Protein AF-A0A8K0MG13-F1 (afdb_monomer_lite)

Structure (mmCIF, N/CA/C/O backbone):
data_AF-A0A8K0MG13-F1
#
_entry.id   AF-A0A8K0MG13-F1
#
loop_
_atom_site.group_PDB
_atom_site.id
_atom_site.type_symbol
_atom_site.label_atom_id
_atom_site.label_alt_id
_atom_site.label_comp_id
_atom_site.label_asym_id
_atom_site.label_entity_id
_atom_site.label_seq_id
_atom_site.pdbx_PDB_ins_code
_atom_site.Cartn_x
_atom_site.Cartn_y
_atom_site.Cartn_z
_atom_site.occupancy
_atom_site.B_iso_or_equiv
_atom_site.auth_seq_id
_atom_site.auth_comp_id
_atom_site.auth_asym_id
_atom_site.auth_atom_id
_atom_site.pdbx_PDB_model_num
ATOM 1 N N . MET A 1 1 ? -35.976 25.626 -34.695 1.00 39.72 1 MET A N 1
ATOM 2 C CA . MET A 1 1 ? -36.794 24.398 -34.677 1.00 39.72 1 MET A CA 1
ATOM 3 C C . MET A 1 1 ? -36.288 23.556 -33.524 1.00 39.72 1 MET A C 1
ATOM 5 O O . MET A 1 1 ? -35.083 23.339 -33.500 1.00 39.72 1 MET A O 1
ATOM 9 N N . PRO A 1 2 ? -37.119 23.203 -32.533 1.00 39.28 2 PRO A N 1
ATOM 10 C CA . PRO A 1 2 ? -36.681 22.364 -31.429 1.00 39.28 2 PRO A CA 1
ATOM 11 C C . PRO A 1 2 ? -36.805 20.897 -31.854 1.00 39.28 2 PRO A C 1
ATOM 13 O O . PRO A 1 2 ? -37.879 20.470 -32.266 1.00 39.28 2 PRO A O 1
ATOM 16 N N . SER A 1 3 ? -35.698 20.159 -31.822 1.00 33.75 3 SER A N 1
ATOM 17 C CA . SER A 1 3 ? -35.689 18.706 -31.988 1.00 33.75 3 SER A CA 1
ATOM 18 C C . SER A 1 3 ? -36.034 18.062 -30.650 1.00 33.75 3 SER A C 1
ATOM 20 O O . SER A 1 3 ? -35.357 18.304 -29.649 1.00 33.75 3 SER A O 1
ATOM 22 N N . GLU A 1 4 ? -37.126 17.307 -30.668 1.00 43.75 4 GLU A N 1
ATOM 23 C CA . GLU A 1 4 ? -37.662 16.503 -29.578 1.00 43.75 4 GLU A CA 1
ATOM 24 C C . GLU A 1 4 ? -36.626 15.499 -29.061 1.00 43.75 4 GLU A C 1
ATOM 26 O O . GLU A 1 4 ? -35.863 14.904 -29.822 1.00 43.75 4 GLU A O 1
ATOM 31 N N . ILE A 1 5 ? -36.603 1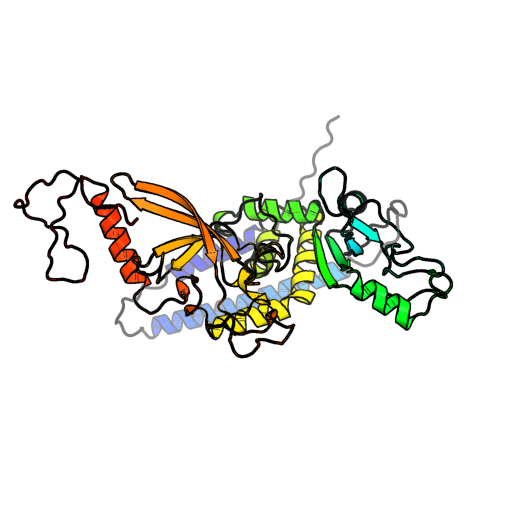5.368 -27.738 1.00 43.69 5 ILE A N 1
ATOM 32 C CA . ILE A 1 5 ? -35.844 14.378 -26.984 1.00 43.69 5 ILE A CA 1
ATOM 33 C C . ILE A 1 5 ? -36.667 13.090 -27.020 1.00 43.69 5 ILE A C 1
ATOM 35 O O . ILE A 1 5 ? -37.814 13.086 -26.578 1.00 43.69 5 ILE A O 1
ATOM 39 N N . ASP A 1 6 ? -36.080 12.026 -27.559 1.00 37.34 6 ASP A N 1
ATOM 40 C CA . ASP A 1 6 ? -36.658 10.685 -27.577 1.00 37.34 6 ASP A CA 1
ATOM 41 C C . ASP A 1 6 ? -36.260 9.966 -26.274 1.00 37.34 6 ASP A C 1
ATOM 43 O O . ASP A 1 6 ? -35.135 9.485 -26.117 1.00 37.34 6 ASP A O 1
ATOM 47 N N . GLU A 1 7 ? -37.155 9.985 -25.283 1.00 39.88 7 GLU A N 1
ATOM 48 C CA . GLU A 1 7 ? -37.028 9.209 -24.047 1.00 39.88 7 GLU A CA 1
ATOM 49 C C . GLU A 1 7 ? -37.471 7.762 -24.309 1.00 39.88 7 GLU A C 1
ATOM 51 O O . GLU A 1 7 ? -38.660 7.455 -24.393 1.00 39.88 7 GLU A O 1
ATOM 56 N N . SER A 1 8 ? -36.507 6.846 -24.402 1.00 35.72 8 SER A N 1
ATOM 57 C CA . SER A 1 8 ? -36.783 5.406 -24.365 1.00 35.72 8 SER A CA 1
ATOM 58 C C . SER A 1 8 ? -37.068 4.953 -22.920 1.00 35.72 8 SER A C 1
ATOM 60 O O . SER A 1 8 ? -36.308 5.308 -22.014 1.00 35.72 8 SER A O 1
ATOM 62 N N . PRO A 1 9 ? -38.123 4.157 -22.660 1.00 40.25 9 PRO A N 1
ATOM 63 C CA . PRO A 1 9 ? -38.500 3.769 -21.306 1.00 40.25 9 PRO A CA 1
ATOM 64 C C . PRO A 1 9 ? -37.581 2.664 -20.763 1.00 40.25 9 PRO A C 1
ATOM 66 O O . PRO A 1 9 ? -37.539 1.551 -21.282 1.00 40.25 9 PRO A O 1
ATOM 69 N N . SER A 1 10 ? -36.876 2.969 -19.671 1.00 42.94 10 SER A N 1
ATOM 70 C CA . SER A 1 10 ? -36.202 1.990 -18.807 1.00 42.94 10 SER A CA 1
ATOM 71 C C . SER A 1 10 ? -37.249 1.081 -18.154 1.00 42.94 10 SER A C 1
ATOM 73 O O . SER A 1 10 ? -38.063 1.557 -17.359 1.00 42.94 10 SER A O 1
ATOM 75 N N . MET A 1 11 ? -37.268 -0.208 -18.516 1.00 48.84 11 MET A N 1
ATOM 76 C CA . MET A 1 11 ? -38.360 -1.127 -18.167 1.00 48.84 11 MET A CA 1
ATOM 77 C C . MET A 1 11 ? -37.984 -2.324 -17.277 1.00 48.84 11 MET A C 1
ATOM 79 O O . MET A 1 11 ? -38.784 -3.245 -17.192 1.00 48.84 11 MET A O 1
ATOM 83 N N . ASP A 1 12 ? -36.857 -2.318 -16.554 1.00 52.16 12 ASP A N 1
ATOM 84 C CA . ASP A 1 12 ? -36.413 -3.535 -15.830 1.00 52.16 12 ASP A CA 1
ATOM 85 C C . ASP A 1 12 ? -36.238 -3.416 -14.304 1.00 52.16 12 ASP A C 1
ATOM 87 O O . ASP A 1 12 ? -35.920 -4.394 -13.632 1.00 52.16 12 ASP A O 1
ATOM 91 N N . VAL A 1 13 ? -36.514 -2.259 -13.701 1.00 52.06 13 VAL A N 1
ATOM 92 C CA . VAL A 1 13 ? -36.481 -2.091 -12.229 1.00 52.06 13 VAL A CA 1
ATOM 93 C C . VAL A 1 13 ? -37.799 -2.457 -11.496 1.00 52.06 13 VAL A C 1
ATOM 95 O O . VAL A 1 13 ? -37.718 -2.978 -10.382 1.00 52.06 13 VAL A O 1
ATOM 98 N N . PRO A 1 14 ? -39.020 -2.304 -12.064 1.00 63.25 14 PRO A N 1
ATOM 99 C CA . PRO A 1 14 ? -40.253 -2.418 -11.268 1.00 63.25 14 PRO A CA 1
ATOM 100 C C . PRO A 1 14 ? -40.595 -3.825 -10.758 1.00 63.25 14 PRO A C 1
ATOM 102 O O . PRO A 1 14 ? -41.354 -3.962 -9.799 1.00 63.25 14 PRO A O 1
ATOM 105 N N . LEU A 1 15 ? -40.107 -4.887 -11.407 1.00 59.25 15 LEU A N 1
ATOM 106 C CA . LEU A 1 15 ? -40.562 -6.248 -11.107 1.00 59.25 15 LEU A CA 1
ATOM 107 C C . LEU A 1 15 ? -39.884 -6.829 -9.858 1.00 59.25 15 LEU A C 1
ATOM 109 O O . LEU A 1 15 ? -40.546 -7.472 -9.044 1.00 59.25 15 LEU A O 1
ATOM 113 N N . ALA A 1 16 ? -38.587 -6.561 -9.680 1.00 55.12 16 ALA A N 1
ATOM 114 C CA . ALA A 1 16 ? -37.819 -7.052 -8.538 1.00 55.12 16 ALA A CA 1
ATOM 115 C C . ALA A 1 16 ? -38.258 -6.389 -7.220 1.00 55.12 16 ALA A C 1
ATOM 117 O O . ALA A 1 16 ? -38.417 -7.081 -6.214 1.00 55.12 16 ALA A O 1
ATOM 118 N N . GLU A 1 17 ? -38.530 -5.078 -7.233 1.00 66.69 17 GLU A N 1
ATOM 119 C CA . GLU A 1 17 ? -39.077 -4.364 -6.069 1.00 66.69 17 GLU A CA 1
ATOM 120 C C . GLU A 1 17 ? -40.472 -4.875 -5.700 1.00 66.69 17 GLU A C 1
ATOM 122 O O . GLU A 1 17 ? -40.740 -5.163 -4.534 1.00 66.69 17 GLU A O 1
ATOM 127 N N . LYS A 1 18 ? -41.337 -5.099 -6.695 1.00 71.06 18 LYS A N 1
ATOM 128 C CA . LYS A 1 18 ? -42.691 -5.617 -6.467 1.00 71.06 18 LYS A CA 1
ATOM 129 C C . LYS A 1 18 ? -42.684 -7.030 -5.871 1.00 71.06 18 LYS A C 1
ATOM 131 O O . LYS A 1 18 ? -43.497 -7.336 -5.000 1.00 71.06 18 LYS A O 1
ATOM 136 N N . LEU A 1 19 ? -41.739 -7.874 -6.294 1.00 67.38 19 LEU A N 1
ATOM 137 C CA . LEU A 1 19 ? -41.550 -9.216 -5.739 1.00 67.38 19 LEU A CA 1
ATOM 138 C C . LEU A 1 19 ? -41.014 -9.165 -4.296 1.00 67.38 19 LEU A C 1
ATOM 140 O O . LEU A 1 19 ? -41.465 -9.924 -3.436 1.00 67.38 19 LEU A O 1
ATOM 144 N N . ALA A 1 20 ? -40.078 -8.253 -4.015 1.00 69.62 20 ALA A N 1
ATOM 145 C CA . ALA A 1 20 ? -39.518 -8.061 -2.679 1.00 69.62 20 ALA A CA 1
ATOM 146 C C . ALA A 1 20 ? -40.578 -7.573 -1.678 1.00 69.62 20 ALA A C 1
ATOM 148 O O . ALA A 1 20 ? -40.639 -8.081 -0.556 1.00 69.62 20 ALA A O 1
ATOM 149 N N . GLU A 1 21 ? -41.453 -6.652 -2.086 1.00 76.00 21 GLU A N 1
ATOM 150 C CA . GLU A 1 21 ? -42.574 -6.185 -1.263 1.00 76.00 21 GLU A CA 1
ATOM 151 C C . GLU A 1 21 ? -43.591 -7.299 -0.977 1.00 76.00 21 GLU A C 1
ATOM 153 O O . GLU A 1 21 ? -44.037 -7.455 0.165 1.00 76.00 21 GLU A O 1
ATOM 158 N N . GLU A 1 22 ? -43.920 -8.127 -1.975 1.00 77.44 22 GLU A N 1
ATOM 159 C CA . GLU A 1 22 ? -44.837 -9.256 -1.789 1.00 77.44 22 GLU A CA 1
ATOM 160 C C . GLU A 1 22 ? -44.260 -10.304 -0.818 1.00 77.44 22 GLU A C 1
ATOM 162 O O . GLU A 1 22 ? -44.965 -10.812 0.063 1.00 77.44 22 GLU A O 1
ATOM 167 N N . LEU A 1 23 ? -42.957 -10.584 -0.922 1.00 70.62 23 LEU A N 1
ATOM 168 C CA . LEU A 1 23 ? -42.233 -11.477 -0.016 1.00 70.62 23 LEU A CA 1
ATOM 169 C C . LEU A 1 23 ? -42.195 -10.946 1.419 1.00 70.62 23 LEU A C 1
ATOM 171 O O . LEU A 1 23 ? -42.445 -11.703 2.364 1.00 70.62 23 LEU A O 1
ATOM 175 N N . LEU A 1 24 ? -41.935 -9.648 1.596 1.00 72.44 24 LEU A N 1
ATOM 176 C CA . LEU A 1 24 ? -41.942 -9.011 2.912 1.00 72.44 24 LEU A CA 1
ATOM 177 C C . LEU A 1 24 ? -43.337 -9.073 3.548 1.00 72.44 24 LEU A C 1
ATOM 179 O O . LEU A 1 24 ? -43.469 -9.345 4.743 1.00 72.44 24 LEU A O 1
ATOM 183 N N . GLY A 1 25 ? -44.387 -8.874 2.744 1.00 78.00 25 GLY A N 1
ATOM 184 C CA . GLY A 1 25 ? -45.776 -9.018 3.174 1.00 78.00 25 GLY A CA 1
ATOM 185 C C . GLY A 1 25 ? -46.094 -10.433 3.662 1.00 78.00 25 GLY A C 1
ATOM 186 O O . GLY A 1 25 ? -46.680 -10.604 4.733 1.00 78.00 25 GLY A O 1
ATOM 187 N N . LYS A 1 26 ? -45.657 -11.463 2.926 1.00 75.44 26 LYS A N 1
ATOM 188 C CA . LYS A 1 26 ? -45.858 -12.873 3.309 1.00 75.44 26 LYS A CA 1
ATOM 189 C C . LYS A 1 26 ? -45.076 -13.252 4.573 1.00 75.44 26 LYS A C 1
ATOM 191 O O . LYS A 1 26 ? -45.628 -13.936 5.433 1.00 75.44 26 LYS A O 1
ATOM 196 N N . LEU A 1 27 ? -43.843 -12.763 4.735 1.00 69.75 27 LEU A N 1
ATOM 197 C CA . LEU A 1 27 ? -43.023 -12.989 5.936 1.00 69.75 27 LEU A CA 1
ATOM 198 C C . LEU A 1 27 ? -43.608 -12.319 7.186 1.00 69.75 27 LEU A C 1
ATOM 200 O O . LEU A 1 27 ? -43.623 -12.923 8.257 1.00 69.75 27 LEU A O 1
ATOM 204 N N . ASN A 1 28 ? -44.141 -11.103 7.053 1.00 74.25 28 ASN A N 1
ATOM 205 C CA . ASN A 1 28 ? -44.749 -10.372 8.169 1.00 74.25 28 ASN A CA 1
ATOM 206 C C . ASN A 1 28 ? -46.057 -11.001 8.675 1.00 74.25 28 ASN A C 1
ATOM 208 O O . ASN A 1 28 ? -46.436 -10.772 9.824 1.00 74.25 28 ASN A O 1
ATOM 212 N N . ASN A 1 29 ? -46.720 -11.815 7.849 1.00 74.44 29 ASN A N 1
ATOM 213 C CA . ASN A 1 29 ? -47.926 -12.551 8.226 1.00 74.44 29 ASN A CA 1
ATOM 214 C C . ASN A 1 29 ? -47.637 -13.869 8.966 1.00 74.44 29 ASN A C 1
ATOM 216 O O . ASN A 1 29 ? -48.575 -14.529 9.419 1.00 74.44 29 ASN A O 1
ATOM 220 N N . LEU A 1 30 ? -46.366 -14.265 9.125 1.00 69.12 30 LEU A N 1
ATOM 221 C CA . LEU A 1 30 ? -46.023 -15.439 9.922 1.00 69.12 30 LEU A CA 1
ATOM 222 C C . LEU A 1 30 ? -46.250 -15.158 11.421 1.00 69.12 30 LEU A C 1
ATOM 224 O O . LEU A 1 30 ? -45.812 -14.126 11.939 1.00 69.12 30 LEU A O 1
ATOM 228 N N . PRO A 1 31 ? -46.916 -16.068 12.156 1.00 68.62 31 PRO A N 1
ATOM 229 C CA . PRO A 1 31 ? -47.155 -15.888 13.582 1.00 68.62 31 PRO A CA 1
ATOM 230 C C . PRO A 1 31 ? -45.828 -15.823 14.351 1.00 68.62 31 PRO A C 1
ATOM 232 O O . PRO A 1 31 ? -44.999 -16.729 14.275 1.00 68.62 31 PRO A O 1
ATOM 235 N N . ARG A 1 32 ? -45.630 -14.743 15.119 1.00 64.88 32 ARG A N 1
ATOM 236 C CA . ARG A 1 32 ? -44.440 -14.550 15.962 1.00 64.88 32 ARG A CA 1
ATOM 237 C C . ARG A 1 32 ? -44.445 -15.557 17.114 1.00 64.88 32 ARG A C 1
ATOM 239 O O . ARG A 1 32 ? -45.239 -15.425 18.044 1.00 64.88 32 ARG A O 1
ATOM 246 N N . LEU A 1 33 ? -43.554 -16.543 17.057 1.00 58.06 33 LEU A N 1
ATOM 247 C CA . LEU A 1 33 ? -43.350 -17.506 18.141 1.00 58.06 33 LEU A CA 1
ATOM 248 C C . LEU A 1 33 ? -42.577 -16.848 19.291 1.00 58.06 33 LEU A C 1
ATOM 250 O O . LEU A 1 33 ? -41.605 -16.124 19.065 1.00 58.06 33 LEU A O 1
ATOM 254 N N . LYS A 1 34 ? -43.013 -17.087 20.532 1.00 68.62 34 LYS A N 1
ATOM 255 C CA . LYS A 1 34 ? -42.282 -16.655 21.728 1.00 68.62 34 LYS A CA 1
ATOM 256 C C . LYS A 1 34 ? -41.191 -17.679 22.072 1.00 68.62 34 LYS A C 1
ATOM 258 O O . LYS A 1 34 ? -41.365 -18.866 21.790 1.00 68.62 34 LYS A O 1
ATOM 263 N N . PRO A 1 35 ? -40.077 -17.258 22.697 1.00 46.75 35 PRO A N 1
ATOM 264 C CA . PRO A 1 35 ? -39.033 -18.186 23.124 1.00 46.75 35 PRO A CA 1
ATOM 265 C C . PRO A 1 35 ? -39.595 -19.180 24.152 1.00 46.75 35 PRO A C 1
ATOM 267 O O . PRO A 1 35 ? -40.011 -18.767 25.232 1.00 46.75 35 PRO A O 1
ATOM 270 N N . GLY A 1 36 ? -39.614 -20.473 23.811 1.00 60.00 36 GLY A N 1
ATOM 271 C CA . GLY A 1 36 ? -40.043 -21.564 24.700 1.00 60.00 36 GLY A CA 1
ATOM 272 C C . GLY A 1 36 ? -41.261 -22.369 24.233 1.00 60.00 36 GLY A C 1
ATOM 273 O O . GLY A 1 36 ? -41.508 -23.438 24.787 1.00 60.00 36 GLY A O 1
ATOM 274 N N . ASP A 1 37 ? -41.985 -21.918 23.205 1.00 56.41 37 ASP A N 1
ATOM 275 C CA . ASP A 1 37 ? -43.123 -22.666 22.661 1.00 56.41 37 ASP A CA 1
ATOM 276 C C . ASP A 1 37 ? -42.650 -23.756 21.682 1.00 56.41 37 ASP A C 1
ATOM 278 O O . ASP A 1 37 ? -41.864 -23.497 20.768 1.00 56.41 37 ASP A O 1
ATOM 282 N N . SER A 1 38 ? -43.143 -24.990 21.842 1.00 57.91 38 SER A N 1
ATOM 283 C CA . SER A 1 38 ? -42.928 -26.053 20.853 1.00 57.91 38 SER A CA 1
ATOM 284 C C . SER A 1 38 ? -43.577 -25.646 19.530 1.00 57.91 38 SER A C 1
ATOM 286 O O . SER A 1 38 ? -44.784 -25.390 19.501 1.00 57.91 38 SER A O 1
ATOM 288 N N . VAL A 1 39 ? -42.794 -25.589 18.449 1.00 61.38 39 VAL A N 1
ATOM 289 C CA . VAL A 1 39 ? -43.266 -25.153 17.127 1.00 61.38 39 VAL A CA 1
ATOM 290 C C . VAL A 1 39 ? -44.469 -26.008 16.703 1.00 61.38 39 VAL A C 1
ATOM 292 O O . VAL A 1 39 ? -44.325 -27.223 16.553 1.00 61.38 39 VAL A O 1
ATOM 295 N N . PRO A 1 40 ? -45.667 -25.424 16.515 1.00 65.56 40 PRO A N 1
ATOM 296 C CA . PRO A 1 40 ? -46.821 -26.188 16.061 1.00 65.56 40 PRO A CA 1
ATOM 297 C C . PRO A 1 40 ? -46.558 -26.713 14.645 1.00 65.56 40 PRO A C 1
ATOM 299 O O . PRO A 1 40 ? -46.175 -25.925 13.783 1.00 65.56 40 PRO A O 1
ATOM 302 N N . SER A 1 41 ? -46.839 -27.997 14.379 1.00 70.12 41 SER A N 1
ATOM 303 C CA . SER A 1 41 ? -46.696 -28.646 13.052 1.00 70.12 41 SER A CA 1
ATOM 304 C C . SER A 1 41 ? -47.228 -27.790 11.895 1.00 70.12 41 SER A C 1
ATOM 306 O O . SER A 1 41 ? -46.654 -27.743 10.817 1.00 70.12 41 SER A O 1
ATOM 308 N N . ARG A 1 42 ? -48.292 -27.017 12.135 1.00 69.75 42 ARG A N 1
ATOM 309 C CA . ARG A 1 42 ? -48.886 -26.123 11.134 1.00 69.75 42 ARG A CA 1
ATOM 310 C C . ARG A 1 42 ? -47.966 -24.989 10.665 1.00 69.75 42 ARG A C 1
ATOM 312 O O . ARG A 1 42 ? -48.083 -24.568 9.521 1.00 69.75 42 ARG A O 1
ATOM 319 N N . VAL A 1 43 ? -47.075 -24.481 11.521 1.00 75.19 43 VAL A N 1
ATOM 320 C CA . VAL A 1 43 ? -46.120 -23.420 11.151 1.00 75.19 43 VAL A CA 1
ATOM 321 C C . VAL A 1 43 ? -44.997 -23.998 10.292 1.00 75.19 43 VAL A C 1
ATOM 323 O O . VAL A 1 43 ? -44.622 -23.388 9.294 1.00 75.19 43 VAL A O 1
ATOM 326 N N . THR A 1 44 ? -44.510 -25.198 10.623 1.00 77.88 44 THR A N 1
ATOM 327 C CA . THR A 1 44 ? -43.526 -25.906 9.792 1.00 77.88 44 THR A CA 1
ATOM 328 C C . THR A 1 44 ? -44.109 -26.287 8.437 1.00 77.88 44 THR A C 1
ATOM 330 O O . THR A 1 44 ? -43.465 -26.041 7.423 1.00 77.88 44 THR A O 1
ATOM 333 N N . ASP A 1 45 ? -45.350 -26.777 8.393 1.00 75.88 45 ASP A N 1
ATOM 334 C CA . ASP A 1 45 ? -46.019 -27.140 7.138 1.00 75.88 45 ASP A CA 1
ATOM 335 C C . ASP A 1 45 ? -46.234 -25.909 6.241 1.00 75.88 45 ASP A C 1
ATOM 337 O O . ASP A 1 45 ? -45.996 -25.961 5.033 1.00 75.88 45 ASP A O 1
ATOM 341 N N . SER A 1 46 ? -46.603 -24.766 6.835 1.00 79.19 46 SER A N 1
ATOM 342 C CA . SER A 1 46 ? -46.745 -23.500 6.108 1.00 79.19 46 SER A CA 1
ATOM 343 C C . SER A 1 46 ? -45.413 -22.990 5.553 1.00 79.19 46 SER A C 1
ATOM 345 O O . SER A 1 46 ? -45.387 -22.473 4.441 1.00 79.19 46 SER A O 1
ATOM 347 N N . LEU A 1 47 ? -44.312 -23.122 6.298 1.00 78.69 47 LEU A N 1
ATOM 348 C CA . LEU A 1 47 ? -42.983 -22.720 5.827 1.00 78.69 47 LEU A CA 1
ATOM 349 C C . LEU A 1 47 ? -42.481 -23.630 4.703 1.00 78.69 47 LEU A C 1
ATOM 351 O O . LEU A 1 47 ? -41.969 -23.131 3.705 1.00 78.69 47 LEU A O 1
ATOM 355 N N . ILE A 1 48 ? -42.669 -24.945 4.835 1.00 78.06 48 ILE A N 1
ATOM 356 C CA . ILE A 1 48 ? -42.295 -25.924 3.804 1.00 78.06 48 ILE A CA 1
ATOM 357 C C . ILE A 1 48 ? -43.051 -25.644 2.501 1.00 78.06 48 ILE A C 1
ATOM 359 O O . ILE A 1 48 ? -42.452 -25.662 1.423 1.00 78.06 48 ILE A O 1
ATOM 363 N N . TRP A 1 49 ? -44.346 -25.331 2.592 1.00 87.25 49 TRP A N 1
ATOM 364 C CA . TRP A 1 49 ? -45.150 -24.966 1.428 1.00 87.25 49 TRP A CA 1
ATOM 365 C C . TRP A 1 49 ? -44.645 -23.681 0.757 1.00 87.25 49 TRP A C 1
ATOM 367 O O . TRP A 1 49 ? -44.412 -23.683 -0.451 1.00 87.25 49 TRP A O 1
ATOM 377 N N . THR A 1 50 ? -44.378 -22.619 1.527 1.00 80.69 50 THR A N 1
ATOM 378 C CA . THR A 1 50 ? -43.851 -21.353 0.986 1.00 80.69 50 THR A CA 1
ATOM 379 C C . THR A 1 50 ? -42.482 -21.537 0.329 1.00 80.69 50 THR A C 1
ATOM 381 O O . THR A 1 50 ? -42.251 -21.015 -0.758 1.00 80.69 50 THR A O 1
ATOM 384 N N . ILE A 1 51 ? -41.581 -22.314 0.939 1.00 80.50 51 ILE A N 1
ATOM 385 C CA . ILE A 1 51 ? -40.266 -22.619 0.352 1.00 80.50 51 ILE A CA 1
ATOM 386 C C . ILE A 1 51 ? -40.433 -23.363 -0.978 1.00 80.50 51 ILE A C 1
ATOM 388 O O . ILE A 1 51 ? -39.772 -23.020 -1.956 1.00 80.50 51 ILE A O 1
ATOM 392 N N . SER A 1 52 ? -41.345 -24.335 -1.034 1.00 83.50 52 SER A N 1
ATOM 393 C CA . SER A 1 52 ? -41.614 -25.104 -2.255 1.00 83.50 52 SER A CA 1
ATOM 394 C C . SER A 1 52 ? -42.175 -24.219 -3.373 1.00 83.50 52 SER A C 1
ATOM 396 O O . SER A 1 52 ? -41.769 -24.352 -4.527 1.00 83.50 52 SER A O 1
ATOM 398 N N . GLN A 1 53 ? -43.068 -23.279 -3.040 1.00 87.38 53 GLN A N 1
ATOM 399 C CA . GLN A 1 53 ? -43.595 -22.315 -4.007 1.00 87.38 53 GLN A CA 1
ATOM 400 C C . GLN A 1 53 ? -42.485 -21.410 -4.563 1.00 87.38 53 GLN A C 1
ATOM 402 O O . GLN A 1 53 ? -42.382 -21.245 -5.777 1.00 87.38 53 GLN A O 1
ATOM 407 N N . LEU A 1 54 ? -41.614 -20.883 -3.698 1.00 83.94 54 LEU A N 1
ATOM 408 C CA . LEU A 1 54 ? -40.511 -20.014 -4.122 1.00 83.94 54 LEU A CA 1
ATOM 409 C C . LEU A 1 54 ? -39.487 -20.740 -4.995 1.00 83.94 54 LEU A C 1
ATOM 411 O O . LEU A 1 54 ? -38.936 -20.151 -5.920 1.00 83.94 54 LEU A O 1
ATOM 415 N N . GLN A 1 55 ? -39.244 -22.024 -4.736 1.00 83.31 55 GLN A N 1
ATOM 416 C CA . GLN A 1 55 ? -38.387 -22.838 -5.596 1.00 83.31 55 GLN A CA 1
ATOM 417 C C . GLN A 1 55 ? -38.989 -23.006 -6.997 1.00 83.31 55 GLN A C 1
ATOM 419 O O . GLN A 1 55 ? -38.263 -22.877 -7.981 1.00 83.31 55 GLN A O 1
ATOM 424 N N . ALA A 1 56 ? -40.302 -23.230 -7.102 1.00 86.88 56 ALA A N 1
ATOM 425 C CA . ALA A 1 56 ? -40.980 -23.350 -8.392 1.00 86.88 56 ALA A CA 1
ATOM 426 C C . ALA A 1 56 ? -40.957 -22.035 -9.194 1.00 86.88 56 ALA A C 1
ATOM 428 O O . ALA A 1 56 ? -40.687 -22.054 -10.395 1.00 86.88 56 ALA A O 1
ATOM 429 N N . GLU A 1 57 ? -41.187 -20.895 -8.537 1.00 86.31 57 GLU A N 1
ATOM 430 C CA . GLU A 1 57 ? -41.116 -19.571 -9.173 1.00 86.31 57 GLU A CA 1
ATOM 431 C C . GLU A 1 57 ? -39.689 -19.238 -9.645 1.00 86.31 57 GLU A C 1
ATOM 433 O O . GLU A 1 57 ? -39.501 -18.737 -10.753 1.00 86.31 57 GLU A O 1
ATOM 438 N N . ASN A 1 58 ? -38.664 -19.589 -8.863 1.00 82.88 58 ASN A N 1
ATOM 439 C CA . ASN A 1 58 ? -37.265 -19.363 -9.238 1.00 82.88 58 ASN A CA 1
ATOM 440 C C . ASN A 1 58 ? -36.858 -20.182 -10.480 1.00 82.88 58 ASN A C 1
ATOM 442 O O . ASN A 1 58 ? -36.197 -19.668 -11.381 1.00 82.88 58 ASN A O 1
ATOM 446 N N . GLU A 1 59 ? -37.304 -21.438 -10.583 1.00 89.25 59 GLU A N 1
ATOM 447 C CA . GLU A 1 59 ? -37.063 -22.255 -11.781 1.00 89.25 59 GLU A CA 1
ATOM 448 C C . GLU A 1 59 ? -37.807 -21.727 -13.021 1.00 89.25 59 GLU A C 1
ATOM 450 O O . GLU A 1 59 ? -37.260 -21.768 -14.124 1.00 89.25 59 GLU A O 1
ATOM 455 N N . MET A 1 60 ? -39.011 -21.162 -12.857 1.00 91.00 60 MET A N 1
ATOM 456 C CA . MET A 1 60 ? -39.726 -20.495 -13.954 1.00 91.00 60 MET A CA 1
ATOM 457 C C . MET A 1 60 ? -38.948 -19.275 -14.470 1.00 91.00 60 MET A C 1
ATOM 459 O O . MET A 1 60 ? -38.712 -19.170 -15.673 1.00 91.00 60 MET A O 1
ATOM 463 N N . LEU A 1 61 ? -38.479 -18.402 -13.574 1.00 86.94 61 LEU A N 1
ATOM 464 C CA . LEU A 1 61 ? -37.717 -17.204 -13.947 1.00 86.94 61 LEU A CA 1
ATOM 465 C C . LEU A 1 61 ? -36.385 -17.543 -14.625 1.00 86.94 61 LEU A C 1
ATOM 467 O O . LEU A 1 61 ? -35.995 -16.894 -15.596 1.00 86.94 61 LEU A O 1
ATOM 471 N N . LYS A 1 62 ? -35.688 -18.593 -14.170 1.00 87.56 62 LYS A N 1
ATOM 472 C CA . LYS A 1 62 ? -34.477 -19.081 -14.853 1.00 87.56 62 LYS A CA 1
ATOM 473 C C . LYS A 1 62 ? -34.763 -19.504 -16.290 1.00 87.56 62 LYS A C 1
ATOM 475 O O . LYS A 1 62 ? -33.927 -19.272 -17.164 1.00 87.56 62 LYS A O 1
ATOM 480 N N . LYS A 1 63 ? -35.924 -20.118 -16.533 1.00 90.94 63 LYS A N 1
ATOM 481 C CA . LYS A 1 63 ? -36.344 -20.522 -17.873 1.00 90.94 63 LYS A CA 1
ATOM 482 C C . LYS A 1 63 ? -36.637 -19.308 -18.757 1.00 90.94 63 LYS A C 1
ATOM 484 O O . LYS A 1 63 ? -36.104 -19.247 -19.860 1.00 90.94 63 LYS A O 1
ATOM 489 N N . GLU A 1 64 ? -37.391 -18.326 -18.265 1.00 89.88 64 GLU A N 1
ATOM 490 C CA . GLU A 1 64 ? -37.662 -17.083 -19.008 1.00 89.88 64 GLU A CA 1
ATOM 491 C C . GLU A 1 64 ? -36.371 -16.325 -19.346 1.00 89.88 64 GLU A C 1
ATOM 493 O O . GLU A 1 64 ? -36.181 -15.876 -20.474 1.00 89.88 64 GLU A O 1
ATOM 498 N N . LEU A 1 65 ? -35.424 -16.260 -18.406 1.00 85.44 65 LEU A N 1
ATOM 499 C CA . LEU A 1 65 ? -34.128 -15.621 -18.631 1.00 85.44 65 LEU A CA 1
ATOM 500 C C . LEU A 1 65 ? -33.284 -16.364 -19.680 1.00 85.44 65 LEU A C 1
ATOM 502 O O . LEU A 1 65 ? -32.555 -15.734 -20.450 1.00 85.44 65 LEU A O 1
ATOM 506 N N . ALA A 1 66 ? -33.374 -17.695 -19.736 1.00 88.00 66 ALA A N 1
ATOM 507 C CA . ALA A 1 66 ? -32.726 -18.486 -20.778 1.00 88.00 66 ALA A CA 1
ATOM 508 C C . ALA A 1 66 ? -33.361 -18.246 -22.161 1.00 88.00 66 ALA A C 1
ATOM 510 O O . ALA A 1 66 ? -32.635 -18.127 -23.148 1.00 88.00 66 ALA A O 1
ATOM 511 N N . GLU A 1 67 ? -34.689 -18.122 -22.230 1.00 89.56 67 GLU A N 1
ATOM 512 C CA . GLU A 1 67 ? -35.419 -17.808 -23.464 1.00 89.56 67 GLU A CA 1
ATOM 513 C C . GLU A 1 67 ? -35.095 -16.387 -23.965 1.00 89.56 67 GLU A C 1
ATOM 515 O O . GLU A 1 67 ? -34.753 -16.218 -25.136 1.00 89.56 67 GLU A O 1
ATOM 520 N N . ALA A 1 68 ? -35.067 -15.381 -23.083 1.00 81.50 68 ALA A N 1
ATOM 521 C CA . ALA A 1 68 ? -34.686 -14.009 -23.435 1.00 81.50 68 ALA A CA 1
ATOM 522 C C . ALA A 1 68 ? -33.245 -13.918 -23.975 1.00 81.50 68 ALA A C 1
ATOM 524 O O . ALA A 1 68 ? -32.983 -13.251 -24.977 1.00 81.50 68 ALA A O 1
ATOM 525 N N . LYS A 1 69 ? -32.303 -14.653 -23.366 1.00 84.62 69 LYS A N 1
ATOM 526 C CA . LYS A 1 69 ? -30.916 -14.736 -23.859 1.00 84.62 69 LYS A CA 1
ATOM 527 C C . LYS A 1 69 ? -30.820 -15.356 -25.253 1.00 84.62 69 LYS A C 1
ATOM 529 O O . LYS A 1 69 ? -29.969 -14.937 -26.039 1.00 84.62 69 LYS A O 1
ATOM 534 N N . ALA A 1 70 ? -31.677 -16.328 -25.564 1.00 82.75 70 ALA A N 1
ATOM 535 C CA . ALA A 1 70 ? -31.711 -16.963 -26.876 1.00 82.75 70 ALA A CA 1
ATOM 536 C C . ALA A 1 70 ? -32.227 -16.012 -27.972 1.00 82.75 70 ALA A C 1
ATOM 538 O O . ALA A 1 70 ? -31.691 -16.030 -29.079 1.00 82.75 70 ALA A O 1
ATOM 539 N N . VAL A 1 71 ? -33.197 -15.144 -27.659 1.00 82.25 71 VAL A N 1
ATOM 540 C CA . VAL A 1 71 ? -33.710 -14.122 -28.594 1.00 82.25 71 VAL A CA 1
ATOM 541 C C . VAL A 1 71 ? -32.626 -13.095 -28.936 1.00 82.25 71 VAL A C 1
ATOM 543 O O . VAL A 1 71 ? -32.382 -12.828 -30.111 1.00 82.25 71 VAL A O 1
ATOM 546 N N . ILE A 1 72 ? -31.881 -12.615 -27.935 1.00 75.00 72 ILE A N 1
ATOM 547 C CA . ILE A 1 72 ? -30.774 -11.660 -28.135 1.00 75.00 72 ILE A CA 1
ATOM 548 C C . ILE A 1 72 ? -29.673 -12.253 -29.036 1.00 75.00 72 ILE A C 1
ATOM 550 O O . ILE A 1 72 ? -29.095 -11.561 -29.876 1.00 75.00 72 ILE A O 1
ATOM 554 N N . HIS A 1 73 ? -29.398 -13.557 -28.915 1.00 68.31 73 HIS A N 1
ATOM 555 C CA . HIS A 1 73 ? -28.428 -14.236 -29.781 1.00 68.31 73 HIS A CA 1
ATOM 556 C C . HIS A 1 73 ? -28.925 -14.436 -31.223 1.00 68.31 73 HIS A C 1
ATOM 558 O O . HIS A 1 73 ? -28.098 -14.564 -32.124 1.00 68.31 73 HIS A O 1
ATOM 564 N N . GLN A 1 74 ? -30.239 -14.439 -31.475 1.00 61.78 74 GLN A N 1
ATOM 565 C CA . GLN A 1 74 ? -30.789 -14.530 -32.834 1.00 61.78 74 GLN A CA 1
ATOM 566 C C . GLN A 1 74 ? -30.813 -13.181 -33.569 1.00 61.78 74 GLN A C 1
ATOM 568 O O . GLN A 1 74 ? -30.648 -13.166 -34.787 1.00 61.78 74 GLN A O 1
ATOM 573 N N . GLU A 1 75 ? -30.926 -12.056 -32.858 1.00 57.12 75 GLU A N 1
ATOM 574 C CA . GLU A 1 75 ? -30.856 -10.708 -33.456 1.00 57.12 75 GLU A CA 1
ATOM 575 C C . GLU A 1 75 ? -29.419 -10.242 -33.761 1.00 57.12 75 GLU A C 1
ATOM 577 O O . GLU A 1 75 ? -29.218 -9.265 -34.475 1.00 57.12 75 GLU A O 1
ATOM 582 N N . SER A 1 76 ? -28.404 -10.980 -33.300 1.00 51.06 76 SER A N 1
ATOM 583 C CA . SER A 1 76 ? -26.981 -10.646 -33.474 1.00 51.06 76 SER A CA 1
ATOM 584 C C . SER A 1 76 ? -26.340 -11.220 -34.755 1.00 51.06 76 SER A C 1
ATOM 586 O O . SER A 1 76 ? -25.120 -11.379 -34.819 1.00 51.06 76 SER A O 1
ATOM 588 N N . SER A 1 77 ? -27.124 -11.552 -35.790 1.00 41.16 77 SER A N 1
ATOM 589 C CA . SER A 1 77 ? -26.560 -11.865 -37.118 1.00 41.16 77 SER A CA 1
ATOM 590 C C . SER A 1 77 ? -26.228 -10.569 -37.874 1.00 41.16 77 SER A C 1
ATOM 592 O O . SER A 1 77 ? -27.099 -9.709 -38.000 1.00 41.16 77 SER A O 1
ATOM 594 N N . PRO A 1 78 ? -25.000 -10.399 -38.397 1.00 48.75 78 PRO A N 1
ATOM 595 C CA . PRO A 1 78 ? -24.536 -9.107 -38.884 1.00 48.75 78 PRO A CA 1
ATOM 596 C C . PRO A 1 78 ? -25.129 -8.792 -40.262 1.00 48.75 78 PRO A C 1
ATOM 598 O O . PRO A 1 78 ? -24.769 -9.414 -41.262 1.00 48.75 78 PRO A O 1
ATOM 601 N N . SER A 1 79 ? -26.005 -7.788 -40.331 1.00 40.28 79 SER A N 1
ATOM 602 C CA . SER A 1 79 ? -26.251 -7.080 -41.584 1.00 40.28 79 SER A CA 1
ATOM 603 C C . SER A 1 79 ? -25.085 -6.129 -41.841 1.00 40.28 79 SER A C 1
ATOM 605 O O . SER A 1 79 ? -24.859 -5.182 -41.087 1.00 40.28 79 SER A O 1
ATOM 607 N N . GLU A 1 80 ? -24.345 -6.390 -42.912 1.00 49.94 80 GLU A N 1
ATOM 608 C CA . GLU A 1 80 ? -23.376 -5.473 -43.504 1.00 49.94 80 GLU A CA 1
ATOM 609 C C . GLU A 1 80 ? -24.014 -4.095 -43.734 1.00 49.94 80 GLU A C 1
ATOM 611 O O . GLU A 1 80 ? -24.946 -3.992 -44.527 1.00 49.94 80 GLU A O 1
ATOM 616 N N . THR A 1 81 ? -23.533 -3.046 -43.056 1.00 45.44 81 THR A N 1
ATOM 617 C CA . THR A 1 81 ? -23.271 -1.693 -43.604 1.00 45.44 81 THR A CA 1
ATOM 618 C C . THR A 1 81 ? -22.964 -0.689 -42.488 1.00 45.44 81 THR A C 1
ATOM 620 O O . THR A 1 81 ? -23.849 -0.260 -41.759 1.00 45.44 81 THR A O 1
ATOM 623 N N . ASN A 1 82 ? -21.698 -0.278 -42.383 1.00 40.50 82 ASN A N 1
ATOM 624 C CA . ASN A 1 82 ? -21.245 1.113 -42.556 1.00 40.50 82 ASN A CA 1
ATOM 625 C C . ASN A 1 82 ? -19.855 1.288 -41.940 1.00 40.50 82 ASN A C 1
ATOM 627 O O . ASN A 1 82 ? -19.678 1.483 -40.742 1.00 40.50 82 ASN A O 1
ATOM 631 N N . ALA A 1 83 ? -18.860 1.227 -42.822 1.00 47.78 83 ALA A N 1
ATOM 632 C CA . ALA A 1 83 ? -17.517 1.706 -42.570 1.00 47.78 83 ALA A CA 1
ATOM 633 C C . ALA A 1 83 ? -17.553 3.238 -42.514 1.00 47.78 83 ALA A C 1
ATOM 635 O O . ALA A 1 83 ? -17.819 3.861 -43.539 1.00 47.78 83 ALA A O 1
ATOM 636 N N . ASN A 1 84 ? -17.355 3.814 -41.326 1.00 44.34 84 ASN A N 1
ATOM 637 C CA . ASN A 1 84 ? -16.691 5.104 -41.090 1.00 44.34 84 ASN A CA 1
ATOM 638 C C . ASN A 1 84 ? -16.756 5.475 -39.599 1.00 44.34 84 ASN A C 1
ATOM 640 O O . ASN A 1 84 ? -17.383 6.458 -39.230 1.00 44.34 84 ASN A O 1
ATOM 644 N N . ASP A 1 85 ? -16.095 4.686 -38.752 1.00 41.59 85 ASP A N 1
ATOM 645 C CA . ASP A 1 85 ? -15.517 5.196 -37.504 1.00 41.59 85 ASP A CA 1
ATOM 646 C C . ASP A 1 85 ? -14.439 4.212 -37.043 1.00 41.59 85 ASP A C 1
ATOM 648 O O . ASP A 1 85 ? -14.676 3.263 -36.303 1.00 41.59 85 ASP A O 1
ATOM 652 N N . THR A 1 86 ? -13.236 4.380 -37.596 1.00 43.69 86 THR A N 1
ATOM 653 C CA . THR A 1 86 ? -12.072 3.547 -37.257 1.00 43.69 86 THR A CA 1
ATOM 654 C C . THR A 1 86 ? -11.122 4.360 -36.387 1.00 43.69 86 THR A C 1
ATOM 656 O O . THR A 1 86 ? -9.952 4.529 -36.713 1.00 43.69 86 THR A O 1
ATOM 659 N N . HIS A 1 87 ? -11.625 4.892 -35.273 1.00 44.06 87 HIS A N 1
ATOM 660 C CA . HIS A 1 87 ? -10.776 4.980 -34.094 1.00 44.06 87 HIS A CA 1
ATOM 661 C C . HIS A 1 87 ? -10.843 3.586 -33.480 1.00 44.06 87 HIS A C 1
ATOM 663 O O . HIS A 1 87 ? -11.840 3.227 -32.859 1.00 44.06 87 HIS A O 1
ATOM 669 N N . LEU A 1 88 ? -9.837 2.755 -33.764 1.00 46.03 88 LEU A N 1
ATOM 670 C CA . LEU A 1 88 ? -9.643 1.497 -33.051 1.00 46.03 88 LEU A CA 1
ATOM 671 C C . LEU A 1 88 ? -9.634 1.859 -31.565 1.00 46.03 88 LEU A C 1
ATOM 673 O O . LEU A 1 88 ? -8.686 2.483 -31.096 1.00 46.03 88 LEU A O 1
ATOM 677 N N . SER A 1 89 ? -10.732 1.568 -30.868 1.00 63.50 89 SER A N 1
ATOM 678 C CA . SER A 1 89 ? -10.798 1.654 -29.416 1.00 63.50 89 SER A CA 1
ATOM 679 C C . SER A 1 89 ? -9.761 0.665 -28.915 1.00 63.50 89 SER A C 1
ATOM 681 O O . SER A 1 89 ? -10.020 -0.537 -28.908 1.00 63.50 89 SER A O 1
ATOM 683 N N . GLU A 1 90 ? -8.558 1.153 -28.623 1.00 81.25 90 GLU A N 1
ATOM 684 C CA . GLU A 1 90 ? -7.491 0.321 -28.093 1.00 81.25 90 GLU A CA 1
ATOM 685 C C . GLU A 1 90 ? -8.021 -0.405 -26.855 1.00 81.25 90 GLU A C 1
ATOM 687 O O . GLU A 1 90 ? -8.681 0.191 -26.000 1.00 81.25 90 GLU A O 1
ATOM 692 N N . GLU A 1 91 ? -7.793 -1.715 -26.800 1.00 93.44 91 GLU A N 1
ATOM 693 C CA . GLU A 1 91 ? -8.270 -2.546 -25.703 1.00 93.44 91 GLU A CA 1
ATOM 694 C C . GLU A 1 91 ? -7.643 -2.077 -24.384 1.00 93.44 91 GLU A C 1
ATOM 696 O O . GLU A 1 91 ? -6.466 -1.700 -24.334 1.00 93.44 91 GLU A O 1
ATOM 701 N N . LEU A 1 92 ? -8.441 -2.080 -23.314 1.00 95.12 92 LEU A N 1
ATOM 702 C CA . LEU A 1 92 ? -7.974 -1.716 -21.983 1.00 95.12 92 LEU A CA 1
ATOM 703 C C . LEU A 1 92 ? -6.901 -2.713 -21.526 1.00 95.12 92 LEU A C 1
ATOM 705 O O . LEU A 1 92 ? -7.143 -3.919 -21.496 1.00 95.12 92 LEU A O 1
ATOM 709 N N . HIS A 1 93 ? -5.732 -2.217 -21.137 1.00 96.31 93 HIS A N 1
ATOM 710 C CA . HIS A 1 93 ? -4.622 -3.043 -20.661 1.00 96.31 93 HIS A CA 1
ATOM 711 C C . HIS A 1 93 ? -3.768 -2.253 -19.671 1.00 96.31 93 HIS A C 1
ATOM 713 O O . HIS A 1 93 ? -3.805 -1.029 -19.656 1.00 96.31 93 HIS A O 1
ATOM 719 N N . TYR A 1 94 ? -3.024 -2.935 -18.800 1.00 97.12 94 TYR A N 1
ATOM 720 C CA . TYR A 1 94 ? -2.016 -2.269 -17.974 1.00 97.12 94 TYR A CA 1
ATOM 721 C C . TYR A 1 94 ? -0.668 -2.351 -18.680 1.00 97.12 94 TYR A C 1
ATOM 723 O O . TYR A 1 94 ? -0.425 -3.272 -19.459 1.00 97.12 94 TYR A O 1
ATOM 731 N N . GLU A 1 95 ? 0.210 -1.404 -18.377 1.00 97.31 95 GLU A N 1
ATOM 732 C CA . GLU A 1 95 ? 1.555 -1.352 -18.945 1.00 97.31 95 GLU A CA 1
ATOM 733 C C . GLU A 1 95 ? 2.607 -1.592 -17.865 1.00 97.31 95 GLU A C 1
ATOM 735 O O . GLU A 1 95 ? 2.433 -1.202 -16.707 1.00 97.31 95 GLU A O 1
ATOM 740 N N . SER A 1 96 ? 3.704 -2.238 -18.248 1.00 97.62 96 SER A N 1
ATOM 741 C CA . SER A 1 96 ? 4.855 -2.464 -17.375 1.00 97.62 96 SER A CA 1
ATOM 742 C C . SER A 1 96 ? 5.963 -1.471 -17.702 1.00 97.62 96 SER A C 1
ATOM 744 O O . SER A 1 96 ? 6.283 -1.243 -18.868 1.00 97.62 96 SER A O 1
ATOM 746 N N . PHE A 1 97 ? 6.559 -0.891 -16.666 1.00 98.12 97 PHE A N 1
ATOM 747 C CA . PHE A 1 97 ? 7.684 0.028 -16.783 1.00 98.12 97 PHE A CA 1
ATOM 748 C C . PHE A 1 97 ? 8.785 -0.354 -15.809 1.00 98.12 97 PHE A C 1
ATOM 750 O O . PHE A 1 97 ? 8.542 -0.961 -14.769 1.00 98.12 97 PHE A O 1
ATOM 757 N N . HIS A 1 98 ? 9.993 0.078 -16.136 1.00 97.94 98 HIS A N 1
ATOM 758 C CA . HIS A 1 98 ? 11.185 -0.115 -15.336 1.00 97.94 98 HIS A CA 1
ATOM 759 C C . HIS A 1 98 ? 11.653 1.231 -14.788 1.00 97.94 98 HIS A C 1
ATOM 761 O O . HIS A 1 98 ? 11.823 2.185 -15.553 1.00 97.94 98 HIS A O 1
ATOM 767 N N . VAL A 1 99 ? 11.848 1.309 -13.473 1.00 96.44 99 VAL A N 1
ATOM 768 C CA . VAL A 1 99 ? 12.220 2.533 -12.755 1.00 96.44 99 VAL A CA 1
ATOM 769 C C . VAL A 1 99 ? 13.615 2.375 -12.178 1.00 96.44 99 VAL A C 1
ATOM 771 O O . VAL A 1 99 ? 13.842 1.520 -11.328 1.00 96.44 99 VAL A O 1
ATOM 774 N N . ILE A 1 100 ? 14.549 3.211 -12.620 1.00 95.12 100 ILE A N 1
ATOM 775 C CA . ILE A 1 100 ? 15.884 3.293 -12.022 1.00 95.12 100 ILE A CA 1
ATOM 776 C C . ILE A 1 100 ? 15.872 4.399 -10.976 1.00 95.12 100 ILE A C 1
ATOM 778 O O . ILE A 1 100 ? 15.640 5.557 -11.326 1.00 95.12 100 ILE A O 1
ATOM 782 N N . GLU A 1 101 ? 16.134 4.053 -9.716 1.00 91.75 101 GLU A N 1
ATOM 783 C CA . GLU A 1 101 ? 16.304 5.030 -8.640 1.00 91.75 101 GLU A CA 1
ATOM 784 C C . GLU A 1 101 ? 17.789 5.332 -8.443 1.00 91.75 101 GLU A C 1
ATOM 786 O O . GLU A 1 101 ? 18.571 4.462 -8.060 1.00 91.75 101 GLU A O 1
ATOM 791 N N . SER A 1 102 ? 18.187 6.575 -8.712 1.00 84.88 102 SER A N 1
ATOM 792 C CA . SER A 1 102 ? 19.543 7.035 -8.429 1.00 84.88 102 SER A CA 1
ATOM 793 C C . SER A 1 102 ? 19.692 7.427 -6.960 1.00 84.88 102 SER A C 1
ATOM 795 O O . SER A 1 102 ? 18.779 7.985 -6.349 1.00 84.88 102 SER A O 1
ATOM 797 N N . THR A 1 103 ? 20.883 7.200 -6.406 1.00 79.75 103 THR A N 1
ATOM 798 C CA . THR A 1 103 ? 21.291 7.762 -5.110 1.00 79.75 103 THR A CA 1
ATOM 799 C C . THR A 1 103 ? 21.555 9.266 -5.188 1.00 79.75 103 THR A C 1
ATOM 801 O O . THR A 1 103 ? 21.537 9.947 -4.159 1.00 79.75 103 THR A O 1
ATOM 804 N N . ASP A 1 104 ? 21.763 9.799 -6.396 1.00 80.94 104 ASP A N 1
ATOM 805 C CA . ASP A 1 104 ? 21.880 11.232 -6.623 1.00 80.94 104 ASP A CA 1
ATOM 806 C C . ASP A 1 104 ? 20.539 11.929 -6.375 1.00 80.94 104 ASP A C 1
ATOM 808 O O . ASP A 1 104 ? 19.476 11.488 -6.828 1.00 80.94 104 ASP A O 1
ATOM 812 N N . LEU A 1 105 ? 20.610 13.060 -5.675 1.00 83.56 105 LEU A N 1
ATOM 813 C CA . LEU A 1 105 ? 19.458 13.904 -5.402 1.00 83.56 105 LEU A CA 1
ATOM 814 C C . LEU A 1 105 ? 19.364 15.040 -6.424 1.00 83.56 105 LEU A C 1
ATOM 816 O O . LEU A 1 105 ? 20.371 15.641 -6.808 1.00 83.56 105 LEU A O 1
ATOM 820 N N . ASP A 1 106 ? 18.142 15.365 -6.831 1.00 81.88 106 ASP A N 1
ATOM 821 C CA . ASP A 1 106 ? 17.840 16.544 -7.630 1.00 81.88 106 ASP A CA 1
ATOM 822 C C . ASP A 1 106 ? 18.046 17.846 -6.823 1.00 81.88 106 ASP A C 1
ATOM 824 O O . ASP A 1 106 ? 18.387 17.854 -5.635 1.00 81.88 106 ASP A O 1
ATOM 828 N N . SER A 1 107 ? 17.799 18.996 -7.458 1.00 82.75 107 SER A N 1
ATOM 829 C CA . SER A 1 107 ? 17.889 20.310 -6.803 1.00 82.75 107 SER A CA 1
ATOM 830 C C . SER A 1 107 ? 16.927 20.501 -5.623 1.00 82.75 107 SER A C 1
ATOM 832 O O . SER A 1 107 ? 17.056 21.475 -4.881 1.00 82.75 107 SER A O 1
ATOM 834 N N . HIS A 1 108 ? 15.953 19.609 -5.463 1.00 78.31 108 HIS A N 1
ATOM 835 C CA . HIS A 1 108 ? 14.946 19.618 -4.410 1.00 78.31 108 HIS A CA 1
ATOM 836 C C . HIS A 1 108 ? 15.205 18.560 -3.331 1.00 78.31 108 HIS A C 1
ATOM 838 O O . HIS A 1 108 ? 14.452 18.500 -2.361 1.00 78.31 108 HIS A O 1
ATOM 844 N N . GLY A 1 109 ? 16.286 17.782 -3.447 1.00 78.44 109 GLY A N 1
ATOM 845 C CA . GLY A 1 109 ? 16.616 16.727 -2.498 1.00 78.44 109 GLY A CA 1
ATOM 846 C C . GLY A 1 109 ? 15.841 15.425 -2.720 1.00 78.44 109 GLY A C 1
ATOM 847 O O . GLY A 1 109 ? 15.820 14.596 -1.813 1.00 78.44 109 GLY A O 1
ATOM 848 N N . ASN A 1 110 ? 15.201 15.238 -3.878 1.00 77.88 110 ASN A N 1
ATOM 849 C CA . ASN A 1 110 ? 14.515 13.995 -4.235 1.00 77.88 110 ASN A CA 1
ATOM 850 C C . ASN A 1 110 ? 15.444 13.084 -5.035 1.00 77.88 110 ASN A C 1
ATOM 852 O O . ASN A 1 110 ? 16.247 13.572 -5.826 1.00 77.88 110 ASN A O 1
ATOM 856 N N . ALA A 1 111 ? 15.307 11.768 -4.874 1.00 81.69 111 ALA A N 1
ATOM 857 C CA . ALA A 1 111 ? 16.027 10.806 -5.703 1.00 81.69 111 ALA A CA 1
ATOM 858 C C . ALA A 1 111 ? 15.684 11.014 -7.185 1.00 81.69 111 ALA A C 1
ATOM 860 O O . ALA A 1 111 ? 14.511 11.127 -7.552 1.00 81.69 111 ALA A O 1
ATOM 861 N N . ILE A 1 112 ? 16.707 11.071 -8.038 1.00 85.81 112 ILE A N 1
ATOM 862 C CA . ILE A 1 112 ? 16.503 11.159 -9.484 1.00 85.81 112 ILE A CA 1
ATOM 863 C C . ILE A 1 112 ? 15.994 9.803 -9.975 1.00 85.81 112 ILE A C 1
ATOM 865 O O . ILE A 1 112 ? 16.643 8.778 -9.770 1.00 85.81 112 ILE A O 1
ATOM 869 N N . GLN A 1 113 ? 14.840 9.809 -10.642 1.00 92.94 113 GLN A N 1
ATOM 870 C CA . GLN A 1 113 ? 14.232 8.617 -11.226 1.00 92.94 113 GLN A CA 1
ATOM 871 C C . GLN A 1 113 ? 14.238 8.696 -12.753 1.00 92.94 113 GLN A C 1
ATOM 873 O O . GLN A 1 113 ? 14.016 9.759 -13.336 1.00 92.94 113 GLN A O 1
ATOM 878 N N . SER A 1 114 ? 14.465 7.557 -13.404 1.00 95.19 114 SER A N 1
ATOM 879 C CA . SER A 1 114 ? 14.344 7.408 -14.858 1.00 95.19 114 SER A CA 1
ATOM 880 C C . SER A 1 114 ? 13.441 6.228 -15.194 1.00 95.19 114 SER A C 1
ATOM 882 O O . SER A 1 114 ? 13.505 5.194 -14.529 1.00 95.19 114 SER A O 1
ATOM 884 N N . TYR A 1 115 ? 12.611 6.386 -16.225 1.00 97.12 115 TYR A N 1
ATOM 885 C CA . TYR A 1 115 ? 11.543 5.449 -16.566 1.00 97.12 115 TYR A CA 1
ATOM 886 C C . TYR A 1 115 ? 11.751 4.873 -17.962 1.00 97.12 115 TYR A C 1
ATOM 888 O O . TYR A 1 115 ? 11.990 5.616 -18.914 1.00 97.12 115 TYR A O 1
ATOM 896 N N . TYR A 1 116 ? 11.604 3.558 -18.097 1.00 98.12 116 TYR A N 1
ATOM 897 C CA . TYR A 1 116 ? 11.798 2.852 -19.362 1.00 98.12 116 TYR A CA 1
ATOM 898 C C . TYR A 1 116 ? 10.681 1.838 -19.612 1.00 98.12 116 TYR A C 1
ATOM 900 O O . TYR A 1 116 ? 10.106 1.301 -18.667 1.00 98.12 116 TYR A O 1
ATOM 908 N N . ARG A 1 117 ? 10.372 1.558 -20.884 1.00 97.38 117 ARG A N 1
ATOM 909 C CA . ARG A 1 117 ? 9.434 0.480 -21.272 1.00 97.38 117 ARG A CA 1
ATOM 910 C C . ARG A 1 117 ? 10.108 -0.882 -21.426 1.00 97.38 117 ARG A C 1
ATOM 912 O O . ARG A 1 117 ? 9.423 -1.889 -21.551 1.00 97.38 117 ARG A O 1
ATOM 919 N N . ASP A 1 118 ? 11.434 -0.912 -21.459 1.00 97.31 118 ASP A N 1
ATOM 920 C CA . ASP A 1 118 ? 12.235 -2.123 -21.578 1.00 97.31 118 ASP A CA 1
ATOM 921 C C . ASP A 1 118 ? 13.183 -2.292 -20.388 1.00 97.31 118 ASP A C 1
ATOM 923 O O . ASP A 1 118 ? 13.607 -1.317 -19.761 1.00 97.31 118 ASP A O 1
ATOM 927 N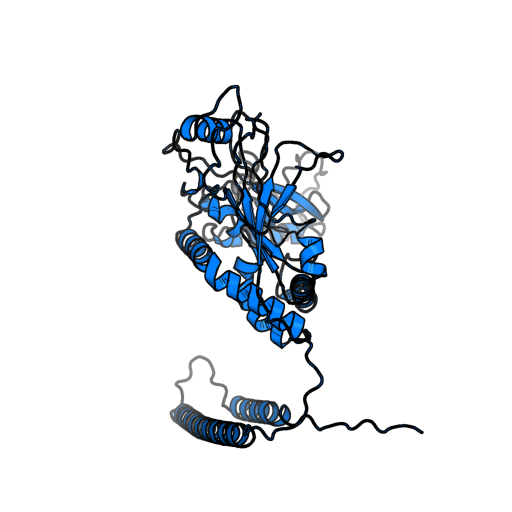 N . ALA A 1 119 ? 13.493 -3.553 -20.078 1.00 96.88 119 ALA A N 1
ATOM 928 C CA . ALA A 1 119 ? 14.292 -3.905 -18.916 1.00 96.88 119 ALA A CA 1
ATOM 929 C C . ALA A 1 119 ? 15.684 -3.252 -18.984 1.00 96.88 119 ALA A C 1
ATOM 931 O O . ALA A 1 119 ? 16.353 -3.311 -20.025 1.00 96.88 119 ALA A O 1
ATOM 932 N N . PRO A 1 120 ? 16.150 -2.646 -17.884 1.00 97.00 120 PRO A N 1
ATOM 933 C CA . PRO A 1 120 ? 17.388 -1.905 -17.880 1.00 97.00 120 PRO A CA 1
ATOM 934 C C . PRO A 1 120 ? 18.589 -2.844 -17.835 1.00 97.00 120 PRO A C 1
ATOM 936 O O . PRO A 1 120 ? 18.555 -3.943 -17.270 1.00 97.00 120 PRO A O 1
ATOM 939 N N . ARG A 1 121 ? 19.689 -2.375 -18.417 1.00 96.19 121 ARG A N 1
ATOM 940 C CA . ARG A 1 121 ? 21.004 -3.011 -18.323 1.00 96.19 121 ARG A CA 1
ATOM 941 C C . ARG A 1 121 ? 22.111 -1.974 -18.429 1.00 96.19 121 ARG A C 1
ATOM 943 O O . ARG A 1 121 ? 21.872 -0.829 -18.818 1.00 96.19 121 ARG A O 1
ATOM 950 N N . MET A 1 122 ? 23.333 -2.392 -18.126 1.00 96.06 122 MET A N 1
ATOM 951 C CA . MET A 1 122 ? 24.523 -1.624 -18.488 1.00 96.06 122 MET A CA 1
ATOM 952 C C . MET A 1 122 ? 25.006 -2.026 -19.884 1.00 96.06 122 MET A C 1
ATOM 954 O O . MET A 1 122 ? 24.954 -3.198 -20.267 1.00 96.06 122 MET A O 1
ATOM 958 N N . PHE A 1 123 ? 25.480 -1.052 -20.652 1.00 97.25 123 PHE A N 1
ATOM 959 C CA . PHE A 1 123 ? 25.901 -1.236 -22.037 1.00 97.25 123 PHE A CA 1
ATOM 960 C C . PHE A 1 123 ? 27.420 -1.248 -22.165 1.00 97.25 123 PHE A C 1
ATOM 962 O O . PHE A 1 123 ? 28.159 -0.696 -21.347 1.00 97.25 123 PHE A O 1
ATOM 969 N N . LYS A 1 124 ? 27.908 -1.845 -23.251 1.00 97.50 124 LYS A N 1
ATOM 970 C CA . LYS A 1 124 ? 29.320 -1.790 -23.615 1.00 97.50 124 LYS A CA 1
ATOM 971 C C . LYS A 1 124 ? 29.824 -0.342 -23.644 1.00 97.50 124 LYS A C 1
ATOM 973 O O . LYS A 1 124 ? 29.260 0.511 -24.326 1.00 97.50 124 LYS A O 1
ATOM 978 N N . GLY A 1 125 ? 30.953 -0.099 -22.982 1.00 97.31 125 GLY A N 1
ATOM 979 C CA . GLY A 1 125 ? 31.571 1.224 -22.878 1.00 97.31 125 GLY A CA 1
ATOM 980 C C . GLY A 1 125 ? 31.132 2.038 -21.658 1.00 97.31 125 GLY A C 1
ATOM 981 O O . GLY A 1 125 ? 31.786 3.037 -21.350 1.00 97.31 125 GLY A O 1
ATOM 982 N N . ASP A 1 126 ? 30.092 1.608 -20.939 1.00 96.88 126 ASP A N 1
ATOM 983 C CA . ASP A 1 126 ? 29.672 2.246 -19.693 1.00 96.88 126 ASP A CA 1
ATOM 984 C C . ASP A 1 126 ? 30.764 2.120 -18.613 1.00 96.88 126 ASP A C 1
ATOM 986 O O . ASP A 1 126 ? 31.573 1.186 -18.609 1.00 96.88 126 ASP A O 1
ATOM 990 N N . ARG A 1 127 ? 30.808 3.095 -17.700 1.00 95.62 127 ARG A N 1
ATOM 991 C CA . ARG A 1 127 ? 31.753 3.157 -16.570 1.00 95.62 127 ARG A CA 1
ATOM 992 C C . ARG A 1 127 ? 31.038 2.783 -15.273 1.00 95.62 127 ARG A C 1
ATOM 994 O O . ARG A 1 127 ? 29.818 2.810 -15.232 1.00 95.62 127 ARG A O 1
ATOM 1001 N N . LYS A 1 128 ? 31.780 2.539 -14.186 1.00 91.50 128 LYS A N 1
ATOM 1002 C CA . LYS A 1 128 ? 31.191 2.236 -12.861 1.00 91.50 128 LYS A CA 1
ATOM 1003 C C . LYS A 1 128 ? 30.204 3.301 -12.346 1.00 91.50 128 LYS A C 1
ATOM 1005 O O . LYS A 1 128 ? 29.376 3.015 -11.506 1.00 91.50 128 LYS A O 1
ATOM 1010 N N . ARG A 1 129 ? 30.292 4.542 -12.840 1.00 89.81 129 ARG A N 1
ATOM 1011 C CA . ARG A 1 129 ? 29.356 5.634 -12.499 1.00 89.81 129 ARG A CA 1
ATOM 1012 C C . ARG A 1 129 ? 28.185 5.779 -13.473 1.00 89.81 129 ARG A C 1
ATOM 1014 O O . ARG A 1 129 ? 27.379 6.688 -13.323 1.00 89.81 129 ARG A O 1
ATOM 1021 N N . SER A 1 130 ? 28.150 4.978 -14.532 1.00 92.19 130 SER A N 1
ATOM 1022 C CA . SER A 1 130 ? 27.028 4.972 -15.460 1.00 92.19 130 SER A CA 1
ATOM 1023 C C . SER A 1 130 ? 25.856 4.267 -14.794 1.00 92.19 130 SER A C 1
ATOM 1025 O O . SER A 1 130 ? 26.021 3.168 -14.274 1.00 92.19 130 SER A O 1
ATOM 1027 N N . LEU A 1 131 ? 24.676 4.874 -14.855 1.00 91.69 131 LEU A N 1
ATOM 1028 C CA . LEU A 1 131 ? 23.450 4.202 -14.451 1.00 91.69 131 LEU A CA 1
ATOM 1029 C C . LEU A 1 131 ? 23.013 3.231 -15.560 1.00 91.69 131 LEU A C 1
ATOM 1031 O O . LEU A 1 131 ? 23.157 3.550 -16.753 1.00 91.69 131 LEU A O 1
ATOM 1035 N N . PRO A 1 132 ? 22.480 2.052 -15.204 1.00 94.12 132 PRO A N 1
ATOM 1036 C CA . PRO A 1 132 ? 21.804 1.215 -16.174 1.00 94.12 132 PRO A CA 1
ATOM 1037 C C . PRO A 1 132 ? 20.567 1.936 -16.695 1.00 94.12 132 PRO A C 1
ATOM 1039 O O . PRO A 1 132 ? 19.993 2.807 -16.042 1.00 94.12 132 PRO A O 1
ATOM 1042 N N . ARG A 1 133 ? 20.180 1.582 -17.914 1.00 96.38 133 ARG A N 1
ATOM 1043 C CA . ARG A 1 133 ? 19.076 2.229 -18.621 1.00 96.38 133 ARG A CA 1
ATOM 1044 C C . ARG A 1 133 ? 18.408 1.249 -19.569 1.00 96.38 133 ARG A C 1
ATOM 1046 O O . ARG A 1 133 ? 19.034 0.275 -19.993 1.00 96.38 133 ARG A O 1
ATOM 1053 N N . GLY A 1 134 ? 17.147 1.506 -19.883 1.00 96.69 134 GLY A N 1
ATOM 1054 C CA . GLY A 1 134 ? 16.491 0.911 -21.041 1.00 96.69 134 GLY A CA 1
ATOM 1055 C C . GLY A 1 134 ? 16.868 1.651 -22.326 1.00 96.69 134 GLY A C 1
ATOM 1056 O O . GLY A 1 134 ? 17.617 2.632 -22.322 1.00 96.69 134 GLY A O 1
ATOM 1057 N N . THR A 1 135 ? 16.345 1.171 -23.445 1.00 97.19 135 THR A N 1
ATOM 1058 C CA . THR A 1 135 ? 16.471 1.794 -24.768 1.00 97.19 135 THR A CA 1
ATOM 1059 C C . THR A 1 135 ? 15.260 2.652 -25.133 1.00 97.19 135 THR A C 1
ATOM 1061 O O . THR A 1 135 ? 15.372 3.514 -26.006 1.00 97.19 135 THR A O 1
ATOM 1064 N N . ILE A 1 136 ? 14.124 2.450 -24.460 1.00 97.56 136 ILE A N 1
ATOM 1065 C CA . ILE A 1 136 ? 12.861 3.153 -24.697 1.00 97.56 136 ILE A CA 1
ATOM 1066 C C . ILE A 1 136 ? 12.510 3.961 -23.446 1.00 97.56 136 ILE A C 1
ATOM 1068 O O . ILE A 1 136 ? 11.789 3.494 -22.565 1.00 97.56 136 ILE A O 1
ATOM 1072 N N . GLU A 1 137 ? 13.051 5.174 -23.366 1.00 97.25 137 GLU A N 1
ATOM 1073 C CA . GLU A 1 137 ? 12.816 6.101 -22.256 1.00 97.25 137 GLU A CA 1
ATOM 1074 C C . GLU A 1 137 ? 11.412 6.723 -22.309 1.00 97.25 137 GLU A C 1
ATOM 1076 O O . GLU A 1 137 ? 10.848 6.966 -23.380 1.00 97.25 137 GLU A O 1
ATOM 1081 N N . VAL A 1 138 ? 10.855 6.996 -21.130 1.00 97.06 138 VAL A N 1
ATOM 1082 C CA . VAL A 1 138 ? 9.560 7.649 -20.933 1.00 97.06 138 VAL A CA 1
ATOM 1083 C C . VAL A 1 138 ? 9.762 8.863 -20.034 1.00 97.06 138 VAL A C 1
ATOM 1085 O O . VAL A 1 138 ? 10.353 8.755 -18.966 1.00 97.06 138 VAL A O 1
ATOM 1088 N N . GLU A 1 139 ? 9.227 10.017 -20.440 1.00 94.38 139 GLU A N 1
ATOM 1089 C CA . GLU A 1 139 ? 9.363 11.283 -19.696 1.00 94.38 139 GLU A CA 1
ATOM 1090 C C . GLU A 1 139 ? 8.854 11.173 -18.247 1.00 94.38 139 GLU A C 1
ATOM 1092 O O . GLU A 1 139 ? 9.400 11.778 -17.328 1.00 94.38 139 GLU A O 1
ATOM 1097 N N . GLY A 1 140 ? 7.808 10.374 -18.036 1.00 95.06 140 GLY A N 1
ATOM 1098 C CA . GLY A 1 140 ? 7.315 10.018 -16.714 1.00 95.06 140 GLY A CA 1
ATOM 1099 C C . GLY A 1 140 ? 5.994 9.262 -16.778 1.00 95.06 140 GLY A C 1
ATOM 1100 O O . GLY A 1 140 ? 5.166 9.498 -17.662 1.00 95.06 140 GLY A O 1
ATOM 1101 N N . ILE A 1 141 ? 5.767 8.378 -15.805 1.00 95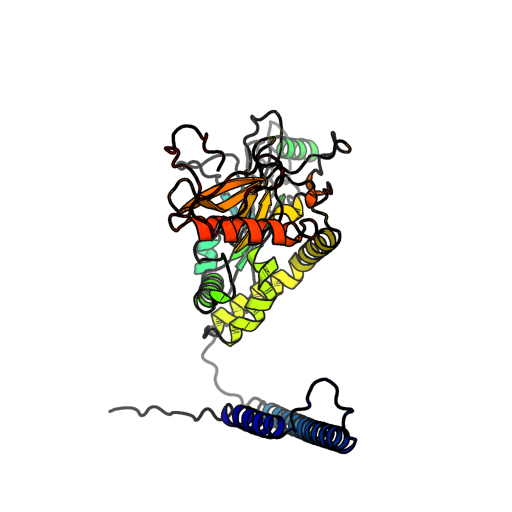.81 141 ILE A N 1
ATOM 1102 C CA . ILE A 1 141 ? 4.579 7.507 -15.760 1.00 95.81 141 ILE A CA 1
ATOM 1103 C C . ILE A 1 141 ? 3.287 8.322 -15.678 1.00 95.81 141 ILE A C 1
ATOM 1105 O O . ILE A 1 141 ? 2.329 8.059 -16.400 1.00 95.81 141 ILE A O 1
ATOM 1109 N N . ALA A 1 142 ? 3.277 9.374 -14.855 1.00 94.75 142 ALA A N 1
ATOM 1110 C CA . ALA A 1 142 ? 2.127 10.264 -14.719 1.00 94.75 142 ALA A CA 1
ATOM 1111 C C . ALA A 1 142 ? 1.749 10.939 -16.048 1.00 94.75 142 ALA A C 1
ATOM 1113 O O . ALA A 1 142 ? 0.569 11.075 -16.363 1.00 94.75 142 ALA A O 1
ATOM 1114 N N . THR A 1 143 ? 2.750 11.377 -16.817 1.00 96.00 143 THR A N 1
ATOM 1115 C CA . THR A 1 143 ? 2.551 12.003 -18.130 1.00 96.00 143 THR A CA 1
ATOM 1116 C C . THR A 1 143 ? 2.059 10.973 -19.140 1.00 96.00 143 THR A C 1
ATOM 1118 O O . THR A 1 143 ? 1.094 11.246 -19.849 1.00 96.00 143 THR A O 1
ATOM 1121 N N . TYR A 1 144 ? 2.644 9.771 -19.141 1.00 96.75 144 TYR A N 1
ATOM 1122 C CA . TYR A 1 144 ? 2.239 8.672 -20.016 1.00 96.75 144 TYR A CA 1
ATOM 1123 C C . TYR A 1 144 ? 0.779 8.257 -19.794 1.00 96.75 144 TYR A C 1
ATOM 1125 O O . TYR A 1 144 ? -0.002 8.222 -20.738 1.00 96.75 144 TYR A O 1
ATOM 1133 N N . LEU A 1 145 ? 0.364 8.008 -18.550 1.00 95.81 145 LEU A N 1
ATOM 1134 C CA . LEU A 1 145 ? -1.007 7.568 -18.255 1.00 95.81 145 LEU A CA 1
ATOM 1135 C C . LEU A 1 145 ? -2.062 8.655 -18.511 1.00 95.81 145 LEU A C 1
ATOM 1137 O O . LEU A 1 145 ? -3.242 8.349 -18.645 1.00 95.81 145 LEU A O 1
ATOM 1141 N N . ARG A 1 146 ? -1.670 9.934 -18.580 1.00 95.12 146 ARG A N 1
ATOM 1142 C CA . ARG A 1 146 ? -2.579 11.014 -19.002 1.00 95.12 146 ARG A CA 1
ATOM 1143 C C . ARG A 1 146 ? -2.801 11.038 -20.511 1.00 95.12 146 ARG A C 1
ATOM 1145 O O . ARG A 1 146 ? -3.848 11.511 -20.937 1.00 95.12 146 ARG A O 1
ATOM 1152 N N . SER A 1 147 ? -1.826 10.590 -21.302 1.00 95.62 147 SER A N 1
ATOM 1153 C CA . SER A 1 147 ? -1.943 10.524 -22.762 1.00 95.62 147 SER A CA 1
ATOM 1154 C C . SER A 1 147 ? -2.479 9.186 -23.276 1.00 95.62 147 SER A C 1
ATOM 1156 O O . SER A 1 147 ? -2.866 9.122 -24.439 1.00 95.62 147 SER A O 1
ATOM 1158 N N . HIS A 1 148 ? -2.553 8.157 -22.426 1.00 95.81 148 HIS A N 1
ATOM 1159 C CA . HIS A 1 148 ? -3.047 6.819 -22.766 1.00 95.81 148 HIS A CA 1
ATOM 1160 C C . HIS A 1 148 ? -4.242 6.457 -21.879 1.00 95.81 148 HIS A C 1
ATOM 1162 O O . HIS A 1 148 ? -4.104 5.790 -20.855 1.00 95.81 148 HIS A O 1
ATOM 1168 N N . GLU A 1 149 ? -5.431 6.935 -22.256 1.00 95.12 149 GLU A N 1
ATOM 1169 C CA . GLU A 1 149 ? -6.659 6.738 -21.474 1.00 95.12 149 GLU A CA 1
ATOM 1170 C C . GLU A 1 149 ? -7.055 5.259 -21.352 1.00 95.12 149 GLU A C 1
ATOM 1172 O O . GLU A 1 149 ? -7.682 4.881 -20.376 1.00 95.12 149 GLU A O 1
ATOM 1177 N N . ASN A 1 150 ? -6.632 4.396 -22.271 1.00 95.94 150 ASN A N 1
ATOM 1178 C CA . ASN A 1 150 ? -6.824 2.945 -22.214 1.00 95.94 150 ASN A CA 1
ATOM 1179 C C . ASN A 1 150 ? -5.897 2.214 -21.221 1.00 95.94 150 ASN A C 1
ATOM 1181 O O . ASN A 1 150 ? -6.026 0.999 -21.056 1.00 95.94 150 ASN A O 1
ATOM 1185 N N . VAL A 1 151 ? -4.980 2.926 -20.556 1.00 96.94 151 VAL A N 1
ATOM 1186 C CA . VAL A 1 151 ? -4.061 2.360 -19.561 1.00 96.94 151 VAL A CA 1
ATOM 1187 C C . VAL A 1 151 ? -4.462 2.848 -18.161 1.00 96.94 151 VAL A C 1
ATOM 1189 O O . VAL A 1 151 ? -4.100 3.948 -17.740 1.00 96.94 151 VAL A O 1
ATOM 1192 N N . PRO A 1 152 ? -5.231 2.061 -17.387 1.00 95.88 152 PRO A N 1
ATOM 1193 C CA . PRO A 1 152 ? -5.775 2.495 -16.105 1.00 95.88 152 PRO A CA 1
ATOM 1194 C C . PRO A 1 152 ? -4.739 2.551 -14.984 1.00 95.88 152 PRO A C 1
ATOM 1196 O O . PRO A 1 152 ? -4.950 3.273 -14.010 1.00 95.88 152 PRO A O 1
ATOM 1199 N N . PHE A 1 153 ? -3.660 1.777 -15.083 1.00 96.94 153 PHE A N 1
ATOM 1200 C CA . PHE A 1 153 ? -2.542 1.766 -14.145 1.00 96.94 153 PHE A CA 1
ATOM 1201 C C . PHE A 1 153 ? -1.297 1.170 -14.812 1.00 96.94 153 PHE A C 1
ATOM 1203 O O . PHE A 1 153 ? -1.385 0.506 -15.846 1.00 96.94 153 PHE A O 1
ATOM 1210 N N . ALA A 1 154 ? -0.148 1.407 -14.192 1.00 97.06 154 ALA A N 1
ATOM 1211 C CA . ALA A 1 154 ? 1.144 0.872 -14.582 1.00 97.06 154 ALA A CA 1
ATOM 1212 C C . ALA A 1 154 ? 1.718 -0.019 -13.476 1.00 97.06 154 ALA A C 1
ATOM 1214 O O . ALA A 1 154 ? 1.555 0.283 -12.293 1.00 97.06 154 ALA A O 1
ATOM 1215 N N . VAL A 1 155 ? 2.409 -1.087 -13.864 1.00 96.62 155 VAL A N 1
ATOM 1216 C CA . VAL A 1 155 ? 3.233 -1.915 -12.973 1.00 96.62 155 VAL A CA 1
ATOM 1217 C C . VAL A 1 155 ? 4.677 -1.456 -13.116 1.00 96.62 155 VAL A C 1
ATOM 1219 O O . VAL A 1 155 ? 5.180 -1.352 -14.231 1.00 96.62 155 VAL A O 1
ATOM 1222 N N . LEU A 1 156 ? 5.331 -1.159 -12.001 1.00 96.06 156 LEU A N 1
ATOM 1223 C CA . LEU A 1 156 ? 6.668 -0.584 -11.957 1.00 96.06 156 LEU A CA 1
ATOM 1224 C C . LEU A 1 156 ? 7.642 -1.602 -11.370 1.00 96.06 156 LEU A C 1
ATOM 1226 O O . LEU A 1 156 ? 7.582 -1.897 -10.183 1.00 96.06 156 LEU A O 1
ATOM 1230 N N . ASP A 1 157 ? 8.550 -2.121 -12.183 1.00 96.56 157 ASP A N 1
ATOM 1231 C CA . ASP A 1 157 ? 9.706 -2.872 -11.703 1.00 96.56 157 ASP A CA 1
ATOM 1232 C C . ASP A 1 157 ? 10.790 -1.860 -11.294 1.00 96.56 157 ASP A C 1
ATOM 1234 O O . ASP A 1 157 ? 11.304 -1.115 -12.131 1.00 96.56 157 ASP A O 1
ATOM 1238 N N . VAL A 1 158 ? 11.098 -1.781 -10.000 1.00 94.12 158 VAL A N 1
ATOM 1239 C CA . VAL A 1 158 ? 11.990 -0.771 -9.415 1.00 94.12 158 VAL A CA 1
ATOM 1240 C C . VAL A 1 158 ? 13.371 -1.366 -9.179 1.00 94.12 158 VAL A C 1
ATOM 1242 O O . VAL A 1 158 ? 13.506 -2.453 -8.619 1.00 94.12 158 VAL A O 1
ATOM 1245 N N . TYR A 1 159 ? 14.402 -0.631 -9.580 1.00 94.12 159 TYR A N 1
ATOM 1246 C CA . TYR A 1 159 ? 15.801 -1.025 -9.491 1.00 94.12 159 TYR A CA 1
ATOM 1247 C C . TYR A 1 159 ? 16.542 -0.037 -8.596 1.00 94.12 159 TYR A C 1
ATOM 1249 O O . TYR A 1 159 ? 16.693 1.138 -8.944 1.00 94.12 159 TYR A O 1
ATOM 1257 N N . GLN A 1 160 ? 17.019 -0.531 -7.458 1.00 88.88 160 GLN A N 1
ATOM 1258 C CA . GLN A 1 160 ? 17.931 0.181 -6.571 1.00 88.88 160 GLN A CA 1
ATOM 1259 C C . GLN A 1 160 ? 19.308 -0.455 -6.702 1.00 88.88 160 GLN A C 1
ATOM 1261 O O . GLN A 1 160 ? 19.454 -1.664 -6.536 1.00 88.88 160 GLN A O 1
ATOM 1266 N N . LEU A 1 161 ? 20.306 0.359 -7.033 1.00 84.62 161 LEU A N 1
ATOM 1267 C CA . LEU A 1 161 ? 21.678 -0.100 -7.222 1.00 84.62 161 LEU A CA 1
ATOM 1268 C C . LEU A 1 161 ? 22.567 0.556 -6.185 1.00 84.62 161 LEU A C 1
ATOM 1270 O O . LEU A 1 161 ? 22.646 1.784 -6.109 1.00 84.62 161 LEU A O 1
ATOM 1274 N N . ASP A 1 162 ? 23.240 -0.278 -5.408 1.00 85.12 162 ASP A N 1
ATOM 1275 C CA . ASP A 1 162 ? 24.369 0.139 -4.594 1.00 85.12 162 ASP A CA 1
ATOM 1276 C C . ASP A 1 162 ? 25.688 -0.030 -5.365 1.00 85.12 162 ASP A C 1
ATOM 1278 O O . ASP A 1 162 ? 25.745 -0.599 -6.460 1.00 85.12 162 ASP A O 1
ATOM 1282 N N . GLU A 1 163 ? 26.755 0.553 -4.814 1.00 85.75 163 GLU A N 1
ATOM 1283 C CA . GLU A 1 163 ? 28.086 0.496 -5.424 1.00 85.75 163 GLU A CA 1
ATOM 1284 C C . GLU A 1 163 ? 28.592 -0.949 -5.550 1.00 85.75 163 GLU A C 1
ATOM 1286 O O . GLU A 1 163 ? 29.241 -1.267 -6.547 1.00 85.75 163 GLU A O 1
ATOM 1291 N N . ASP A 1 164 ? 28.234 -1.813 -4.596 1.00 86.88 164 ASP A N 1
ATOM 1292 C CA . ASP A 1 164 ? 28.638 -3.220 -4.547 1.00 86.88 164 ASP A CA 1
ATOM 1293 C C . ASP A 1 164 ? 28.018 -4.009 -5.714 1.00 86.88 164 ASP A C 1
ATOM 1295 O O . ASP A 1 164 ? 28.730 -4.668 -6.468 1.00 86.88 164 ASP A O 1
ATOM 1299 N N . THR A 1 165 ? 26.716 -3.840 -5.963 1.00 86.69 165 THR A N 1
ATOM 1300 C CA . THR A 1 165 ? 26.012 -4.470 -7.092 1.00 86.69 165 THR A CA 1
ATOM 1301 C C . THR A 1 165 ? 26.630 -4.060 -8.430 1.00 86.69 165 THR A C 1
ATOM 1303 O O . THR A 1 165 ? 26.774 -4.872 -9.346 1.00 86.69 165 THR A O 1
ATOM 1306 N N . VAL A 1 166 ? 27.012 -2.786 -8.571 1.00 88.75 166 VAL A N 1
ATOM 1307 C CA . VAL A 1 166 ? 27.681 -2.307 -9.788 1.00 88.75 166 VAL A CA 1
ATOM 1308 C C . VAL A 1 166 ? 29.090 -2.890 -9.907 1.00 88.75 166 VAL A C 1
ATOM 1310 O O . VAL A 1 166 ? 29.523 -3.196 -11.020 1.00 88.75 166 VAL A O 1
ATOM 1313 N N . GLU A 1 167 ? 29.816 -3.060 -8.803 1.00 90.12 167 GLU A N 1
ATOM 1314 C CA . GLU A 1 167 ? 31.123 -3.719 -8.817 1.00 90.12 167 GLU A CA 1
ATOM 1315 C C . GLU A 1 167 ? 31.040 -5.179 -9.248 1.00 90.12 167 GLU A C 1
ATOM 1317 O O . GLU A 1 167 ? 31.764 -5.556 -10.175 1.00 90.12 167 GLU A O 1
ATOM 1322 N N . ASP A 1 168 ? 30.103 -5.940 -8.690 1.00 90.31 168 ASP A N 1
ATOM 1323 C CA . ASP A 1 168 ? 29.874 -7.338 -9.053 1.00 90.31 168 ASP A CA 1
ATOM 1324 C C . ASP A 1 168 ? 29.579 -7.485 -10.554 1.00 90.31 168 ASP A C 1
ATOM 1326 O O . ASP A 1 168 ? 30.181 -8.311 -11.244 1.00 90.31 168 ASP A O 1
ATOM 1330 N N . ILE A 1 169 ? 28.739 -6.603 -11.113 1.00 90.31 169 ILE A N 1
ATOM 1331 C CA . ILE A 1 169 ? 28.452 -6.578 -12.556 1.00 90.31 169 ILE A CA 1
ATOM 1332 C C . ILE A 1 169 ? 29.733 -6.355 -13.375 1.00 90.31 169 ILE A C 1
ATOM 1334 O O . ILE A 1 169 ? 29.944 -7.007 -14.404 1.00 90.31 169 ILE A O 1
ATOM 1338 N N . PHE A 1 170 ? 30.587 -5.413 -12.963 1.00 93.06 170 PHE A N 1
ATOM 1339 C CA . PHE A 1 170 ? 31.828 -5.111 -13.681 1.00 93.06 170 PHE A CA 1
ATOM 1340 C C . PHE A 1 170 ? 32.817 -6.272 -13.635 1.00 93.06 170 PHE A C 1
ATOM 1342 O O . PHE A 1 170 ? 33.482 -6.533 -14.646 1.00 93.06 170 PHE A O 1
ATOM 1349 N N . ASP A 1 171 ? 32.905 -6.955 -12.502 1.00 92.75 171 ASP A N 1
ATOM 1350 C CA . ASP A 1 171 ? 33.804 -8.086 -12.307 1.00 92.75 171 ASP A CA 1
ATOM 1351 C C . ASP A 1 171 ? 33.336 -9.315 -13.104 1.00 92.75 171 ASP A C 1
ATOM 1353 O O . ASP A 1 171 ? 34.144 -9.933 -13.807 1.00 92.75 171 ASP A O 1
ATOM 1357 N N . ASP A 1 172 ? 32.030 -9.592 -13.124 1.00 92.19 172 ASP A N 1
ATOM 1358 C CA . ASP A 1 172 ? 31.433 -10.706 -13.872 1.00 92.19 172 ASP A CA 1
ATOM 1359 C C . ASP A 1 172 ? 31.516 -10.527 -15.394 1.00 92.19 172 ASP A C 1
ATOM 1361 O O . ASP A 1 172 ? 31.791 -11.458 -16.166 1.00 92.19 172 ASP A O 1
ATOM 1365 N N . VAL A 1 173 ? 31.243 -9.313 -15.869 1.00 93.69 173 VAL A N 1
ATOM 1366 C CA . VAL A 1 173 ? 31.170 -9.011 -17.305 1.00 93.69 173 VAL A CA 1
ATOM 1367 C C . VAL A 1 173 ? 32.555 -8.705 -17.878 1.00 93.69 173 VAL A C 1
ATOM 1369 O O . VAL A 1 173 ? 32.821 -8.993 -19.055 1.00 93.69 173 VAL A O 1
ATOM 1372 N N . GLY A 1 174 ? 33.445 -8.176 -17.039 1.00 93.75 174 GLY A N 1
ATOM 1373 C CA . GLY A 1 174 ? 34.794 -7.750 -17.367 1.00 93.75 174 GLY A CA 1
ATOM 1374 C C . GLY A 1 174 ? 34.847 -6.351 -17.986 1.00 93.75 174 GLY A C 1
ATOM 1375 O O . GLY A 1 174 ? 34.030 -5.966 -18.832 1.00 93.75 174 GLY A O 1
ATOM 1376 N N . TYR A 1 175 ? 35.894 -5.606 -17.635 1.00 95.38 175 TYR A N 1
ATOM 1377 C CA . TYR A 1 175 ? 36.110 -4.236 -18.096 1.00 95.38 175 TYR A CA 1
ATOM 1378 C C . TYR A 1 175 ? 37.549 -3.996 -18.575 1.00 95.38 175 TYR A C 1
ATOM 1380 O O . TYR A 1 175 ? 38.493 -4.654 -18.143 1.00 95.38 175 TYR A O 1
ATOM 1388 N N . THR A 1 176 ? 37.731 -3.029 -19.476 1.00 95.44 176 THR A N 1
ATOM 1389 C CA . THR A 1 176 ? 39.046 -2.568 -19.952 1.00 95.44 176 THR A CA 1
ATOM 1390 C C . THR A 1 176 ? 39.139 -1.064 -19.763 1.00 95.44 176 THR A C 1
ATOM 1392 O O . THR A 1 176 ? 38.249 -0.324 -20.175 1.00 95.44 176 THR A O 1
ATOM 1395 N N . SER A 1 177 ? 40.213 -0.594 -19.121 1.00 94.69 177 SER A N 1
ATOM 1396 C CA . SER A 1 177 ? 40.414 0.840 -18.845 1.00 94.69 177 SER A CA 1
ATOM 1397 C C . SER A 1 177 ? 39.218 1.497 -18.130 1.00 94.69 177 SER A C 1
ATOM 1399 O O . SER A 1 177 ? 38.893 2.655 -18.383 1.00 94.69 177 SER A O 1
ATOM 1401 N N . GLY A 1 178 ? 38.552 0.744 -17.247 1.00 92.69 178 GLY A N 1
ATOM 1402 C CA . GLY A 1 178 ? 37.386 1.200 -16.482 1.00 92.69 178 GLY A CA 1
ATOM 1403 C C . GLY A 1 178 ? 36.068 1.263 -17.264 1.00 92.69 178 GLY A C 1
ATOM 1404 O O . GLY A 1 178 ? 35.130 1.895 -16.783 1.00 92.69 178 GLY A O 1
ATOM 1405 N N . MET A 1 179 ? 35.993 0.654 -18.452 1.00 96.38 179 MET A N 1
ATOM 1406 C CA . MET A 1 179 ? 34.787 0.595 -19.286 1.00 96.38 179 MET A CA 1
ATOM 1407 C C . MET A 1 179 ? 34.366 -0.854 -19.544 1.00 96.38 179 MET A C 1
ATOM 1409 O O . MET A 1 179 ? 35.224 -1.696 -19.814 1.00 96.38 179 MET A O 1
ATOM 1413 N N . LEU A 1 180 ? 33.063 -1.137 -19.508 1.00 95.88 180 LEU A N 1
ATOM 1414 C CA . LEU A 1 180 ? 32.519 -2.473 -19.774 1.00 95.88 180 LEU A CA 1
ATOM 1415 C C . LEU A 1 180 ? 32.876 -2.969 -21.178 1.00 95.88 180 LEU A C 1
ATOM 1417 O O . LEU A 1 180 ? 32.727 -2.253 -22.173 1.00 95.88 180 LEU A O 1
ATOM 1421 N N . ASN A 1 181 ? 33.311 -4.227 -21.269 1.00 95.62 181 ASN A N 1
ATOM 1422 C CA . ASN A 1 181 ? 33.748 -4.823 -22.534 1.00 95.62 181 ASN A CA 1
ATOM 1423 C C . ASN A 1 181 ? 32.583 -5.255 -23.442 1.00 95.62 181 ASN A C 1
ATOM 1425 O O . ASN A 1 181 ? 32.741 -5.324 -24.668 1.00 95.62 181 ASN A O 1
ATOM 1429 N N . LYS A 1 182 ? 31.421 -5.544 -22.852 1.00 96.38 182 LYS A N 1
ATOM 1430 C CA . LYS A 1 182 ? 30.198 -6.021 -23.511 1.00 96.38 182 LYS A CA 1
ATOM 1431 C C . LYS A 1 182 ? 28.963 -5.523 -22.750 1.00 96.38 182 LYS A C 1
ATOM 1433 O O . LYS A 1 182 ? 29.093 -5.055 -21.623 1.00 96.38 182 LYS A O 1
ATOM 1438 N N . ASP A 1 183 ? 27.796 -5.631 -23.376 1.00 96.12 183 ASP A N 1
ATOM 1439 C CA . ASP A 1 183 ? 26.517 -5.390 -22.704 1.00 96.12 183 ASP A CA 1
ATOM 1440 C C . ASP A 1 183 ? 26.318 -6.418 -21.581 1.00 96.12 183 ASP A C 1
ATOM 1442 O O . ASP A 1 183 ? 26.659 -7.597 -21.734 1.00 96.12 183 ASP A O 1
ATOM 1446 N N . CYS A 1 184 ? 25.759 -5.962 -20.465 1.00 93.94 184 CYS A N 1
ATOM 1447 C CA . CYS A 1 184 ? 25.393 -6.821 -19.347 1.00 93.94 184 CYS A CA 1
ATOM 1448 C C . CYS A 1 184 ? 24.057 -7.530 -19.626 1.00 93.94 184 CYS A C 1
ATOM 1450 O O . CYS A 1 184 ? 23.274 -7.065 -20.460 1.00 93.94 184 CYS A O 1
ATOM 1452 N N . PRO A 1 185 ? 23.759 -8.643 -18.936 1.00 92.69 185 PRO A N 1
ATOM 1453 C CA . PRO A 1 185 ? 22.397 -9.158 -18.852 1.00 92.69 185 PRO A CA 1
ATOM 1454 C C . PRO A 1 185 ? 21.419 -8.099 -18.319 1.00 92.69 185 PRO A C 1
ATOM 1456 O O . PRO A 1 185 ? 21.826 -7.088 -17.743 1.00 92.69 185 PRO A O 1
ATOM 1459 N N . PHE A 1 186 ? 20.124 -8.337 -18.522 1.00 93.75 186 PHE A N 1
ATOM 1460 C CA . PHE A 1 186 ? 19.092 -7.524 -17.883 1.00 93.75 186 PHE A CA 1
ATOM 1461 C C . PHE A 1 186 ? 19.179 -7.660 -16.368 1.00 93.75 186 PHE A C 1
ATOM 1463 O O . PHE A 1 186 ? 19.454 -8.747 -15.858 1.00 93.75 186 PHE A O 1
ATOM 1470 N N . LEU A 1 187 ? 18.951 -6.550 -15.676 1.00 92.75 187 LEU A N 1
ATOM 1471 C CA . LEU A 1 187 ? 18.950 -6.527 -14.221 1.00 92.75 187 LEU A CA 1
ATOM 1472 C C . LEU A 1 187 ? 17.668 -7.150 -13.668 1.00 92.75 187 LEU A C 1
ATOM 1474 O O . LEU A 1 187 ? 16.611 -7.109 -14.308 1.00 92.75 187 LEU A O 1
ATOM 1478 N N . GLU A 1 188 ? 17.758 -7.673 -12.450 1.00 92.88 188 GLU A N 1
ATOM 1479 C CA . GLU A 1 188 ? 16.597 -8.080 -11.662 1.00 92.88 188 GLU A CA 1
ATOM 1480 C C . GLU A 1 188 ? 16.075 -6.888 -10.856 1.00 92.88 188 GLU A C 1
ATOM 1482 O O . GLU A 1 188 ? 16.848 -6.073 -10.351 1.00 92.88 188 GLU A O 1
ATOM 1487 N N . ALA A 1 189 ? 14.752 -6.751 -10.788 1.00 94.06 189 ALA A N 1
ATOM 1488 C CA . ALA A 1 189 ? 14.116 -5.670 -10.048 1.00 94.06 189 ALA A CA 1
ATOM 1489 C C . ALA A 1 189 ? 14.217 -5.923 -8.539 1.00 94.06 189 ALA A C 1
ATOM 1491 O O . ALA A 1 189 ? 13.971 -7.034 -8.071 1.00 94.06 189 ALA A O 1
ATOM 1492 N N . THR A 1 190 ? 14.531 -4.877 -7.778 1.00 90.38 190 THR A N 1
ATOM 1493 C CA . THR A 1 190 ? 14.596 -4.903 -6.311 1.00 90.38 190 THR A CA 1
ATOM 1494 C C . THR A 1 190 ? 13.199 -4.964 -5.695 1.00 90.38 190 THR A C 1
ATOM 1496 O O . THR A 1 190 ? 12.986 -5.627 -4.681 1.00 90.38 190 THR A O 1
ATOM 1499 N N . SER A 1 191 ? 12.233 -4.272 -6.299 1.00 89.25 191 SER A N 1
ATOM 1500 C CA . SER A 1 191 ? 10.836 -4.292 -5.868 1.00 89.25 191 SER A CA 1
ATOM 1501 C C . SER A 1 191 ? 9.884 -4.097 -7.042 1.00 89.25 191 SER A C 1
ATOM 1503 O O . SER A 1 191 ? 10.293 -3.761 -8.154 1.00 89.25 191 SER A O 1
ATOM 1505 N N . ARG A 1 192 ? 8.595 -4.338 -6.790 1.00 90.88 192 ARG A N 1
ATOM 1506 C CA . ARG A 1 192 ? 7.525 -4.132 -7.763 1.00 90.88 192 ARG A CA 1
ATOM 1507 C C . ARG A 1 192 ? 6.408 -3.293 -7.162 1.00 90.88 192 ARG A C 1
ATOM 1509 O O . ARG A 1 192 ? 5.711 -3.738 -6.248 1.00 90.88 192 ARG A O 1
ATOM 1516 N N . ASP A 1 193 ? 6.201 -2.133 -7.764 1.00 91.50 193 ASP A N 1
ATOM 1517 C CA . ASP A 1 193 ? 5.220 -1.142 -7.350 1.00 91.50 193 ASP A CA 1
ATOM 1518 C C . ASP A 1 193 ? 4.109 -0.995 -8.400 1.00 91.50 193 ASP A C 1
ATOM 1520 O O . ASP A 1 193 ? 4.177 -1.560 -9.496 1.00 91.50 193 ASP A O 1
ATOM 1524 N N . ILE A 1 194 ? 3.066 -0.228 -8.084 1.00 93.69 194 ILE A N 1
ATOM 1525 C CA . ILE A 1 194 ? 2.061 0.180 -9.064 1.00 93.69 194 ILE A CA 1
ATOM 1526 C C . ILE A 1 194 ? 1.855 1.688 -9.054 1.00 93.69 194 ILE A C 1
ATOM 1528 O O . ILE A 1 194 ? 1.881 2.344 -8.015 1.00 93.69 194 ILE A O 1
ATOM 1532 N N . TYR A 1 195 ? 1.565 2.232 -10.229 1.00 93.44 195 TYR A N 1
ATOM 1533 C CA . TYR A 1 195 ? 1.126 3.608 -10.388 1.00 93.44 195 TYR A CA 1
ATOM 1534 C C . TYR A 1 195 ? -0.298 3.626 -10.929 1.00 93.44 195 TYR A C 1
ATOM 1536 O O . TYR A 1 195 ? -0.560 3.189 -12.047 1.00 93.44 195 TYR A O 1
ATOM 1544 N N . ILE A 1 196 ? -1.232 4.161 -10.147 1.00 93.81 196 ILE A N 1
ATOM 1545 C CA . ILE A 1 196 ? -2.649 4.205 -10.515 1.00 93.81 196 ILE A CA 1
ATOM 1546 C C . ILE A 1 196 ? -2.909 5.425 -11.402 1.00 93.81 196 ILE A C 1
ATOM 1548 O O . ILE A 1 196 ? -2.629 6.563 -11.019 1.00 93.81 196 ILE A O 1
ATOM 1552 N N . GLY A 1 197 ? -3.475 5.192 -12.585 1.00 94.56 197 GLY A N 1
ATOM 1553 C CA . GLY A 1 197 ? -3.866 6.245 -13.513 1.00 94.56 197 GLY A CA 1
ATOM 1554 C C . GLY A 1 197 ? -5.004 7.117 -12.966 1.00 94.56 197 GLY A C 1
ATOM 1555 O O . GLY A 1 197 ? -5.765 6.697 -12.087 1.00 94.56 197 GLY A O 1
ATOM 1556 N N . PRO A 1 198 ? -5.165 8.344 -13.490 1.00 94.19 198 PRO A N 1
ATOM 1557 C CA . PRO A 1 198 ? -6.081 9.340 -12.931 1.00 94.19 198 PRO A CA 1
ATOM 1558 C C . PRO A 1 198 ? -7.538 8.862 -12.893 1.00 94.19 198 PRO A C 1
ATOM 1560 O O . PRO A 1 198 ? -8.229 9.081 -11.904 1.00 94.19 198 PRO A O 1
ATOM 1563 N N . THR A 1 199 ? -8.000 8.162 -13.928 1.00 95.25 199 THR A N 1
ATOM 1564 C CA . THR A 1 199 ? -9.381 7.666 -14.016 1.00 95.25 199 THR A CA 1
ATOM 1565 C C . THR A 1 199 ? -9.686 6.597 -12.961 1.00 95.25 199 THR A C 1
ATOM 1567 O O . THR A 1 199 ? -10.700 6.693 -12.270 1.00 95.25 199 THR A O 1
ATOM 1570 N N . ALA A 1 200 ? -8.791 5.618 -12.774 1.00 94.44 200 ALA A N 1
ATOM 1571 C CA . ALA A 1 200 ? -8.926 4.609 -11.718 1.00 94.44 200 ALA A CA 1
ATOM 1572 C C . ALA A 1 200 ? -8.830 5.247 -10.324 1.00 94.44 200 ALA A C 1
ATOM 1574 O O . ALA A 1 200 ? -9.598 4.902 -9.425 1.00 94.44 200 ALA A O 1
ATOM 1575 N N . LYS A 1 201 ? -7.931 6.227 -10.161 1.00 93.50 201 LYS A N 1
ATOM 1576 C CA . LYS A 1 201 ? -7.772 6.971 -8.912 1.00 93.50 201 LYS A CA 1
ATOM 1577 C C . LYS A 1 201 ? -9.051 7.713 -8.522 1.00 93.50 201 LYS A C 1
ATOM 1579 O O . LYS A 1 201 ? -9.573 7.510 -7.431 1.00 93.50 201 LYS A O 1
ATOM 1584 N N . ASN A 1 202 ? -9.601 8.490 -9.452 1.00 93.12 202 ASN A N 1
ATOM 1585 C CA . ASN A 1 202 ? -10.843 9.232 -9.251 1.00 93.12 202 ASN A CA 1
ATOM 1586 C C . ASN A 1 202 ? -12.026 8.301 -8.946 1.00 93.12 202 ASN A C 1
ATOM 1588 O O . ASN A 1 202 ? -12.903 8.667 -8.165 1.00 93.12 202 ASN A O 1
ATOM 1592 N N . ALA A 1 203 ? -12.063 7.102 -9.541 1.00 94.44 203 ALA A N 1
ATOM 1593 C CA . ALA A 1 203 ? -13.091 6.105 -9.250 1.00 94.44 203 ALA A CA 1
ATOM 1594 C C . ALA A 1 203 ? -13.042 5.650 -7.784 1.00 94.44 203 ALA A C 1
ATOM 1596 O O . ALA A 1 203 ? -14.074 5.601 -7.115 1.00 94.44 203 ALA A O 1
ATOM 1597 N N . ILE A 1 204 ? -11.843 5.371 -7.270 1.00 93.69 204 ILE A N 1
ATOM 1598 C CA . ILE A 1 204 ? -11.631 4.969 -5.875 1.00 93.69 204 ILE A CA 1
ATOM 1599 C C . ILE A 1 204 ? -11.984 6.112 -4.925 1.00 93.69 204 ILE A C 1
ATOM 1601 O O . ILE A 1 204 ? -12.761 5.898 -3.995 1.00 93.69 204 ILE A O 1
ATOM 1605 N N . ASP A 1 205 ? -11.510 7.328 -5.206 1.00 91.94 205 ASP A N 1
ATOM 1606 C CA . ASP A 1 205 ? -11.831 8.517 -4.409 1.00 91.94 205 ASP A CA 1
ATOM 1607 C C . ASP A 1 205 ? -13.347 8.780 -4.374 1.00 91.94 205 ASP A C 1
ATOM 1609 O O . ASP A 1 205 ? -13.902 9.117 -3.325 1.00 91.94 205 ASP A O 1
ATOM 1613 N N . SER A 1 206 ? -14.043 8.562 -5.495 1.00 93.56 206 SER A N 1
ATOM 1614 C CA . SER A 1 206 ? -15.501 8.708 -5.586 1.00 93.56 206 SER A CA 1
ATOM 1615 C C . SER A 1 206 ? -16.232 7.666 -4.737 1.00 93.56 206 SER A C 1
ATOM 1617 O O . SER A 1 206 ? -17.162 8.020 -4.015 1.00 93.56 206 SER A O 1
ATOM 1619 N N . ILE A 1 207 ? -15.798 6.400 -4.773 1.00 94.56 207 ILE A N 1
ATOM 1620 C CA . ILE A 1 207 ? -16.380 5.328 -3.949 1.00 94.56 207 ILE A CA 1
ATOM 1621 C C . ILE A 1 207 ? -16.157 5.605 -2.458 1.00 94.56 207 ILE A C 1
ATOM 1623 O O . ILE A 1 207 ? -17.111 5.538 -1.682 1.00 94.56 207 ILE A O 1
ATOM 1627 N N . ILE A 1 208 ? -14.923 5.931 -2.057 1.00 92.00 208 ILE A N 1
ATOM 1628 C CA . ILE A 1 208 ? -14.584 6.226 -0.656 1.00 92.00 208 ILE A CA 1
ATOM 1629 C C . ILE A 1 208 ? -15.419 7.407 -0.158 1.00 92.00 208 ILE A C 1
ATOM 1631 O O . ILE A 1 208 ? -15.992 7.344 0.925 1.00 92.00 208 ILE A O 1
ATOM 1635 N N . THR A 1 209 ? -15.546 8.461 -0.967 1.00 91.38 209 THR A N 1
ATOM 1636 C CA . THR A 1 209 ? -16.328 9.654 -0.614 1.00 91.38 209 THR A CA 1
ATOM 1637 C C . THR A 1 209 ? -17.822 9.351 -0.487 1.00 91.38 209 THR A C 1
ATOM 1639 O O . THR A 1 209 ? -18.458 9.780 0.475 1.00 91.38 209 THR A O 1
ATOM 1642 N N . ALA A 1 210 ? -18.394 8.604 -1.436 1.00 92.94 210 ALA A N 1
ATOM 1643 C CA . ALA A 1 210 ? -19.819 8.270 -1.455 1.00 92.94 210 ALA A CA 1
ATOM 1644 C C . ALA A 1 210 ? -20.229 7.300 -0.332 1.00 92.94 210 ALA A C 1
ATOM 1646 O O . ALA A 1 210 ? -21.387 7.299 0.086 1.00 92.94 210 ALA A O 1
ATOM 1647 N N . HIS A 1 211 ? -19.288 6.491 0.160 1.00 92.75 211 HIS A N 1
ATOM 1648 C CA . HIS A 1 211 ? -19.524 5.438 1.150 1.00 92.75 211 HIS A CA 1
ATOM 1649 C C . HIS A 1 211 ? -18.554 5.533 2.337 1.00 92.75 211 HIS A C 1
ATOM 1651 O O . HIS A 1 211 ? -18.051 4.517 2.817 1.00 92.75 211 HIS A O 1
ATOM 1657 N N . ALA A 1 212 ? -18.264 6.750 2.808 1.00 90.50 212 ALA A N 1
ATOM 1658 C CA . ALA A 1 212 ? -17.240 7.009 3.827 1.00 90.50 212 ALA A CA 1
ATOM 1659 C C . ALA A 1 212 ? -17.442 6.219 5.136 1.00 90.50 212 ALA A C 1
ATOM 1661 O O . ALA A 1 212 ? -16.478 5.878 5.821 1.00 90.50 212 ALA A O 1
ATOM 1662 N N . ASP A 1 213 ? -18.685 5.874 5.476 1.00 90.56 213 ASP A N 1
ATOM 1663 C CA . ASP A 1 213 ? -19.031 5.028 6.621 1.00 90.56 213 ASP A CA 1
ATOM 1664 C C . ASP A 1 213 ? -18.474 3.597 6.510 1.00 90.56 213 ASP A C 1
ATOM 1666 O O . ASP A 1 213 ? -18.198 2.961 7.529 1.00 90.56 213 ASP A O 1
ATOM 1670 N N . ARG A 1 214 ? -18.252 3.106 5.284 1.00 91.31 214 ARG A N 1
ATOM 1671 C CA . ARG A 1 214 ? -17.696 1.775 4.998 1.00 91.31 214 ARG A CA 1
ATOM 1672 C C . ARG A 1 214 ? -16.171 1.745 4.897 1.00 91.31 214 ARG A C 1
ATOM 1674 O O . ARG A 1 214 ? -15.600 0.655 4.862 1.00 91.31 214 ARG A O 1
ATOM 1681 N N . PHE A 1 215 ? -15.519 2.907 4.901 1.00 88.69 215 PHE A N 1
ATOM 1682 C CA . PHE A 1 215 ? -14.061 3.049 4.861 1.00 88.69 215 PHE A CA 1
ATOM 1683 C C . PHE A 1 215 ? -13.550 3.822 6.090 1.00 88.69 215 PHE A C 1
ATOM 1685 O O . PHE A 1 215 ? -12.960 4.897 5.962 1.00 88.69 215 PHE A O 1
ATOM 1692 N N . PRO A 1 216 ? -13.780 3.316 7.317 1.00 82.25 216 PRO A N 1
ATOM 1693 C CA . PRO A 1 216 ? -13.388 4.029 8.525 1.00 82.25 216 PRO A CA 1
ATOM 1694 C C . PRO A 1 216 ? -11.875 4.275 8.556 1.00 82.25 216 PRO A C 1
ATOM 1696 O O . PRO A 1 216 ? -11.080 3.349 8.451 1.00 82.25 216 PRO A O 1
ATOM 1699 N N . GLY A 1 217 ? -11.487 5.536 8.749 1.00 76.56 217 GLY A N 1
ATOM 1700 C CA . GLY A 1 217 ? -10.079 5.939 8.812 1.00 76.56 217 GLY A CA 1
ATOM 1701 C C . GLY A 1 217 ? -9.390 6.077 7.452 1.00 76.56 217 GLY A C 1
ATOM 1702 O O . GLY A 1 217 ? -8.186 6.300 7.418 1.00 76.56 217 GLY A O 1
ATOM 1703 N N . PHE A 1 218 ? -10.140 5.999 6.353 1.00 77.00 218 PHE A N 1
ATOM 1704 C CA . PHE A 1 218 ? -9.669 6.423 5.043 1.00 77.00 218 PHE A CA 1
ATOM 1705 C C . PHE A 1 218 ? -10.299 7.766 4.693 1.00 77.00 218 PHE A C 1
ATOM 1707 O O . PHE A 1 218 ? -11.521 7.913 4.684 1.00 77.00 218 PHE A O 1
ATOM 1714 N N . ASP A 1 219 ? -9.453 8.743 4.398 1.00 69.25 219 ASP A N 1
ATOM 1715 C CA . ASP A 1 219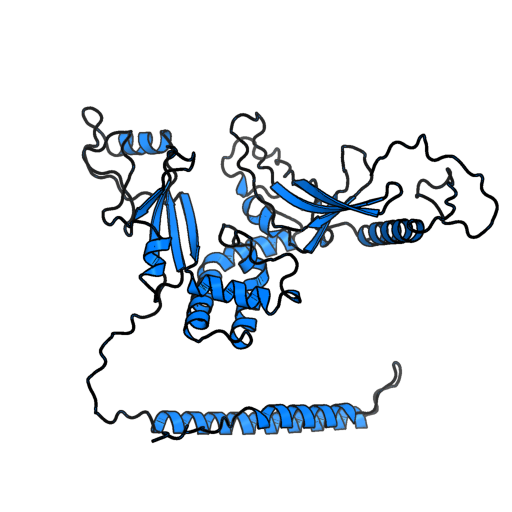 ? -9.837 9.940 3.664 1.00 69.25 219 ASP A CA 1
ATOM 1716 C C . ASP A 1 219 ? -9.105 9.968 2.310 1.00 69.25 219 ASP A C 1
ATOM 1718 O O . ASP A 1 219 ? -8.194 9.176 2.053 1.00 69.25 219 ASP A O 1
ATOM 1722 N N . THR A 1 220 ? -9.523 10.861 1.414 1.00 60.38 220 THR A N 1
ATOM 1723 C CA . THR A 1 220 ? -9.000 10.966 0.040 1.00 60.38 220 THR A CA 1
ATOM 1724 C C . THR A 1 220 ? -7.552 11.478 -0.036 1.00 60.38 220 THR A C 1
ATOM 1726 O O . THR A 1 220 ? -7.056 11.748 -1.127 1.00 60.38 220 THR A O 1
ATOM 1729 N N . ILE A 1 221 ? -6.868 11.684 1.098 1.00 60.50 221 ILE A N 1
ATOM 1730 C CA . ILE A 1 221 ? -5.561 12.357 1.162 1.00 60.50 221 ILE A CA 1
ATOM 1731 C C . ILE A 1 221 ? -4.402 11.346 1.312 1.00 60.50 221 ILE A C 1
ATOM 1733 O O . ILE A 1 221 ? -3.242 11.713 1.126 1.00 60.50 221 ILE A O 1
ATOM 1737 N N . TYR A 1 222 ? -4.672 10.063 1.585 1.00 60.31 222 TYR A N 1
ATOM 1738 C CA . TYR A 1 222 ? -3.607 9.086 1.862 1.00 60.31 222 TYR A CA 1
ATOM 1739 C C . TYR A 1 222 ? -2.819 8.617 0.622 1.00 60.31 222 TYR A C 1
ATOM 1741 O O . TYR A 1 222 ? -3.371 8.507 -0.471 1.00 60.31 222 TYR A O 1
ATOM 1749 N N . PRO A 1 223 ? -1.533 8.251 0.768 1.00 61.84 223 PRO A N 1
ATOM 1750 C CA . PRO A 1 223 ? -0.782 7.518 -0.249 1.00 61.84 223 PRO A CA 1
ATOM 1751 C C . PRO A 1 223 ? -1.156 6.025 -0.208 1.00 61.84 223 PRO A C 1
ATOM 1753 O O . PRO A 1 223 ? -0.389 5.169 0.212 1.00 61.84 223 PRO A O 1
ATOM 1756 N N . TRP A 1 224 ? -2.374 5.688 -0.634 1.00 64.94 224 TRP A N 1
ATOM 1757 C CA . TRP A 1 224 ? -2.894 4.309 -0.638 1.00 64.94 224 TRP A CA 1
ATOM 1758 C C . TRP A 1 224 ? -2.340 3.419 -1.769 1.00 64.94 224 TRP A C 1
ATOM 1760 O O . TRP A 1 224 ? -2.773 2.276 -1.922 1.00 64.94 224 TRP A O 1
ATOM 1770 N N . HIS A 1 225 ? -1.395 3.932 -2.559 1.00 60.97 225 HIS A N 1
ATOM 1771 C CA . HIS A 1 225 ? -0.792 3.247 -3.706 1.00 60.97 225 HIS A CA 1
ATOM 1772 C C . HIS A 1 225 ? 0.575 2.624 -3.400 1.00 60.97 225 HIS A C 1
ATOM 1774 O O . HIS A 1 225 ? 1.141 1.993 -4.282 1.00 60.97 225 HIS A O 1
ATOM 1780 N N . GLU A 1 226 ? 1.103 2.770 -2.184 1.00 68.38 226 GLU A N 1
ATOM 1781 C CA . GLU A 1 226 ? 2.388 2.170 -1.818 1.00 68.38 226 GLU A CA 1
ATOM 1782 C C . GLU A 1 226 ? 2.203 0.744 -1.269 1.00 68.38 226 GLU A C 1
ATOM 1784 O O . GLU A 1 226 ? 1.213 0.460 -0.570 1.00 68.38 226 GLU A O 1
ATOM 1789 N N . PRO A 1 227 ? 3.144 -0.178 -1.548 1.00 65.94 227 PRO A N 1
ATOM 1790 C CA . PRO A 1 227 ? 3.209 -1.449 -0.851 1.00 65.94 227 PRO A CA 1
ATOM 1791 C C . PRO A 1 227 ? 3.192 -1.235 0.672 1.00 65.94 227 PRO A C 1
ATOM 1793 O O . PRO A 1 227 ? 3.861 -0.339 1.188 1.00 65.94 227 PRO A O 1
ATOM 1796 N N . PRO A 1 228 ? 2.435 -2.050 1.422 1.00 72.88 228 PRO A N 1
ATOM 1797 C CA . PRO A 1 228 ? 1.866 -3.330 1.003 1.00 72.88 228 PRO A CA 1
ATOM 1798 C C . PRO A 1 228 ? 0.391 -3.260 0.555 1.00 72.88 228 PRO A C 1
ATOM 1800 O O . PRO A 1 228 ? -0.384 -4.173 0.853 1.00 72.88 228 PRO A O 1
ATOM 1803 N N . TYR A 1 229 ? -0.020 -2.183 -0.127 1.00 86.81 229 TYR A N 1
ATOM 1804 C CA . TYR A 1 229 ? -1.357 -2.028 -0.724 1.00 86.81 229 TYR A CA 1
ATOM 1805 C C . TYR A 1 229 ? -2.493 -2.256 0.279 1.00 86.81 229 TYR A C 1
ATOM 1807 O O . TYR A 1 229 ? -3.493 -2.920 -0.002 1.00 86.81 229 TYR A O 1
ATOM 1815 N N . THR A 1 230 ? -2.330 -1.713 1.487 1.00 86.69 230 THR A N 1
ATOM 1816 C CA . THR A 1 230 ? -3.194 -2.006 2.638 1.00 86.69 230 THR A CA 1
ATOM 1817 C C . THR A 1 230 ? -4.660 -1.630 2.418 1.00 86.69 230 THR A C 1
ATOM 1819 O O . THR A 1 230 ? -5.546 -2.310 2.937 1.00 86.69 230 THR A O 1
ATOM 1822 N N . LEU A 1 231 ? -4.936 -0.592 1.617 1.00 88.75 231 LEU A N 1
ATOM 1823 C CA . LEU A 1 231 ? -6.297 -0.247 1.200 1.00 88.75 231 LEU A CA 1
ATOM 1824 C C . LEU A 1 231 ? -6.961 -1.429 0.482 1.00 88.75 231 LEU A C 1
ATOM 1826 O O . LEU A 1 231 ? -8.067 -1.827 0.843 1.00 88.75 231 LEU A O 1
ATOM 1830 N N . PHE A 1 232 ? -6.282 -2.001 -0.512 1.00 91.88 232 PHE A N 1
ATOM 1831 C CA . PHE A 1 232 ? -6.805 -3.122 -1.284 1.00 91.88 232 PHE A CA 1
ATOM 1832 C C . PHE A 1 232 ? -6.872 -4.385 -0.427 1.00 91.88 232 PHE A C 1
ATOM 1834 O O . PHE A 1 232 ? -7.909 -5.036 -0.406 1.00 91.88 232 PHE A O 1
ATOM 1841 N N . TYR A 1 233 ? -5.858 -4.662 0.394 1.00 92.12 233 TYR A N 1
ATOM 1842 C CA . TYR A 1 233 ? -5.907 -5.774 1.347 1.00 92.12 233 TYR A CA 1
ATOM 1843 C C . TYR A 1 233 ? -7.191 -5.777 2.200 1.00 92.12 233 TYR A C 1
ATOM 1845 O O . TYR A 1 233 ? -7.849 -6.808 2.337 1.00 92.12 233 TYR A O 1
ATOM 1853 N N . LEU A 1 234 ? -7.591 -4.617 2.737 1.00 90.38 234 LEU A N 1
ATOM 1854 C CA . LEU A 1 234 ? -8.798 -4.512 3.564 1.00 90.38 234 LEU A CA 1
ATOM 1855 C C . LEU A 1 234 ? -10.099 -4.413 2.755 1.00 90.38 234 LEU A C 1
ATOM 1857 O O . LEU A 1 234 ? -11.141 -4.876 3.222 1.00 90.38 234 LEU A O 1
ATOM 1861 N N . HIS A 1 235 ? -10.065 -3.789 1.574 1.00 92.06 235 HIS A N 1
ATOM 1862 C CA . HIS A 1 235 ? -11.274 -3.319 0.894 1.00 92.06 235 HIS A CA 1
ATOM 1863 C C . HIS A 1 235 ? -11.413 -3.749 -0.575 1.00 92.06 235 HIS A C 1
ATOM 1865 O O . HIS A 1 235 ? -12.351 -3.305 -1.232 1.00 92.06 235 HIS A O 1
ATOM 1871 N N . ASN A 1 236 ? -10.579 -4.646 -1.117 1.00 92.94 236 ASN A N 1
ATOM 1872 C CA . ASN A 1 236 ? -10.666 -5.049 -2.532 1.00 92.94 236 ASN A CA 1
ATOM 1873 C C . ASN A 1 236 ? -12.063 -5.580 -2.907 1.00 92.94 236 ASN A C 1
ATOM 1875 O O . ASN A 1 236 ? -12.697 -5.112 -3.854 1.00 92.94 236 ASN A O 1
ATOM 1879 N N . LYS A 1 237 ? -12.603 -6.493 -2.087 1.00 92.56 237 LYS A N 1
ATOM 1880 C CA . LYS A 1 237 ? -13.964 -7.037 -2.254 1.00 92.56 237 LYS A CA 1
ATOM 1881 C C . LYS A 1 237 ? -15.044 -5.963 -2.115 1.00 92.56 237 LYS A C 1
ATOM 1883 O O . LYS A 1 237 ? -16.047 -6.006 -2.820 1.00 92.56 237 LYS A O 1
ATOM 1888 N N . LEU A 1 238 ? -14.819 -4.995 -1.229 1.00 94.31 238 LEU A N 1
ATOM 1889 C CA . LEU A 1 238 ? -15.728 -3.876 -1.017 1.00 94.31 238 LEU A CA 1
ATOM 1890 C C . LEU A 1 238 ? -15.794 -2.967 -2.252 1.00 94.31 238 LEU A C 1
ATOM 1892 O O . LEU A 1 238 ? -16.881 -2.591 -2.677 1.00 94.31 238 LEU A O 1
ATOM 1896 N N . PHE A 1 239 ? -14.657 -2.660 -2.878 1.00 95.25 239 PHE A N 1
ATOM 1897 C CA . PHE A 1 239 ? -14.647 -1.910 -4.134 1.00 95.25 239 PHE A CA 1
ATOM 1898 C C . PHE A 1 239 ? -15.365 -2.660 -5.261 1.00 95.25 239 PHE A C 1
ATOM 1900 O O . PHE A 1 239 ? -16.116 -2.045 -6.020 1.00 95.25 239 PHE A O 1
ATOM 1907 N N . MET A 1 240 ? -15.197 -3.986 -5.340 1.00 92.62 240 MET A N 1
ATOM 1908 C CA . MET A 1 240 ? -15.898 -4.813 -6.329 1.00 92.62 240 MET A CA 1
ATOM 1909 C C . MET A 1 240 ? -17.424 -4.760 -6.174 1.00 92.62 240 MET A C 1
ATOM 1911 O O . MET A 1 240 ? -18.126 -4.760 -7.185 1.00 92.62 240 MET A O 1
ATOM 1915 N N . GLU A 1 241 ? -17.922 -4.693 -4.936 1.00 94.25 241 GLU A N 1
ATOM 1916 C CA . GLU A 1 241 ? -19.341 -4.514 -4.606 1.00 94.25 241 GLU A CA 1
ATOM 1917 C C . GLU A 1 241 ? -19.824 -3.103 -4.994 1.00 94.25 241 GLU A C 1
ATOM 1919 O O . GLU A 1 241 ? -20.790 -2.943 -5.748 1.00 94.25 241 GLU A O 1
ATOM 1924 N N . LEU A 1 242 ? -19.115 -2.072 -4.524 1.00 94.25 242 LEU A N 1
ATOM 1925 C CA . LEU A 1 242 ? -19.568 -0.682 -4.591 1.00 94.25 242 LEU A CA 1
ATOM 1926 C C . LEU A 1 242 ? -19.483 -0.055 -5.989 1.00 94.25 242 LEU A C 1
ATOM 1928 O O . LEU A 1 242 ? -20.317 0.784 -6.322 1.00 94.25 242 LEU A O 1
ATOM 1932 N N . GLN A 1 243 ? -18.560 -0.490 -6.854 1.00 91.06 243 GLN A N 1
ATOM 1933 C CA . GLN A 1 243 ? -18.391 0.084 -8.204 1.00 91.06 243 GLN A CA 1
ATOM 1934 C C . GLN A 1 243 ? -19.671 0.072 -9.070 1.00 91.06 243 GLN A C 1
ATOM 1936 O O . GLN A 1 243 ? -19.776 0.820 -10.046 1.00 91.06 243 GLN A O 1
ATOM 1941 N N . SER A 1 244 ? -20.629 -0.804 -8.743 1.00 88.06 244 SER A N 1
ATOM 1942 C CA . SER A 1 244 ? -21.919 -0.919 -9.432 1.00 88.06 244 SER A CA 1
ATOM 1943 C C . SER A 1 244 ? -22.940 0.133 -8.982 1.00 88.06 244 SER A C 1
ATOM 1945 O O . SER A 1 244 ? -23.784 0.532 -9.780 1.00 88.06 244 SER A O 1
ATOM 1947 N N . ILE A 1 245 ? -22.833 0.623 -7.743 1.00 86.88 245 ILE A N 1
ATOM 1948 C CA . ILE A 1 245 ? -23.810 1.527 -7.118 1.00 86.88 245 ILE A CA 1
ATOM 1949 C C . ILE A 1 245 ? -23.290 2.954 -6.915 1.00 86.88 245 ILE A C 1
ATOM 1951 O O . ILE A 1 245 ? -24.078 3.857 -6.658 1.00 86.88 245 ILE A O 1
ATOM 1955 N N . SER A 1 246 ? -21.987 3.198 -7.074 1.00 86.69 246 SER A N 1
ATOM 1956 C CA . SER A 1 246 ? -21.381 4.520 -6.838 1.00 86.69 246 SER A CA 1
ATOM 1957 C C . SER A 1 246 ? -21.511 5.507 -8.010 1.00 86.69 246 SER A C 1
ATOM 1959 O O . SER A 1 246 ? -20.776 6.488 -8.066 1.00 86.69 246 SER A O 1
ATOM 1961 N N . GLY A 1 247 ? -22.406 5.256 -8.974 1.00 90.88 247 GLY A N 1
ATOM 1962 C CA . GLY A 1 247 ? -22.665 6.178 -10.092 1.00 90.88 247 GLY A CA 1
ATOM 1963 C C . GLY A 1 247 ? -21.474 6.416 -11.032 1.00 90.88 247 GLY A C 1
ATOM 1964 O O . GLY A 1 247 ? -21.469 7.390 -11.780 1.00 90.88 247 GLY A O 1
ATOM 1965 N N . LEU A 1 248 ? -20.458 5.547 -10.997 1.00 94.31 248 LEU A N 1
ATOM 1966 C CA . LEU A 1 248 ? -19.286 5.645 -11.866 1.00 94.31 248 LEU A CA 1
ATOM 1967 C C . LEU A 1 248 ? -19.687 5.494 -13.338 1.00 94.31 248 LEU A C 1
ATOM 1969 O O . LEU A 1 248 ? -20.519 4.645 -13.673 1.00 94.31 248 LEU A O 1
ATOM 1973 N N . ASN A 1 249 ? -19.052 6.274 -14.218 1.00 95.06 249 ASN A N 1
ATOM 1974 C CA . ASN A 1 249 ? -19.160 6.044 -15.657 1.00 95.06 249 ASN A CA 1
ATOM 1975 C C . ASN A 1 249 ? -18.514 4.697 -16.041 1.00 95.06 249 ASN A C 1
ATOM 1977 O O . ASN A 1 249 ? -17.754 4.108 -15.266 1.00 95.06 249 ASN A O 1
ATOM 1981 N N . GLU A 1 250 ? -18.841 4.191 -17.230 1.00 94.38 250 GLU A N 1
ATOM 1982 C CA . GLU A 1 250 ? -18.417 2.847 -17.632 1.00 94.38 250 GLU A CA 1
ATOM 1983 C C . GLU A 1 250 ? -16.892 2.716 -17.731 1.00 94.38 250 GLU A C 1
ATOM 1985 O O . GLU A 1 250 ? -16.339 1.737 -17.238 1.00 94.38 250 GLU A O 1
ATOM 1990 N N . LEU A 1 251 ? -16.198 3.725 -18.261 1.00 94.31 251 LEU A N 1
ATOM 1991 C CA . LEU A 1 251 ? -14.738 3.710 -18.369 1.00 94.31 251 LEU A CA 1
ATOM 1992 C C . LEU A 1 251 ? -14.064 3.622 -16.989 1.00 94.31 251 LEU A C 1
ATOM 1994 O O . LEU A 1 251 ? -13.229 2.753 -16.753 1.00 94.31 251 LEU A O 1
ATOM 1998 N N . ALA A 1 252 ? -14.477 4.461 -16.037 1.00 95.81 252 ALA A N 1
ATOM 1999 C CA . ALA A 1 252 ? -13.976 4.449 -14.664 1.00 95.81 252 ALA A CA 1
ATOM 2000 C C . ALA A 1 252 ? -14.226 3.104 -13.969 1.00 95.81 252 ALA A C 1
ATOM 2002 O O . ALA A 1 252 ? -13.363 2.603 -13.244 1.00 95.81 252 ALA A O 1
ATOM 2003 N N . ARG A 1 253 ? -15.384 2.488 -14.229 1.00 96.00 253 ARG A N 1
ATOM 2004 C CA . ARG A 1 253 ? -15.718 1.153 -13.730 1.00 96.00 253 ARG A CA 1
ATOM 2005 C C . ARG A 1 253 ? -14.811 0.081 -14.334 1.00 96.00 253 ARG A C 1
ATOM 2007 O O . ARG A 1 253 ? -14.339 -0.783 -13.603 1.00 96.00 253 ARG A O 1
ATOM 2014 N N . GLN A 1 254 ? -14.541 0.134 -15.636 1.00 95.88 254 GLN A N 1
ATOM 2015 C CA . GLN A 1 254 ? -13.635 -0.805 -16.304 1.00 95.88 254 GLN A CA 1
ATOM 2016 C C . GLN A 1 254 ? -12.196 -0.667 -15.794 1.00 95.88 254 GLN A C 1
ATOM 2018 O O . GLN A 1 254 ? -11.578 -1.670 -15.439 1.00 95.88 254 GLN A O 1
ATOM 2023 N N . HIS A 1 255 ? -11.709 0.569 -15.662 1.00 96.19 255 HIS A N 1
ATOM 2024 C CA . HIS A 1 255 ? -10.399 0.888 -15.097 1.00 96.19 255 HIS A CA 1
ATOM 2025 C C . HIS A 1 255 ? -10.224 0.304 -13.696 1.00 96.19 255 HIS A C 1
ATOM 2027 O O . HIS A 1 255 ? -9.256 -0.409 -13.422 1.00 96.19 255 HIS A O 1
ATOM 2033 N N . LEU A 1 256 ? -11.188 0.584 -12.813 1.00 96.19 256 LEU A N 1
ATOM 2034 C CA . LEU A 1 256 ? -11.176 0.082 -11.449 1.00 96.19 256 LEU A CA 1
ATOM 2035 C C . LEU A 1 256 ? -11.248 -1.448 -11.423 1.00 96.19 256 LEU A C 1
ATOM 2037 O O . LEU A 1 256 ? -10.444 -2.086 -10.752 1.00 96.19 256 LEU A O 1
ATOM 2041 N N . ARG A 1 257 ? -12.161 -2.054 -12.187 1.00 96.19 257 ARG A N 1
ATOM 2042 C CA . ARG A 1 257 ? -12.309 -3.512 -12.254 1.00 96.19 257 ARG A CA 1
ATOM 2043 C C . ARG A 1 257 ? -11.014 -4.201 -12.676 1.00 96.19 257 ARG A C 1
ATOM 2045 O O . ARG A 1 257 ? -10.671 -5.228 -12.095 1.00 96.19 257 ARG A O 1
ATOM 2052 N N . MET A 1 258 ? -10.302 -3.653 -13.659 1.00 96.25 258 MET A N 1
ATOM 2053 C CA . MET A 1 258 ? -9.040 -4.227 -14.118 1.00 96.25 258 MET A CA 1
ATOM 2054 C C . MET A 1 258 ? -7.955 -4.154 -13.038 1.00 96.25 258 MET A C 1
ATOM 2056 O O . MET A 1 258 ? -7.267 -5.146 -12.811 1.00 96.25 258 MET A O 1
ATOM 2060 N N . LEU A 1 259 ? -7.856 -3.029 -12.321 1.00 96.25 259 LEU A N 1
ATOM 2061 C CA . LEU A 1 259 ? -6.943 -2.878 -11.183 1.00 96.25 259 LEU A CA 1
ATOM 2062 C C . LEU A 1 259 ? -7.262 -3.866 -10.050 1.00 96.25 259 LEU A C 1
ATOM 2064 O O . LEU A 1 259 ? -6.372 -4.573 -9.582 1.00 96.25 259 LEU A O 1
ATOM 2068 N N . LEU A 1 260 ? -8.528 -3.955 -9.628 1.00 95.56 260 LEU A N 1
ATOM 2069 C CA . LEU A 1 260 ? -8.954 -4.860 -8.550 1.00 95.56 260 LEU A CA 1
ATOM 2070 C C . LEU A 1 260 ? -8.719 -6.329 -8.920 1.00 95.56 260 LEU A C 1
ATOM 2072 O O . LEU A 1 260 ? -8.330 -7.125 -8.067 1.00 95.56 260 LEU A O 1
ATOM 2076 N N . LYS A 1 261 ? -8.934 -6.687 -10.193 1.00 95.69 261 LYS A N 1
ATOM 2077 C CA . LYS A 1 261 ? -8.635 -8.023 -10.712 1.00 95.69 261 LYS A CA 1
ATOM 2078 C C . LYS A 1 261 ? -7.135 -8.306 -10.700 1.00 95.69 261 LYS A C 1
ATOM 2080 O O . LYS A 1 261 ? -6.736 -9.366 -10.236 1.00 95.69 261 LYS A O 1
ATOM 2085 N N . TRP A 1 262 ? -6.314 -7.364 -11.161 1.00 95.81 262 TRP A N 1
ATOM 2086 C CA . TRP A 1 262 ? -4.861 -7.514 -11.125 1.00 95.81 262 TRP A CA 1
ATOM 2087 C C . TRP A 1 262 ? -4.349 -7.719 -9.694 1.00 95.81 262 TRP A C 1
ATOM 2089 O O . TRP A 1 262 ? -3.507 -8.587 -9.476 1.00 95.81 262 TRP A O 1
ATOM 2099 N N . MET A 1 263 ? -4.901 -6.992 -8.718 1.00 95.06 263 MET A N 1
ATOM 2100 C CA . MET A 1 263 ? -4.571 -7.168 -7.300 1.00 95.06 263 MET A CA 1
ATOM 2101 C C . MET A 1 263 ? -4.903 -8.576 -6.787 1.00 95.06 263 MET A C 1
ATOM 2103 O O . MET A 1 263 ? -4.066 -9.194 -6.131 1.00 95.06 263 MET A O 1
ATOM 2107 N N . GLU A 1 264 ? -6.086 -9.114 -7.107 1.00 94.19 264 GLU A N 1
ATOM 2108 C CA . GLU A 1 264 ? -6.437 -10.500 -6.751 1.00 94.19 264 GLU A CA 1
ATOM 2109 C C . GLU A 1 264 ? -5.516 -11.513 -7.441 1.00 94.19 264 GLU A C 1
ATOM 2111 O O . GLU A 1 264 ? -5.071 -12.470 -6.818 1.00 94.19 264 GLU A O 1
ATOM 2116 N N . ASP A 1 265 ? -5.192 -11.303 -8.716 1.00 95.44 265 ASP A N 1
ATOM 2117 C CA . ASP A 1 265 ? -4.401 -12.268 -9.481 1.00 95.44 265 ASP A CA 1
ATOM 2118 C C . ASP A 1 265 ? -2.913 -12.269 -9.057 1.00 95.44 265 ASP A C 1
ATOM 2120 O O . ASP A 1 265 ? -2.259 -13.308 -9.139 1.00 95.44 265 ASP A O 1
ATOM 2124 N N . ASN A 1 266 ? -2.370 -11.134 -8.586 1.00 94.31 266 ASN A N 1
ATOM 2125 C CA . ASN A 1 266 ? -0.927 -10.969 -8.337 1.00 94.31 266 ASN A CA 1
ATOM 2126 C C . ASN A 1 266 ? -0.537 -10.816 -6.860 1.00 94.31 266 ASN A C 1
ATOM 2128 O O . ASN A 1 266 ? 0.585 -11.163 -6.498 1.00 94.31 266 ASN A O 1
ATOM 2132 N N . VAL A 1 267 ? -1.421 -10.296 -6.003 1.00 92.56 267 VAL A N 1
ATOM 2133 C CA . VAL A 1 267 ? -1.087 -9.940 -4.607 1.00 92.56 267 VAL A CA 1
ATOM 2134 C C . VAL A 1 267 ? -1.837 -10.814 -3.596 1.00 92.56 267 VAL A C 1
ATOM 2136 O O . VAL A 1 267 ? -1.440 -10.909 -2.435 1.00 92.56 267 VAL A O 1
ATOM 2139 N N . ARG A 1 268 ? -2.887 -11.533 -4.019 1.00 93.81 268 ARG A N 1
ATOM 2140 C CA . ARG A 1 268 ? -3.737 -12.325 -3.114 1.00 93.81 268 ARG A CA 1
ATOM 2141 C C . ARG A 1 268 ? -2.973 -13.338 -2.268 1.00 93.81 268 ARG A C 1
ATOM 2143 O O . ARG A 1 268 ? -3.265 -13.454 -1.084 1.00 93.81 268 ARG A O 1
ATOM 2150 N N . ALA A 1 269 ? -1.996 -14.033 -2.847 1.00 95.25 269 ALA A N 1
ATOM 2151 C CA . ALA A 1 269 ? -1.207 -15.022 -2.113 1.00 95.25 269 ALA A CA 1
ATOM 2152 C C . ALA A 1 269 ? -0.467 -14.395 -0.916 1.00 95.25 269 ALA A C 1
ATOM 2154 O O . ALA A 1 269 ? -0.408 -14.987 0.157 1.00 95.25 269 ALA A O 1
ATOM 2155 N N . GLU A 1 270 ? 0.039 -13.170 -1.075 1.00 93.19 270 GLU A N 1
ATOM 2156 C CA . GLU A 1 270 ? 0.674 -12.421 0.011 1.00 93.19 270 GLU A CA 1
ATOM 2157 C C . GLU A 1 270 ? -0.341 -12.010 1.090 1.00 93.19 270 GLU A C 1
ATOM 2159 O O . GLU A 1 270 ? -0.028 -11.992 2.280 1.00 93.19 270 GLU A O 1
ATOM 2164 N N . TRP A 1 271 ? -1.565 -11.668 0.691 1.00 94.81 271 TRP A N 1
ATOM 2165 C CA . TRP A 1 271 ? -2.644 -11.348 1.625 1.00 94.81 271 TRP A CA 1
ATOM 2166 C C . TRP A 1 271 ? -3.097 -12.570 2.423 1.00 94.81 271 TRP A C 1
ATOM 2168 O O . TRP A 1 271 ? -3.300 -12.456 3.628 1.00 94.81 271 TRP A O 1
ATOM 2178 N N . ASP A 1 272 ? -3.200 -13.729 1.772 1.00 96.25 272 ASP A N 1
ATOM 2179 C CA . ASP A 1 272 ? -3.534 -14.995 2.426 1.00 96.25 272 ASP A CA 1
ATOM 2180 C C . ASP A 1 272 ? -2.454 -15.401 3.438 1.00 96.25 272 ASP A C 1
ATOM 2182 O O . ASP A 1 272 ? -2.779 -15.817 4.548 1.00 96.25 272 ASP A O 1
ATOM 2186 N N . GLU A 1 273 ? -1.176 -15.200 3.099 1.00 96.19 273 GLU A N 1
ATOM 2187 C CA . GLU A 1 273 ? -0.049 -15.400 4.018 1.00 96.19 273 GLU A CA 1
ATOM 2188 C C . GLU A 1 273 ? -0.184 -14.515 5.274 1.00 96.19 273 GLU A C 1
ATOM 2190 O O . GLU A 1 273 ? -0.017 -14.988 6.400 1.00 96.19 273 GLU A O 1
ATOM 2195 N N . ALA A 1 274 ? -0.538 -13.235 5.100 1.00 95.56 274 ALA A N 1
ATOM 2196 C CA . ALA A 1 274 ? -0.770 -12.316 6.215 1.00 95.56 274 ALA A CA 1
ATOM 2197 C C . ALA A 1 274 ? -1.943 -12.768 7.100 1.00 95.56 274 ALA A C 1
ATOM 2199 O O . ALA A 1 274 ? -1.807 -12.825 8.324 1.00 95.56 274 ALA A O 1
ATOM 2200 N N . ASP A 1 275 ? -3.082 -13.103 6.485 1.00 96.69 275 ASP A N 1
ATOM 2201 C CA . ASP A 1 275 ? -4.280 -13.579 7.180 1.00 96.69 275 ASP A CA 1
ATOM 2202 C C . ASP A 1 275 ? -3.994 -14.861 7.978 1.00 96.69 275 ASP A C 1
ATOM 2204 O O . ASP A 1 275 ? -4.420 -14.982 9.131 1.00 96.69 275 ASP A O 1
ATOM 2208 N N . GLU A 1 276 ? -3.233 -15.799 7.406 1.00 97.88 276 GLU A N 1
ATOM 2209 C CA . GLU A 1 276 ? -2.843 -17.041 8.072 1.00 97.88 276 GLU A CA 1
ATOM 2210 C C . GLU A 1 276 ? -1.969 -16.769 9.304 1.00 97.88 276 GLU A C 1
ATOM 2212 O O . GLU A 1 276 ? -2.247 -17.287 10.391 1.00 97.88 276 GLU A O 1
ATOM 2217 N N . LEU A 1 277 ? -0.953 -15.911 9.177 1.00 96.94 277 LEU A N 1
ATOM 2218 C CA . LEU A 1 277 ? -0.103 -15.522 10.305 1.00 96.94 277 LEU A CA 1
ATOM 2219 C C . LEU A 1 277 ? -0.912 -14.842 11.411 1.00 96.94 277 LEU A C 1
ATOM 2221 O O . LEU A 1 277 ? -0.789 -15.193 12.589 1.00 96.94 277 LEU A O 1
ATOM 2225 N N . PHE A 1 278 ? -1.797 -13.919 11.039 1.00 97.19 278 PHE A N 1
ATOM 2226 C CA . PHE A 1 278 ? -2.654 -13.213 11.983 1.00 97.19 278 PHE A CA 1
ATOM 2227 C C . PHE A 1 278 ? -3.625 -14.146 12.703 1.00 97.19 278 PHE A C 1
ATOM 2229 O O . PHE A 1 278 ? -3.861 -13.963 13.899 1.00 97.19 278 PHE A O 1
ATOM 2236 N N . ALA A 1 279 ? -4.160 -15.158 12.017 1.00 97.31 279 ALA A N 1
ATOM 2237 C CA . ALA A 1 279 ? -5.001 -16.184 12.630 1.00 97.31 279 ALA A CA 1
ATOM 2238 C C . ALA A 1 279 ? -4.232 -17.027 13.662 1.00 97.31 279 ALA A C 1
ATOM 2240 O O . ALA A 1 279 ? -4.810 -17.467 14.654 1.00 97.31 279 ALA A O 1
ATOM 2241 N N . GLN A 1 280 ? -2.923 -17.200 13.469 1.00 97.50 280 GLN A N 1
ATOM 2242 C CA . GLN A 1 280 ? -2.028 -17.862 14.422 1.00 97.50 280 GLN A CA 1
ATOM 2243 C C . GLN A 1 280 ? -1.574 -16.948 15.574 1.00 97.50 280 GLN A C 1
ATOM 2245 O O . GLN A 1 280 ? -0.806 -17.391 16.428 1.00 97.50 280 GLN A O 1
ATOM 2250 N N . GLY A 1 281 ? -2.010 -15.684 15.611 1.00 96.62 281 GLY A N 1
ATOM 2251 C CA . GLY A 1 281 ? -1.554 -14.711 16.605 1.00 96.62 281 GLY A CA 1
ATOM 2252 C C . GLY A 1 281 ? -0.119 -14.228 16.372 1.00 96.62 281 GLY A C 1
ATOM 2253 O O . GLY A 1 281 ? 0.511 -13.731 17.304 1.00 96.62 281 GLY A O 1
ATOM 2254 N N . LYS A 1 282 ? 0.399 -14.370 15.147 1.00 95.88 282 LYS A N 1
ATOM 2255 C CA . LYS A 1 282 ? 1.779 -14.050 14.768 1.00 95.88 282 LYS A CA 1
ATOM 2256 C C . LYS A 1 282 ? 1.840 -12.983 13.689 1.00 95.88 282 LYS A C 1
ATOM 2258 O O . LYS A 1 282 ? 0.879 -12.738 12.968 1.00 95.88 282 LYS A O 1
ATOM 2263 N N . VAL A 1 283 ? 2.995 -12.350 13.566 1.00 93.75 283 VAL A N 1
ATOM 2264 C CA . VAL A 1 283 ? 3.294 -11.373 12.522 1.00 93.75 283 VAL A CA 1
ATOM 2265 C C . VAL A 1 283 ? 4.783 -11.407 12.197 1.00 93.75 283 VAL A C 1
ATOM 2267 O O . VAL A 1 283 ? 5.603 -11.743 13.049 1.00 93.75 283 VAL A O 1
ATOM 2270 N N . ASN A 1 284 ? 5.132 -11.051 10.969 1.00 89.88 284 ASN A N 1
ATOM 2271 C CA . ASN A 1 284 ? 6.503 -10.778 10.556 1.00 89.88 284 ASN A CA 1
ATOM 2272 C C . ASN A 1 284 ? 6.614 -9.339 10.038 1.00 89.88 284 ASN A C 1
ATOM 2274 O O . ASN A 1 284 ? 5.631 -8.595 9.956 1.00 89.88 284 ASN A O 1
ATOM 2278 N N . LEU A 1 285 ? 7.827 -8.928 9.692 1.00 84.31 285 LEU A N 1
ATOM 2279 C CA . LEU A 1 285 ? 8.086 -7.559 9.265 1.00 84.31 285 LEU A CA 1
ATOM 2280 C C . LEU A 1 285 ? 7.446 -7.240 7.901 1.00 84.31 285 LEU A C 1
ATOM 2282 O O . LEU A 1 285 ? 6.963 -6.121 7.719 1.00 84.31 285 LEU A O 1
ATOM 2286 N N . LYS A 1 286 ? 7.344 -8.232 7.005 1.00 86.56 286 LYS A N 1
ATOM 2287 C CA . LYS A 1 286 ? 6.656 -8.133 5.705 1.00 86.56 286 LYS A CA 1
ATOM 2288 C C . LYS A 1 286 ? 5.174 -7.757 5.841 1.00 86.56 286 LYS A C 1
ATOM 2290 O O . LYS A 1 286 ? 4.678 -6.875 5.140 1.00 86.56 286 LYS A O 1
ATOM 2295 N N . HIS A 1 287 ? 4.453 -8.387 6.769 1.00 90.44 287 HIS A N 1
ATOM 2296 C CA . HIS A 1 287 ? 3.005 -8.184 6.939 1.00 90.44 287 HIS A CA 1
ATOM 2297 C C . HIS A 1 287 ? 2.641 -7.195 8.037 1.00 90.44 287 HIS A C 1
ATOM 2299 O O . HIS A 1 287 ? 1.465 -6.905 8.246 1.00 90.44 287 HIS A O 1
ATOM 2305 N N . TYR A 1 288 ? 3.636 -6.625 8.711 1.00 87.75 288 TYR A N 1
ATOM 2306 C CA . TYR A 1 288 ? 3.438 -5.765 9.869 1.00 87.75 288 TYR A CA 1
ATOM 2307 C C . TYR A 1 288 ? 2.440 -4.626 9.636 1.00 87.75 288 TYR A C 1
ATOM 2309 O O . TYR A 1 288 ? 1.546 -4.402 10.450 1.00 87.75 288 TYR A O 1
ATOM 2317 N N . ALA A 1 289 ? 2.546 -3.919 8.508 1.00 86.88 289 ALA A N 1
ATOM 2318 C CA . ALA A 1 289 ? 1.651 -2.800 8.217 1.00 86.88 289 ALA A CA 1
ATOM 2319 C C . ALA A 1 289 ? 0.185 -3.240 8.028 1.00 86.88 289 ALA A C 1
ATOM 2321 O O . ALA A 1 289 ? -0.723 -2.488 8.373 1.00 86.88 289 ALA A O 1
ATOM 2322 N N . LYS A 1 290 ? -0.052 -4.476 7.558 1.00 90.94 290 LYS A N 1
ATOM 2323 C CA . LYS A 1 290 ? -1.392 -5.054 7.349 1.00 90.94 290 LYS A CA 1
ATOM 2324 C C . LYS A 1 290 ? -2.095 -5.429 8.662 1.00 90.94 290 LYS A C 1
ATOM 2326 O O . LYS A 1 290 ? -3.317 -5.584 8.686 1.00 90.94 290 LYS A O 1
ATOM 2331 N N . LEU A 1 291 ? -1.339 -5.571 9.756 1.00 93.06 291 LEU A N 1
ATOM 2332 C CA . LEU A 1 291 ? -1.871 -5.921 11.076 1.00 93.06 291 LEU A CA 1
ATOM 2333 C C . LEU A 1 291 ? -2.781 -4.814 11.633 1.00 93.06 291 LEU A C 1
ATOM 2335 O O . LEU A 1 291 ? -3.784 -5.095 12.296 1.00 93.06 291 LEU A O 1
ATOM 2339 N N . PHE A 1 292 ? -2.434 -3.560 11.356 1.00 90.25 292 PHE A N 1
ATOM 2340 C CA . PHE A 1 292 ? -3.080 -2.371 11.898 1.00 90.25 292 PHE A CA 1
ATOM 2341 C C . PHE A 1 292 ? -4.094 -1.809 10.906 1.00 90.25 292 PHE A C 1
ATOM 2343 O O . PHE A 1 292 ? -3.805 -1.700 9.718 1.00 90.25 292 PHE A O 1
ATOM 2350 N N . ARG A 1 293 ? -5.280 -1.433 11.393 1.00 90.19 293 ARG A N 1
ATOM 2351 C CA . ARG A 1 293 ? -6.363 -0.911 10.554 1.00 90.19 293 ARG A CA 1
ATOM 2352 C C . ARG A 1 293 ? -6.761 0.492 11.007 1.00 90.19 293 ARG A C 1
ATOM 2354 O O . ARG A 1 293 ? -7.012 0.682 12.201 1.00 90.19 293 ARG A O 1
ATOM 2361 N N . PRO A 1 294 ? -6.861 1.472 10.095 1.00 88.00 294 PRO A N 1
ATOM 2362 C CA . PRO A 1 294 ? -7.442 2.761 10.425 1.00 88.00 294 PRO A CA 1
ATOM 2363 C C . PRO A 1 294 ? -8.820 2.601 11.078 1.00 88.00 294 PRO A C 1
ATOM 2365 O O . PRO A 1 294 ? -9.602 1.713 10.745 1.00 88.00 294 PRO A O 1
ATOM 2368 N N . GLY A 1 295 ? -9.096 3.427 12.084 1.00 87.56 295 GLY A N 1
ATOM 2369 C CA . GLY A 1 295 ? -10.329 3.361 12.863 1.00 87.56 295 GLY A CA 1
ATOM 2370 C C . GLY A 1 295 ? -10.332 2.347 14.013 1.00 87.56 295 GLY A C 1
ATOM 2371 O O . GLY A 1 295 ? -11.199 2.449 14.884 1.00 87.56 295 GLY A O 1
ATOM 2372 N N . GLU A 1 296 ? -9.376 1.421 14.067 1.00 90.56 296 GLU A N 1
ATOM 2373 C CA . GLU A 1 296 ? -9.286 0.411 15.122 1.00 90.56 296 GLU A CA 1
ATOM 2374 C C . GLU A 1 296 ? -8.615 0.941 16.400 1.00 90.56 296 GLU A C 1
ATOM 2376 O O . GLU A 1 296 ? -7.886 1.930 16.377 1.00 90.56 296 GLU A O 1
ATOM 2381 N N . LEU A 1 297 ? -8.852 0.280 17.537 1.00 92.19 297 LEU A N 1
ATOM 2382 C CA . LEU A 1 297 ? -8.115 0.523 18.775 1.00 92.19 297 LEU A CA 1
ATOM 2383 C C . LEU A 1 297 ? -6.850 -0.337 18.842 1.00 92.19 297 LEU A C 1
ATOM 2385 O O . LEU A 1 297 ? -6.904 -1.549 18.641 1.00 92.19 297 LEU A O 1
ATOM 2389 N N . ILE A 1 298 ? -5.736 0.276 19.226 1.00 93.75 298 ILE A N 1
ATOM 2390 C CA . ILE A 1 298 ? -4.527 -0.425 19.667 1.00 93.75 298 ILE A CA 1
ATOM 2391 C C . ILE A 1 298 ? -4.432 -0.403 21.179 1.00 93.75 298 ILE A C 1
ATOM 2393 O O . ILE A 1 298 ? -4.878 0.543 21.830 1.00 93.75 298 ILE A O 1
ATOM 2397 N N . TYR A 1 299 ? -3.829 -1.448 21.722 1.00 93.69 299 TYR A N 1
ATOM 2398 C CA . TYR A 1 299 ? -3.527 -1.606 23.126 1.00 93.69 299 TYR A CA 1
ATOM 2399 C C . TYR A 1 299 ? -2.023 -1.514 23.353 1.00 93.69 299 TYR A C 1
ATOM 2401 O O . TYR A 1 299 ? -1.230 -2.092 22.612 1.00 93.69 299 TYR A O 1
ATOM 2409 N N . TRP A 1 300 ? -1.648 -0.785 24.398 1.00 90.25 300 TRP A N 1
ATOM 2410 C CA . TRP A 1 300 ? -0.271 -0.569 24.803 1.00 90.25 300 TRP A CA 1
ATOM 2411 C C . TRP A 1 300 ? -0.113 -0.989 26.268 1.00 90.25 300 TRP A C 1
ATOM 2413 O O . TRP A 1 300 ? -0.408 -0.190 27.163 1.00 90.25 300 TRP A O 1
ATOM 2423 N N . PRO A 1 301 ? 0.319 -2.232 26.549 1.00 87.31 301 PRO A N 1
ATOM 2424 C CA . PRO A 1 301 ? 0.332 -2.765 27.912 1.00 87.31 301 PRO A CA 1
ATOM 2425 C C . PRO A 1 301 ? 1.316 -2.030 28.826 1.00 87.31 301 PRO A C 1
ATOM 2427 O O . PRO A 1 301 ? 0.991 -1.734 29.971 1.00 87.31 301 PRO A O 1
ATOM 2430 N N . ASN A 1 302 ? 2.500 -1.698 28.304 1.00 82.12 302 ASN A N 1
ATOM 2431 C CA . ASN A 1 302 ? 3.621 -1.158 29.076 1.00 82.12 302 ASN A CA 1
ATOM 2432 C C . ASN A 1 302 ? 4.065 0.212 28.549 1.00 82.12 302 ASN A C 1
ATOM 2434 O O . ASN A 1 302 ? 5.210 0.389 28.121 1.00 82.12 302 ASN A O 1
ATOM 2438 N N . TRP A 1 303 ? 3.157 1.187 28.556 1.00 72.19 303 TRP A N 1
ATOM 2439 C CA . TRP A 1 303 ? 3.493 2.558 28.173 1.00 72.19 303 TRP A CA 1
ATOM 2440 C C . TRP A 1 303 ? 4.582 3.129 29.104 1.00 72.19 303 TRP A C 1
ATOM 2442 O O . TRP A 1 303 ? 4.428 3.110 30.322 1.00 72.19 303 TRP A O 1
ATOM 2452 N N . ASN A 1 304 ? 5.700 3.619 28.550 1.00 65.81 304 ASN A N 1
ATOM 2453 C CA . ASN A 1 304 ? 6.821 4.229 29.289 1.00 65.81 304 ASN A CA 1
ATOM 2454 C C . ASN A 1 304 ? 7.347 3.423 30.502 1.00 65.81 304 ASN A C 1
ATOM 2456 O O . ASN A 1 304 ? 7.380 3.941 31.615 1.00 65.81 304 ASN A O 1
ATOM 2460 N N . ARG A 1 305 ? 7.789 2.168 30.287 1.00 59.06 305 ARG A N 1
ATOM 2461 C CA . ARG A 1 305 ? 8.468 1.296 31.286 1.00 59.06 305 ARG A CA 1
ATOM 2462 C C . ARG A 1 305 ? 7.873 1.407 32.705 1.00 59.06 305 ARG A C 1
ATOM 2464 O O . ARG A 1 305 ? 8.554 1.829 33.636 1.00 59.06 305 ARG A O 1
ATOM 2471 N N . GLY A 1 306 ? 6.613 1.000 32.855 1.00 60.81 306 GLY A N 1
ATOM 2472 C CA . GLY A 1 306 ? 5.918 0.954 34.150 1.00 60.81 306 GLY A CA 1
ATOM 2473 C C . GLY A 1 306 ? 4.715 1.891 34.271 1.00 60.81 306 GLY A C 1
ATOM 2474 O O . GLY A 1 306 ? 4.114 1.962 35.339 1.00 60.81 306 GLY A O 1
ATOM 2475 N N . GLY A 1 307 ? 4.347 2.602 33.202 1.00 70.06 307 GLY A N 1
ATOM 2476 C CA . GLY A 1 307 ? 3.081 3.323 33.138 1.00 70.06 307 GLY A CA 1
ATOM 2477 C C . GLY A 1 307 ? 1.882 2.381 33.019 1.00 70.06 307 GLY A C 1
ATOM 2478 O O . GLY A 1 307 ? 2.001 1.228 32.604 1.00 70.06 307 GLY A O 1
ATOM 2479 N N . ALA A 1 308 ? 0.708 2.897 33.385 1.00 79.50 308 ALA A N 1
ATOM 2480 C CA . ALA A 1 308 ? -0.546 2.174 33.233 1.00 79.50 308 ALA A CA 1
ATOM 2481 C C . ALA A 1 308 ? -0.813 1.851 31.751 1.00 79.50 308 ALA A C 1
ATOM 2483 O O . ALA A 1 308 ? -0.479 2.661 30.877 1.00 79.50 308 ALA A O 1
ATOM 2484 N N . PRO A 1 309 ? -1.473 0.718 31.460 1.00 85.75 309 PRO A N 1
ATOM 2485 C CA . PRO A 1 309 ? -1.813 0.355 30.097 1.00 85.75 309 PRO A CA 1
ATOM 2486 C C . PRO A 1 309 ? -2.646 1.444 29.415 1.00 85.75 309 PRO A C 1
ATOM 2488 O O . PRO A 1 309 ? -3.493 2.088 30.049 1.00 85.75 309 PRO A O 1
ATOM 2491 N N . ARG A 1 310 ? -2.425 1.643 28.117 1.00 87.38 310 ARG A N 1
ATOM 2492 C CA . ARG A 1 310 ? -3.140 2.628 27.295 1.00 87.38 310 ARG A CA 1
ATOM 2493 C C . ARG A 1 310 ? -3.841 1.984 26.118 1.00 87.38 310 ARG A C 1
ATOM 2495 O O . ARG A 1 310 ? -3.512 0.875 25.708 1.00 87.38 310 ARG A O 1
ATOM 2502 N N . ALA A 1 311 ? -4.794 2.723 25.571 1.00 91.19 311 ALA A N 1
ATOM 2503 C CA . ALA A 1 311 ? -5.356 2.442 24.268 1.00 91.19 311 ALA A CA 1
ATOM 2504 C C . ALA A 1 311 ? -5.421 3.728 23.446 1.00 91.19 311 ALA A C 1
ATOM 2506 O O . ALA A 1 311 ? -5.642 4.807 23.999 1.00 91.19 311 ALA A O 1
ATOM 2507 N N . ALA A 1 312 ? -5.241 3.594 22.139 1.00 91.12 312 ALA A N 1
ATOM 2508 C CA . ALA A 1 312 ? -5.313 4.691 21.182 1.00 91.12 312 ALA A CA 1
ATOM 2509 C C . ALA A 1 312 ? -6.115 4.243 19.961 1.00 91.12 312 ALA A C 1
ATOM 2511 O O . ALA A 1 312 ? -6.125 3.057 19.633 1.00 91.12 312 ALA A O 1
ATOM 2512 N N . LYS A 1 313 ? -6.791 5.172 19.286 1.00 91.56 313 LYS A N 1
ATOM 2513 C CA . LYS A 1 313 ? -7.478 4.882 18.024 1.00 91.56 313 LYS A CA 1
ATOM 2514 C C . LYS A 1 313 ? -6.539 5.176 16.866 1.00 91.56 313 LYS A C 1
ATOM 2516 O O . LYS A 1 313 ? -6.084 6.303 16.728 1.00 91.56 313 LYS A O 1
ATOM 2521 N N . ILE A 1 314 ? -6.278 4.190 16.024 1.00 90.25 314 ILE A N 1
ATOM 2522 C CA . ILE A 1 314 ? -5.467 4.356 14.823 1.00 90.25 314 ILE A CA 1
ATOM 2523 C C . ILE A 1 314 ? -6.176 5.312 13.868 1.00 90.25 314 ILE A C 1
ATOM 2525 O O . ILE A 1 314 ? -7.360 5.136 13.568 1.00 90.25 314 ILE A O 1
ATOM 2529 N N . THR A 1 315 ? -5.450 6.308 13.370 1.00 87.12 315 THR A N 1
ATOM 2530 C CA . THR A 1 315 ? -5.960 7.206 12.328 1.00 87.12 315 THR A CA 1
ATOM 2531 C C . THR A 1 315 ? -5.418 6.862 10.953 1.00 87.12 315 THR A C 1
ATOM 2533 O O . THR A 1 315 ? -6.065 7.191 9.972 1.00 87.12 315 THR A O 1
ATOM 2536 N N . GLU A 1 316 ? -4.257 6.208 10.882 1.00 82.94 316 GLU A N 1
ATOM 2537 C CA . GLU A 1 316 ? -3.519 5.955 9.640 1.00 82.94 316 GLU A CA 1
ATOM 2538 C C . GLU A 1 316 ? -2.837 4.590 9.683 1.00 82.94 316 GLU A C 1
ATOM 2540 O O . GLU A 1 316 ? -2.556 4.070 10.765 1.00 82.94 316 GLU A O 1
ATOM 2545 N N . PHE A 1 317 ? -2.500 4.032 8.521 1.00 80.69 317 PHE A N 1
ATOM 2546 C CA . PHE A 1 317 ? -1.641 2.852 8.496 1.00 80.69 317 PHE A CA 1
ATOM 2547 C C . PHE A 1 317 ? -0.251 3.147 9.061 1.00 80.69 317 PHE A C 1
ATOM 2549 O O . PHE A 1 317 ? 0.235 4.276 8.957 1.00 80.69 317 PHE A O 1
ATOM 2556 N N . PRO A 1 318 ? 0.414 2.127 9.630 1.00 79.75 318 PRO A N 1
ATOM 2557 C CA . PRO A 1 318 ? 1.803 2.248 10.021 1.00 79.75 318 PRO A CA 1
ATOM 2558 C C . PRO A 1 318 ? 2.661 2.616 8.813 1.00 79.75 318 PRO A C 1
ATOM 2560 O O . PRO A 1 318 ? 2.682 1.885 7.825 1.00 79.75 318 PRO A O 1
ATOM 2563 N N . HIS A 1 319 ? 3.414 3.704 8.925 1.00 74.94 319 HIS A N 1
ATOM 2564 C CA . HIS A 1 319 ? 4.491 4.000 7.994 1.00 74.94 319 HIS A CA 1
ATOM 2565 C C . HIS A 1 319 ? 5.791 3.432 8.563 1.00 74.94 319 HIS A C 1
ATOM 2567 O O . HIS A 1 319 ? 6.168 3.725 9.703 1.00 74.94 319 HIS A O 1
ATOM 2573 N N . MET A 1 320 ? 6.503 2.629 7.775 1.00 69.81 320 MET A N 1
ATOM 2574 C CA . MET A 1 320 ? 7.838 2.169 8.146 1.00 69.81 320 MET A CA 1
ATOM 2575 C C . MET A 1 320 ? 8.834 3.287 7.866 1.00 69.81 320 MET A C 1
ATOM 2577 O O . MET A 1 320 ? 9.125 3.607 6.717 1.00 69.81 320 MET A O 1
ATOM 2581 N N . SER A 1 321 ? 9.353 3.927 8.913 1.00 63.16 321 SER A N 1
ATOM 2582 C CA . SER A 1 321 ? 10.430 4.894 8.719 1.00 63.16 321 SER A CA 1
ATOM 2583 C C . SER A 1 321 ? 11.692 4.147 8.282 1.00 63.16 321 SER A C 1
ATOM 2585 O O . SER A 1 321 ? 12.166 3.255 8.993 1.00 63.16 321 SER A O 1
ATOM 2587 N N . LYS A 1 322 ? 12.261 4.533 7.131 1.00 56.38 322 LYS A N 1
ATOM 2588 C CA . LYS A 1 322 ? 13.652 4.222 6.784 1.00 56.38 322 LYS A CA 1
ATOM 2589 C C . LYS A 1 322 ? 14.533 5.002 7.768 1.00 56.38 322 LYS A C 1
ATOM 2591 O O . LYS A 1 322 ? 14.924 6.134 7.500 1.00 56.38 322 LYS A O 1
ATOM 2596 N N . THR A 1 323 ? 14.760 4.470 8.969 1.00 45.28 323 THR A N 1
ATOM 2597 C CA . THR A 1 323 ? 15.650 5.124 9.936 1.00 45.28 323 THR A CA 1
ATOM 2598 C C . THR A 1 323 ? 17.032 5.242 9.309 1.00 45.28 323 THR A C 1
ATOM 2600 O O . THR A 1 323 ? 17.548 4.251 8.792 1.00 45.28 323 THR A O 1
ATOM 2603 N N . SER A 1 324 ? 17.619 6.438 9.355 1.00 37.59 324 SER A N 1
ATOM 2604 C CA . SER A 1 324 ? 18.961 6.688 8.837 1.00 37.59 324 SER A CA 1
ATOM 2605 C C . SER A 1 324 ? 19.964 5.687 9.416 1.00 37.59 324 SER A C 1
ATOM 2607 O O . SER A 1 324 ? 19.913 5.332 10.597 1.00 37.59 324 SER A O 1
ATOM 2609 N N . SER A 1 325 ? 20.903 5.260 8.574 1.00 43.72 325 SER A N 1
ATOM 2610 C CA . SER A 1 325 ? 21.995 4.306 8.829 1.00 43.72 325 SER A CA 1
ATOM 2611 C C . SER A 1 325 ? 22.926 4.656 10.007 1.00 43.72 325 SER A C 1
ATOM 2613 O O . SER A 1 325 ? 23.897 3.953 10.264 1.00 43.72 325 SER A O 1
ATOM 2615 N N . LEU A 1 326 ? 22.638 5.727 10.750 1.00 37.25 326 LEU A N 1
ATOM 2616 C CA . LEU A 1 326 ? 23.439 6.247 11.857 1.00 37.25 326 LEU A CA 1
ATOM 2617 C C . LEU A 1 326 ? 22.997 5.735 13.241 1.00 37.25 326 LEU A C 1
ATOM 2619 O O . LEU A 1 326 ? 23.687 5.994 14.226 1.00 37.25 326 LEU A O 1
ATOM 2623 N N . SER A 1 327 ? 21.875 5.011 13.351 1.00 38.81 327 SER A N 1
ATOM 2624 C CA . SER A 1 327 ? 21.513 4.322 14.599 1.00 38.81 327 SER A CA 1
ATOM 2625 C C . SER A 1 327 ? 22.215 2.958 14.678 1.00 38.81 327 SER A C 1
ATOM 2627 O O . SER A 1 327 ? 21.981 2.115 13.813 1.00 38.81 327 SER A O 1
ATOM 2629 N N . PRO A 1 328 ? 22.994 2.664 15.739 1.00 36.19 328 PRO A N 1
ATOM 2630 C CA . PRO A 1 328 ? 23.660 1.368 15.924 1.00 36.19 328 PRO A CA 1
ATOM 2631 C C . PRO A 1 328 ? 22.688 0.201 16.186 1.00 36.19 328 PRO A C 1
ATOM 2633 O O . PRO A 1 328 ? 23.116 -0.938 16.369 1.00 36.19 328 PRO A O 1
ATOM 2636 N N . ILE A 1 329 ? 21.378 0.464 16.209 1.00 44.25 329 ILE A N 1
ATOM 2637 C CA . ILE A 1 329 ? 20.328 -0.550 16.290 1.00 44.25 329 ILE A CA 1
ATOM 2638 C C . ILE A 1 329 ? 19.425 -0.383 15.058 1.00 44.25 329 ILE A C 1
ATOM 2640 O O . ILE A 1 329 ? 18.618 0.551 15.032 1.00 44.25 329 ILE A O 1
ATOM 2644 N N . PRO A 1 330 ? 19.522 -1.275 14.052 1.00 45.06 330 PRO A N 1
ATOM 2645 C CA . PRO A 1 330 ? 18.634 -1.282 12.895 1.00 45.06 330 PRO A CA 1
ATOM 2646 C C . PRO A 1 330 ? 17.273 -1.898 13.256 1.00 45.06 330 PRO A C 1
ATOM 2648 O O . PRO A 1 330 ? 16.871 -2.939 12.753 1.00 45.06 330 PRO A O 1
ATOM 2651 N N . SER A 1 331 ? 16.542 -1.302 14.190 1.00 51.41 331 SER A N 1
ATOM 2652 C CA . SER A 1 331 ? 15.123 -1.619 14.362 1.00 51.41 331 SER A CA 1
ATOM 2653 C C . SER A 1 331 ? 14.336 -0.813 13.331 1.00 51.41 331 SER A C 1
ATOM 2655 O O . SER A 1 331 ? 14.256 0.407 13.483 1.00 51.41 331 SER A O 1
ATOM 2657 N N . LYS A 1 332 ? 13.764 -1.466 12.301 1.00 61.62 332 LYS A N 1
ATOM 2658 C CA . LYS A 1 332 ? 12.739 -0.826 11.456 1.00 61.62 332 LYS A CA 1
ATOM 2659 C C . LYS A 1 332 ? 11.631 -0.356 12.409 1.00 61.62 332 LYS A C 1
ATOM 2661 O O . LYS A 1 332 ? 11.056 -1.164 13.138 1.00 61.62 332 LYS A O 1
ATOM 2666 N N . LEU A 1 333 ? 11.428 0.957 12.486 1.00 64.62 333 LEU A N 1
ATOM 2667 C CA . LEU A 1 333 ? 10.471 1.574 13.397 1.00 64.62 333 LEU A CA 1
ATOM 2668 C C . LEU A 1 333 ? 9.174 1.815 12.632 1.00 64.62 333 LEU A C 1
ATOM 2670 O O . LEU A 1 333 ? 9.135 2.649 11.723 1.00 64.62 333 LEU A O 1
ATOM 2674 N N . GLY A 1 334 ? 8.119 1.100 13.017 1.00 73.81 334 GLY A N 1
ATOM 2675 C CA . GLY A 1 334 ? 6.776 1.429 12.563 1.00 73.81 334 GLY A CA 1
ATOM 2676 C C . GLY A 1 334 ? 6.292 2.673 13.300 1.00 73.81 334 GLY A C 1
ATOM 2677 O O . GLY A 1 334 ? 6.374 2.738 14.527 1.00 73.81 334 GLY A O 1
ATOM 2678 N N . LEU A 1 335 ? 5.799 3.669 12.573 1.00 79.69 335 LEU A N 1
ATOM 2679 C CA . LEU A 1 335 ? 5.128 4.828 13.153 1.00 79.69 335 LEU A CA 1
ATOM 2680 C C . LEU A 1 335 ? 3.647 4.742 12.821 1.00 79.69 335 LEU A C 1
ATOM 2682 O O . LEU A 1 335 ? 3.278 4.714 11.651 1.00 79.69 335 LEU A O 1
ATOM 2686 N N . VAL A 1 336 ? 2.802 4.708 13.848 1.00 83.81 336 VAL A N 1
ATOM 2687 C CA . VAL A 1 336 ? 1.349 4.788 13.686 1.00 83.81 336 VAL A CA 1
ATOM 2688 C C . VAL A 1 336 ? 0.861 6.112 14.225 1.00 83.81 336 VAL A C 1
ATOM 2690 O O . VAL A 1 336 ? 1.064 6.422 15.397 1.00 83.81 336 VAL A O 1
ATOM 2693 N N . LYS A 1 337 ? 0.168 6.887 13.394 1.00 87.00 337 LYS A N 1
ATOM 2694 C CA . LYS A 1 337 ? -0.570 8.038 13.903 1.00 87.00 337 LYS A CA 1
ATOM 2695 C C . LYS A 1 337 ? -1.849 7.553 14.568 1.00 87.00 337 LYS A C 1
ATOM 2697 O O . LYS A 1 337 ? -2.579 6.713 14.030 1.00 87.00 337 LYS A O 1
ATOM 2702 N N . SER A 1 338 ? -2.105 8.074 15.756 1.00 89.62 338 SER A N 1
ATOM 2703 C CA . SER A 1 338 ? -3.252 7.686 16.556 1.00 89.62 338 SER A CA 1
ATOM 2704 C C . SER A 1 338 ? -3.845 8.872 17.297 1.00 89.62 338 SER A C 1
ATOM 2706 O O . SER A 1 338 ? -3.176 9.868 17.568 1.00 89.62 338 SER A O 1
ATOM 2708 N N . ASP A 1 339 ? -5.119 8.745 17.630 1.00 91.00 339 ASP A N 1
ATOM 2709 C CA . ASP A 1 339 ? -5.817 9.634 18.532 1.00 91.00 339 ASP A CA 1
ATOM 2710 C C . ASP A 1 339 ? -5.862 9.007 19.928 1.00 91.00 339 ASP A C 1
ATOM 2712 O O . ASP A 1 339 ? -6.357 7.889 20.118 1.00 91.00 339 ASP A O 1
ATOM 2716 N N . VAL A 1 340 ? -5.375 9.757 20.908 1.00 88.94 340 VAL A N 1
ATOM 2717 C CA . VAL A 1 340 ? -5.437 9.438 22.332 1.00 88.94 340 VAL A CA 1
ATOM 2718 C C . VAL A 1 340 ? -6.377 10.429 23.007 1.00 88.94 340 VAL A C 1
ATOM 2720 O O . VAL A 1 340 ? -6.461 11.602 22.633 1.00 88.94 340 VAL A O 1
ATOM 2723 N N . TRP A 1 341 ? -7.118 9.949 24.002 1.00 86.25 341 TRP A N 1
ATOM 2724 C CA . TRP A 1 341 ? -7.977 10.792 24.822 1.00 86.25 341 TRP A CA 1
ATOM 2725 C C . TRP A 1 341 ? -7.408 10.913 26.220 1.00 86.25 341 TRP A C 1
ATOM 2727 O O . TRP A 1 341 ? -7.155 9.919 26.902 1.00 86.25 341 TRP A O 1
ATOM 2737 N N . GLU A 1 342 ? -7.261 12.158 26.636 1.00 84.19 342 GLU A N 1
ATOM 2738 C CA . GLU A 1 342 ? -6.633 12.556 27.878 1.00 84.19 342 GLU A CA 1
ATOM 2739 C C . GLU A 1 342 ? -7.617 13.347 28.740 1.00 84.19 342 GLU A C 1
ATOM 2741 O O . GLU A 1 342 ? -8.508 14.035 28.230 1.00 84.19 342 GLU A O 1
ATOM 2746 N N . PHE A 1 343 ? -7.457 13.243 30.060 1.00 78.69 343 PHE A N 1
ATOM 2747 C CA . PHE A 1 343 ? -8.232 14.019 31.020 1.00 78.69 343 PHE A CA 1
ATOM 2748 C C . PHE A 1 343 ? -7.331 14.506 32.156 1.00 78.69 343 PHE A C 1
ATOM 2750 O O . PHE A 1 343 ? -7.003 13.742 33.063 1.00 78.69 343 PHE A O 1
ATOM 2757 N N . ASP A 1 344 ? -6.960 15.783 32.117 1.00 78.81 344 ASP A N 1
ATOM 2758 C CA . ASP A 1 344 ? -6.180 16.485 33.148 1.00 78.81 344 ASP A CA 1
ATOM 2759 C C . ASP A 1 344 ? -7.000 17.593 33.839 1.00 78.81 344 ASP A C 1
ATOM 2761 O O . ASP A 1 344 ? -6.469 18.573 34.355 1.00 78.81 344 ASP A O 1
ATOM 2765 N N . GLY A 1 345 ? -8.325 17.415 33.868 1.00 79.19 345 GLY A N 1
ATOM 2766 C CA . GLY A 1 345 ? -9.307 18.417 34.294 1.00 79.19 345 GLY A CA 1
ATOM 2767 C C . GLY A 1 345 ? -10.161 18.915 33.129 1.00 79.19 345 GLY A C 1
ATOM 2768 O O . GLY A 1 345 ? -11.332 19.241 33.325 1.00 79.19 345 GLY A O 1
ATOM 2769 N N . GLU A 1 346 ? -9.621 18.854 31.912 1.00 81.12 346 GLU A N 1
ATOM 2770 C CA . GLU A 1 346 ? -10.354 19.020 30.662 1.00 81.12 346 GLU A CA 1
ATOM 2771 C C . GLU A 1 346 ? -10.200 17.768 29.799 1.00 81.12 346 GLU A C 1
ATOM 2773 O O . GLU A 1 346 ? -9.159 17.115 29.789 1.00 81.12 346 GLU A O 1
ATOM 2778 N N . PHE A 1 347 ? -11.265 17.393 29.092 1.00 81.06 347 PHE A N 1
ATOM 2779 C CA . PHE A 1 347 ? -11.203 16.269 28.167 1.00 81.06 347 PHE A CA 1
ATOM 2780 C C . PHE A 1 347 ? -10.639 16.755 26.838 1.00 81.06 347 PHE A C 1
ATOM 2782 O O . PHE A 1 347 ? -11.284 17.551 26.152 1.00 81.06 347 PHE A O 1
ATOM 2789 N N . ARG A 1 348 ? -9.461 16.257 26.462 1.00 87.12 348 ARG A N 1
ATOM 2790 C CA . ARG A 1 348 ? -8.813 16.617 25.201 1.00 87.12 348 ARG A CA 1
ATOM 2791 C C . ARG A 1 348 ? -8.519 15.389 24.359 1.00 87.12 348 ARG A C 1
ATOM 2793 O O . ARG A 1 348 ? -8.202 14.312 24.858 1.00 87.12 348 ARG A O 1
ATOM 2800 N N . LYS A 1 349 ? -8.638 15.585 23.052 1.00 89.19 349 LYS A N 1
ATOM 2801 C CA . LYS A 1 349 ? -8.178 14.645 22.041 1.00 89.19 349 LYS A CA 1
ATOM 2802 C C . LYS A 1 349 ? -6.786 15.090 21.608 1.00 89.19 349 LYS A C 1
ATOM 2804 O O . LYS A 1 349 ? -6.629 16.230 21.176 1.00 89.19 349 LYS A O 1
ATOM 2809 N N . GLN A 1 350 ? -5.809 14.205 21.713 1.00 89.81 350 GLN A N 1
ATOM 2810 C CA . GLN A 1 350 ? -4.437 14.453 21.299 1.00 89.81 350 GLN A CA 1
ATOM 2811 C C . GLN A 1 350 ? -4.068 13.499 20.172 1.00 89.81 350 GLN A C 1
ATOM 2813 O O . GLN A 1 350 ? -4.339 12.303 20.247 1.00 89.81 350 GLN A O 1
ATOM 2818 N N . ARG A 1 351 ? -3.459 14.040 19.118 1.00 90.12 351 ARG A N 1
ATOM 2819 C CA . ARG A 1 351 ? -2.851 13.223 18.072 1.00 90.12 351 ARG A CA 1
ATOM 2820 C C . ARG A 1 351 ? -1.436 12.869 18.509 1.00 90.12 351 ARG A C 1
ATOM 2822 O O . ARG A 1 351 ? -0.664 13.759 18.863 1.00 90.12 351 ARG A O 1
ATOM 2829 N N . GLU A 1 352 ? -1.117 11.587 18.483 1.00 88.31 352 GLU A N 1
ATOM 2830 C CA . GLU A 1 352 ? 0.163 11.051 18.926 1.00 88.31 352 GLU A CA 1
ATOM 2831 C C . GLU A 1 352 ? 0.724 10.066 17.898 1.00 88.31 352 GLU A C 1
ATOM 2833 O O . GLU A 1 352 ? -0.016 9.301 17.270 1.00 88.31 352 GLU A O 1
ATOM 2838 N N . GLU A 1 353 ? 2.046 10.091 17.731 1.00 85.81 353 GLU A N 1
ATOM 2839 C CA . GLU A 1 353 ? 2.777 9.106 16.943 1.00 85.81 353 GLU A CA 1
ATOM 2840 C C . GLU A 1 353 ? 3.277 7.976 17.836 1.00 85.81 353 GLU A C 1
ATOM 2842 O O . GLU A 1 353 ? 4.175 8.116 18.667 1.00 85.81 353 GLU A O 1
ATOM 2847 N N . VAL A 1 354 ? 2.674 6.822 17.616 1.00 83.38 354 VAL A N 1
ATOM 2848 C CA . VAL A 1 354 ? 2.927 5.575 18.309 1.00 83.38 354 VAL A CA 1
ATOM 2849 C C . VAL A 1 354 ? 4.111 4.895 17.647 1.00 83.38 354 VAL A C 1
ATOM 2851 O O . VAL A 1 354 ? 4.038 4.423 16.512 1.00 83.38 354 VAL A O 1
ATOM 2854 N N . ARG A 1 355 ? 5.217 4.851 18.387 1.00 83.31 355 ARG A N 1
ATOM 2855 C CA . ARG A 1 355 ? 6.425 4.120 18.010 1.00 83.31 355 ARG A CA 1
ATOM 2856 C C . ARG A 1 355 ? 6.240 2.636 18.264 1.00 83.31 355 ARG A C 1
ATOM 2858 O O . ARG A 1 355 ? 6.187 2.190 19.409 1.00 83.31 355 ARG A O 1
ATOM 2865 N N . LEU A 1 356 ? 6.166 1.887 17.180 1.00 80.38 356 LEU A N 1
ATOM 2866 C CA . LEU A 1 356 ? 5.996 0.456 17.197 1.00 80.38 356 LEU A CA 1
ATOM 2867 C C . LEU A 1 356 ? 7.338 -0.245 17.025 1.00 80.38 356 LEU A C 1
ATOM 2869 O O . LEU A 1 356 ? 8.001 -0.113 15.995 1.00 80.38 356 LEU A O 1
ATOM 2873 N N . PHE A 1 357 ? 7.719 -1.001 18.048 1.00 77.81 357 PHE A N 1
ATOM 2874 C CA . PHE A 1 357 ? 8.945 -1.779 18.054 1.00 77.81 357 PHE A CA 1
ATOM 2875 C C . PHE A 1 357 ? 8.615 -3.243 17.802 1.00 77.81 357 PHE A C 1
ATOM 2877 O O . 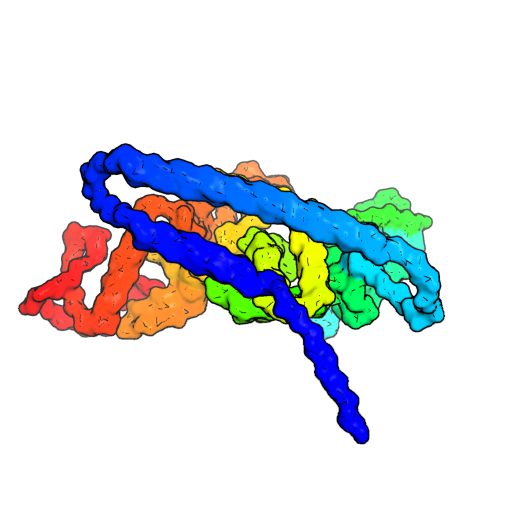PHE A 1 357 ? 7.846 -3.842 18.555 1.00 77.81 357 PHE A O 1
ATOM 2884 N N . ILE A 1 358 ? 9.244 -3.814 16.777 1.00 73.69 358 ILE A N 1
ATOM 2885 C CA . ILE A 1 358 ? 9.253 -5.257 16.553 1.00 73.69 358 ILE A CA 1
ATOM 2886 C C . ILE A 1 358 ? 10.470 -5.821 17.297 1.00 73.69 358 ILE A C 1
ATOM 2888 O O . ILE A 1 358 ? 11.607 -5.455 16.969 1.00 73.69 358 ILE A O 1
ATOM 2892 N N . PRO A 1 359 ? 10.272 -6.664 18.326 1.00 71.25 359 PRO A N 1
ATOM 2893 C CA . PRO A 1 359 ? 11.368 -7.353 18.988 1.00 71.25 359 PRO A CA 1
ATOM 2894 C C . PRO A 1 359 ? 12.149 -8.181 17.967 1.00 71.25 359 PRO A C 1
ATOM 2896 O O . PRO A 1 359 ? 11.580 -9.013 17.267 1.00 71.25 359 PRO A O 1
ATOM 2899 N N . ARG A 1 360 ? 13.468 -7.985 17.886 1.00 67.00 360 ARG A N 1
ATOM 2900 C CA . ARG A 1 360 ? 14.314 -8.887 17.100 1.00 67.00 360 ARG A CA 1
ATOM 2901 C C . ARG A 1 360 ? 14.429 -10.221 17.819 1.00 67.00 360 ARG A C 1
ATOM 2903 O O . ARG A 1 360 ? 14.850 -10.266 18.979 1.00 67.00 360 ARG A O 1
ATOM 2910 N N . SER A 1 361 ? 14.125 -11.304 17.113 1.00 61.84 361 SER A N 1
ATOM 2911 C CA . SER A 1 361 ? 14.438 -12.639 17.602 1.00 61.84 361 SER A CA 1
ATOM 2912 C C . SER A 1 361 ? 15.956 -12.775 17.731 1.00 61.84 361 SER A C 1
ATOM 2914 O O . SER A 1 361 ? 16.708 -12.547 16.786 1.00 61.84 361 SER A O 1
ATOM 2916 N N . ASN A 1 362 ? 16.448 -13.170 18.908 1.00 57.41 362 ASN A N 1
ATOM 2917 C CA . ASN A 1 362 ? 17.885 -13.407 19.101 1.00 57.41 362 ASN A CA 1
ATOM 2918 C C . ASN A 1 362 ? 18.425 -14.564 18.234 1.00 57.41 362 ASN A C 1
ATOM 2920 O O . ASN A 1 362 ? 19.641 -14.732 18.162 1.00 57.41 362 ASN A O 1
ATOM 2924 N N . LYS A 1 363 ? 17.551 -15.362 17.600 1.00 57.38 363 LYS A N 1
ATOM 2925 C CA . LYS A 1 363 ? 17.928 -16.558 16.833 1.00 57.38 363 LYS A CA 1
ATOM 2926 C C . LYS A 1 363 ? 18.625 -16.242 15.504 1.00 57.38 363 LYS A C 1
ATOM 2928 O O . LYS A 1 363 ? 19.456 -17.039 15.090 1.00 57.38 363 LYS A O 1
ATOM 2933 N N . ASN A 1 364 ? 18.377 -15.072 14.908 1.00 53.41 364 ASN A N 1
ATOM 2934 C CA . ASN A 1 364 ? 18.835 -14.729 13.556 1.00 53.41 364 ASN A CA 1
ATOM 2935 C C . ASN A 1 364 ? 19.774 -13.510 13.530 1.00 53.41 364 ASN A C 1
ATOM 2937 O O . ASN A 1 364 ? 19.693 -12.656 12.655 1.00 53.41 364 ASN A O 1
ATOM 2941 N N . ARG A 1 365 ? 20.720 -13.418 14.476 1.00 53.75 365 ARG A N 1
ATOM 2942 C CA . ARG A 1 365 ? 21.714 -12.319 14.543 1.00 53.75 365 ARG A CA 1
ATOM 2943 C C . ARG A 1 365 ? 22.746 -12.279 13.393 1.00 53.75 365 ARG A C 1
ATOM 2945 O O . ARG A 1 365 ? 23.741 -11.574 13.518 1.00 53.75 365 ARG A O 1
ATOM 2952 N N . GLY A 1 366 ? 22.521 -12.994 12.293 1.00 52.34 366 GLY A N 1
ATOM 2953 C CA . GLY A 1 366 ? 23.432 -13.021 11.145 1.00 52.34 366 GLY A CA 1
ATOM 2954 C C . GLY A 1 366 ? 22.797 -13.331 9.790 1.00 52.34 366 GLY A C 1
ATOM 2955 O O . GLY A 1 366 ? 23.549 -13.475 8.838 1.00 52.34 366 GLY A O 1
ATOM 2956 N N . ASN A 1 367 ? 21.465 -13.439 9.686 1.00 51.91 367 ASN A N 1
ATOM 2957 C CA . ASN A 1 367 ? 20.803 -13.643 8.393 1.00 51.91 367 ASN A CA 1
ATOM 2958 C C . ASN A 1 367 ? 20.227 -12.321 7.876 1.00 51.91 367 ASN A C 1
ATOM 2960 O O . ASN A 1 367 ? 19.552 -11.603 8.612 1.00 51.91 367 ASN A O 1
ATOM 2964 N N . GLU A 1 368 ? 20.478 -12.036 6.600 1.00 55.00 368 GLU A N 1
ATOM 2965 C CA . GLU A 1 368 ? 20.015 -10.838 5.886 1.00 55.00 368 GLU A CA 1
ATOM 2966 C C . GLU A 1 368 ? 18.491 -10.823 5.659 1.00 55.00 368 GLU A C 1
ATOM 2968 O O . GLU A 1 368 ? 17.898 -9.761 5.486 1.00 55.00 368 GLU A O 1
ATOM 2973 N N . HIS A 1 369 ? 17.820 -11.974 5.774 1.00 56.78 369 HIS A N 1
ATOM 2974 C CA . HIS A 1 369 ? 16.365 -12.107 5.628 1.00 56.78 369 HIS A CA 1
ATOM 2975 C C . HIS A 1 369 ? 15.612 -11.808 6.935 1.00 56.78 369 HIS A C 1
ATOM 2977 O O . HIS A 1 369 ? 14.949 -12.665 7.514 1.00 56.78 369 HIS A O 1
ATOM 2983 N N . LEU A 1 370 ? 15.715 -10.563 7.408 1.00 62.59 370 LEU A N 1
ATOM 2984 C CA . LEU A 1 370 ? 14.991 -10.066 8.590 1.00 62.59 370 LEU A CA 1
ATOM 2985 C C . LEU A 1 370 ? 13.462 -10.071 8.424 1.00 62.59 370 LEU A C 1
ATOM 2987 O O . LEU A 1 370 ? 12.744 -9.918 9.413 1.00 62.59 370 LEU A O 1
ATOM 2991 N N . ASP A 1 371 ? 12.961 -10.195 7.193 1.00 66.81 371 ASP A N 1
ATOM 2992 C CA . ASP A 1 371 ? 11.537 -10.043 6.903 1.00 66.81 371 ASP A CA 1
ATOM 2993 C C . ASP A 1 371 ? 10.690 -11.274 7.287 1.00 66.81 371 ASP A C 1
ATOM 2995 O O . ASP A 1 371 ? 9.489 -11.117 7.522 1.00 66.81 371 ASP A O 1
ATOM 2999 N N . ASP A 1 372 ? 11.317 -12.444 7.473 1.00 76.00 372 ASP A N 1
ATOM 3000 C CA . ASP A 1 372 ? 10.652 -13.719 7.798 1.00 76.00 372 ASP A CA 1
ATOM 3001 C C . ASP A 1 372 ? 10.623 -14.048 9.302 1.00 76.00 372 ASP A C 1
ATOM 3003 O O . ASP A 1 372 ? 10.052 -15.060 9.722 1.00 76.00 372 ASP A O 1
ATOM 3007 N N . ASP A 1 373 ? 11.220 -13.198 10.141 1.00 84.88 373 ASP A N 1
ATOM 3008 C CA . ASP A 1 373 ? 11.230 -13.397 11.589 1.00 84.88 373 ASP A CA 1
ATOM 3009 C C . ASP A 1 373 ? 9.808 -13.294 12.158 1.00 84.88 373 ASP A C 1
ATOM 3011 O O . ASP A 1 373 ? 9.208 -12.219 12.228 1.00 84.88 373 ASP A O 1
ATOM 3015 N N . LEU A 1 374 ? 9.279 -14.437 12.600 1.00 90.44 374 LEU A N 1
ATOM 3016 C CA . LEU A 1 374 ? 7.975 -14.526 13.248 1.00 90.44 374 LEU A CA 1
ATOM 3017 C C . LEU A 1 374 ? 8.042 -14.016 14.690 1.00 90.44 374 LEU A C 1
ATOM 3019 O O . LEU A 1 374 ? 8.876 -14.458 15.487 1.00 90.44 374 LEU A O 1
ATOM 3023 N N . VAL A 1 375 ? 7.098 -13.147 15.033 1.00 91.06 375 VAL A N 1
ATOM 3024 C CA . VAL A 1 375 ? 6.901 -12.577 16.366 1.00 91.06 375 VAL A CA 1
ATOM 3025 C C . VAL A 1 375 ? 5.444 -12.774 16.775 1.00 91.06 375 VAL A C 1
ATOM 3027 O O . VAL A 1 375 ? 4.538 -12.615 15.955 1.00 91.06 375 VAL A O 1
ATOM 3030 N N . ASP A 1 376 ? 5.204 -13.105 18.042 1.00 93.69 376 ASP A N 1
ATOM 3031 C CA . ASP A 1 376 ? 3.846 -13.152 18.580 1.00 93.69 376 ASP A CA 1
ATOM 3032 C C . ASP A 1 376 ? 3.282 -11.723 18.675 1.00 93.69 376 ASP A C 1
ATOM 3034 O O . ASP A 1 376 ? 3.937 -10.804 19.167 1.00 93.69 376 ASP A O 1
ATOM 3038 N N . ILE A 1 377 ? 2.051 -11.506 18.206 1.00 95.00 377 ILE A N 1
ATOM 3039 C CA . ILE A 1 377 ? 1.440 -10.165 18.137 1.00 95.00 377 ILE A CA 1
ATOM 3040 C C . ILE A 1 377 ? 1.380 -9.502 19.523 1.00 95.00 377 ILE A C 1
ATOM 3042 O O . ILE A 1 377 ? 1.546 -8.289 19.640 1.00 95.00 377 ILE A O 1
ATOM 3046 N N . ILE A 1 378 ? 1.180 -10.294 20.578 1.00 93.94 378 ILE A N 1
ATOM 3047 C CA . ILE A 1 378 ? 1.103 -9.812 21.963 1.00 93.94 378 ILE A CA 1
ATOM 3048 C C . ILE A 1 378 ? 2.453 -9.344 22.530 1.00 93.94 378 ILE A C 1
ATOM 3050 O O . ILE A 1 378 ? 2.466 -8.583 23.498 1.00 93.94 378 ILE A O 1
ATOM 3054 N N . ASP A 1 379 ? 3.568 -9.756 21.918 1.00 91.00 379 ASP A N 1
ATOM 3055 C CA . ASP A 1 379 ? 4.925 -9.354 22.310 1.00 91.00 379 ASP A CA 1
ATOM 3056 C C . ASP A 1 379 ? 5.343 -8.014 21.678 1.00 91.00 379 ASP A C 1
ATOM 3058 O O . ASP A 1 379 ? 6.396 -7.457 22.008 1.00 91.00 379 ASP A O 1
ATOM 3062 N N . LEU A 1 380 ? 4.524 -7.463 20.775 1.00 89.44 380 LEU A N 1
ATOM 3063 C CA . LEU A 1 380 ? 4.732 -6.129 20.222 1.00 89.44 380 LEU A CA 1
ATOM 3064 C C . LEU A 1 380 ? 4.569 -5.050 21.299 1.00 89.44 380 LEU A C 1
ATOM 3066 O O . LEU A 1 380 ? 3.780 -5.177 22.236 1.00 89.44 380 LEU A O 1
ATOM 3070 N N . SER A 1 381 ? 5.263 -3.919 21.128 1.00 88.12 381 SER A N 1
ATOM 3071 C CA . SER A 1 381 ? 5.146 -2.790 22.065 1.00 88.12 381 SER A CA 1
ATOM 3072 C C . SER A 1 381 ? 3.718 -2.242 22.158 1.00 88.12 381 SER A C 1
ATOM 3074 O O . SER A 1 381 ? 3.291 -1.830 23.235 1.00 88.12 381 SER A O 1
ATOM 3076 N N . ALA A 1 382 ? 2.994 -2.258 21.038 1.00 90.81 382 ALA A N 1
ATOM 3077 C CA . ALA A 1 382 ? 1.557 -2.054 20.967 1.00 90.81 382 ALA A CA 1
ATOM 3078 C C . ALA A 1 382 ? 0.980 -2.893 19.824 1.00 90.81 382 ALA A C 1
ATOM 3080 O O . ALA A 1 382 ? 1.644 -3.105 18.808 1.00 90.81 382 ALA A O 1
ATOM 3081 N N . TYR A 1 383 ? -0.258 -3.348 19.981 1.00 94.00 383 TYR A N 1
ATOM 3082 C CA . TYR A 1 383 ? -0.914 -4.240 19.026 1.00 94.00 383 TYR A CA 1
ATOM 3083 C C . TYR A 1 383 ? -2.424 -3.981 18.963 1.00 94.00 383 TYR A C 1
ATOM 3085 O O . TYR A 1 383 ? -2.976 -3.357 19.874 1.00 94.00 383 TYR A O 1
ATOM 3093 N N . PRO A 1 384 ? -3.125 -4.423 17.904 1.00 95.44 384 PRO A N 1
ATOM 3094 C CA . PRO A 1 384 ? -4.568 -4.233 17.808 1.00 95.44 384 PRO A CA 1
ATOM 3095 C C . PRO A 1 384 ? -5.311 -4.890 18.973 1.00 95.44 384 PRO A C 1
ATOM 3097 O O . PRO A 1 384 ? -5.076 -6.054 19.294 1.00 95.44 384 PRO A O 1
ATOM 3100 N N . LEU A 1 385 ? -6.251 -4.164 19.583 1.00 95.56 385 LEU A N 1
ATOM 3101 C CA . LEU A 1 385 ? -6.961 -4.590 20.794 1.00 95.56 385 LEU A CA 1
ATOM 3102 C C . LEU A 1 385 ? -7.680 -5.942 20.628 1.00 95.56 385 LEU A C 1
ATOM 3104 O O . LEU A 1 385 ? -7.873 -6.644 21.615 1.00 95.56 385 LEU A O 1
ATOM 3108 N N . ARG A 1 386 ? -8.022 -6.335 19.393 1.00 95.56 386 ARG A N 1
ATOM 3109 C CA . ARG A 1 386 ? -8.615 -7.645 19.067 1.00 95.56 386 ARG A CA 1
ATOM 3110 C C . ARG A 1 386 ? -7.735 -8.855 19.422 1.00 95.56 386 ARG A C 1
ATOM 3112 O O . ARG A 1 386 ? -8.267 -9.954 19.498 1.00 95.56 386 ARG A O 1
ATOM 3119 N N . TYR A 1 387 ? -6.430 -8.664 19.628 1.00 96.44 387 TYR A N 1
ATOM 3120 C CA . TYR A 1 387 ? -5.502 -9.716 20.076 1.00 96.44 387 TYR A CA 1
ATOM 3121 C C . TYR A 1 387 ? -5.179 -9.648 21.571 1.00 96.44 387 TYR A C 1
ATOM 3123 O O . TYR A 1 387 ? -4.388 -10.450 22.058 1.00 96.44 387 TYR A O 1
ATOM 3131 N N . ALA A 1 388 ? -5.735 -8.678 22.301 1.00 95.12 388 ALA A N 1
ATOM 3132 C CA . ALA A 1 388 ? -5.498 -8.578 23.734 1.00 95.12 388 ALA A CA 1
ATOM 3133 C C . ALA A 1 388 ? -6.157 -9.737 24.486 1.00 95.12 388 ALA A C 1
ATOM 3135 O O . ALA A 1 388 ? -7.160 -10.296 24.044 1.00 95.12 388 ALA A O 1
ATOM 3136 N N . GLU A 1 389 ? -5.604 -10.056 25.655 1.00 94.25 389 GLU A N 1
ATOM 3137 C CA . GLU A 1 389 ? -6.189 -11.045 26.555 1.00 94.25 389 GLU A CA 1
ATOM 3138 C C . GLU A 1 389 ? -7.645 -10.709 26.905 1.00 94.25 389 GLU A C 1
ATOM 3140 O O . GLU A 1 389 ? -8.053 -9.540 26.997 1.00 94.25 389 GLU A O 1
ATOM 3145 N N . GLU A 1 390 ? -8.425 -11.758 27.160 1.00 92.94 390 GLU A N 1
ATOM 3146 C CA . GLU A 1 390 ? -9.827 -11.629 27.536 1.00 92.94 390 GLU A CA 1
ATOM 3147 C C . GLU A 1 390 ? -9.986 -10.703 28.756 1.00 92.94 390 GLU A C 1
ATOM 3149 O O . GLU A 1 390 ? -9.235 -10.755 29.733 1.00 92.94 390 GLU A O 1
ATOM 3154 N N . GLY A 1 391 ? -10.967 -9.804 28.694 1.00 92.31 391 GLY A N 1
ATOM 3155 C CA . GLY A 1 391 ? -11.212 -8.814 29.742 1.00 92.31 391 GLY A CA 1
ATOM 3156 C C . GLY A 1 391 ? -10.373 -7.530 29.670 1.00 92.31 391 GLY A C 1
ATOM 3157 O O . GLY A 1 391 ? -10.756 -6.555 30.321 1.00 92.31 391 GLY A O 1
ATOM 3158 N N . VAL A 1 392 ? -9.310 -7.438 28.856 1.00 93.25 392 VAL A N 1
ATOM 3159 C CA . VAL A 1 392 ? -8.597 -6.156 28.637 1.00 93.25 392 VAL A CA 1
ATOM 3160 C C . VAL A 1 392 ? -9.547 -5.105 28.065 1.00 93.25 392 VAL A C 1
ATOM 3162 O O . VAL A 1 392 ? -9.604 -3.981 28.568 1.00 93.25 392 VAL A O 1
ATOM 3165 N N . TYR A 1 393 ? -10.363 -5.487 27.080 1.00 91.81 393 TYR A N 1
ATOM 3166 C CA . TYR A 1 393 ? -11.407 -4.625 26.525 1.00 91.81 393 TYR A CA 1
ATOM 3167 C C . TYR A 1 393 ? -12.355 -4.109 27.617 1.00 91.81 393 TYR A C 1
ATOM 3169 O O . TYR A 1 393 ? -12.580 -2.905 27.732 1.00 91.81 393 TYR A O 1
ATOM 3177 N N . MET A 1 394 ? -12.850 -5.003 28.480 1.00 92.38 394 MET A N 1
ATOM 3178 C CA . MET A 1 394 ? -13.762 -4.636 29.567 1.00 92.38 394 MET A CA 1
ATOM 3179 C C . MET A 1 394 ? -13.112 -3.684 30.573 1.00 92.38 394 MET A C 1
ATOM 3181 O O . MET A 1 394 ? -13.746 -2.717 30.997 1.00 92.38 394 MET A O 1
ATOM 3185 N N . LYS A 1 395 ? -11.835 -3.895 30.912 1.00 91.00 395 LYS A N 1
ATOM 3186 C CA . LYS A 1 395 ? -11.067 -2.984 31.776 1.00 91.00 395 LYS A CA 1
ATOM 3187 C C . LYS A 1 395 ? -10.941 -1.593 31.153 1.00 91.00 395 LYS A C 1
ATOM 3189 O O . LYS A 1 395 ? -11.147 -0.592 31.842 1.00 91.00 395 LYS A O 1
ATOM 3194 N N . LEU A 1 396 ? -10.654 -1.515 29.852 1.00 89.75 396 LEU A N 1
ATOM 3195 C CA . LEU A 1 396 ? -10.579 -0.245 29.125 1.00 89.75 396 LEU A CA 1
ATOM 3196 C C . LEU A 1 396 ? -11.938 0.464 29.083 1.00 89.75 396 LEU A C 1
ATOM 3198 O O . LEU A 1 396 ? -12.002 1.663 29.353 1.00 89.75 396 LEU A O 1
ATOM 3202 N N . VAL A 1 397 ? -13.027 -0.264 28.823 1.00 90.12 397 VAL A N 1
ATOM 3203 C CA . VAL A 1 397 ? -14.393 0.283 28.826 1.00 90.12 397 VAL A CA 1
ATOM 3204 C C . VAL A 1 397 ? -14.796 0.776 30.215 1.00 90.12 397 VAL A C 1
ATOM 3206 O O . VAL A 1 397 ? -15.342 1.876 30.334 1.00 90.12 397 VAL A O 1
ATOM 3209 N N . ALA A 1 398 ? -14.506 0.017 31.275 1.00 89.50 398 ALA A N 1
ATOM 3210 C CA . ALA A 1 398 ? -14.791 0.416 32.652 1.00 89.50 398 ALA A CA 1
ATOM 3211 C C . ALA A 1 398 ? -14.024 1.692 33.033 1.00 89.50 398 ALA A C 1
ATOM 3213 O O . ALA A 1 398 ? -14.615 2.655 33.534 1.00 89.50 398 ALA A O 1
ATOM 3214 N N . ARG A 1 399 ? -12.725 1.748 32.710 1.00 85.44 399 ARG A N 1
ATOM 3215 C CA . ARG A 1 399 ? -11.888 2.938 32.914 1.00 85.44 399 ARG A CA 1
ATOM 3216 C C . ARG A 1 399 ? -12.409 4.137 32.122 1.00 85.44 399 ARG A C 1
ATOM 3218 O O . ARG A 1 399 ? -12.563 5.215 32.692 1.00 85.44 399 ARG A O 1
ATOM 3225 N N . GLY A 1 400 ? -12.717 3.955 30.840 1.00 85.25 400 GLY A N 1
ATOM 3226 C CA . GLY A 1 400 ? -13.254 5.005 29.974 1.00 85.25 400 GLY A CA 1
ATOM 3227 C C . GLY A 1 400 ? -14.600 5.534 30.467 1.00 85.25 400 GLY A C 1
ATOM 3228 O O . GLY A 1 400 ? -14.789 6.744 30.563 1.00 85.25 400 GLY A O 1
ATOM 3229 N N . SER A 1 401 ? -15.506 4.643 30.877 1.00 87.31 401 SER A N 1
ATOM 3230 C CA . SER A 1 401 ? -16.814 5.004 31.444 1.00 87.31 401 SER A CA 1
ATOM 3231 C C . SER A 1 401 ? -16.667 5.859 32.696 1.00 87.31 401 SER A C 1
ATOM 3233 O O . SER A 1 401 ? -17.375 6.850 32.870 1.00 87.31 401 SER A O 1
ATOM 3235 N N . LYS A 1 402 ? -15.711 5.510 33.553 1.00 83.75 402 LYS A N 1
ATOM 3236 C CA . LYS A 1 402 ? -15.431 6.251 34.776 1.00 83.75 402 LYS A CA 1
ATOM 3237 C C . LYS A 1 402 ? -14.806 7.620 34.507 1.00 83.75 402 LYS A C 1
ATOM 3239 O O . LYS A 1 402 ? -15.274 8.609 35.064 1.00 83.75 402 LYS A O 1
ATOM 3244 N N . LEU A 1 403 ? -13.820 7.706 33.612 1.00 80.56 403 LEU A N 1
ATOM 3245 C CA . LEU A 1 403 ? -13.271 8.992 33.156 1.00 80.56 403 LEU A CA 1
ATOM 3246 C C . LEU A 1 403 ? -14.375 9.881 32.568 1.00 80.56 403 LEU A C 1
ATOM 3248 O O . LEU A 1 403 ? -14.486 11.059 32.902 1.00 80.56 403 LEU A O 1
ATOM 3252 N N . TRP A 1 404 ? -15.261 9.293 31.763 1.00 82.25 404 TRP A N 1
ATOM 3253 C CA . TRP A 1 404 ? -16.400 9.991 31.181 1.00 82.25 404 TRP A CA 1
ATOM 3254 C C . TRP A 1 404 ? -17.382 10.498 32.240 1.00 82.25 404 TRP A C 1
ATOM 3256 O O . TRP A 1 404 ? -17.931 11.585 32.076 1.00 82.25 404 TRP A O 1
ATOM 3266 N N . GLN A 1 405 ? -17.615 9.764 33.331 1.00 82.81 405 GLN A N 1
ATOM 3267 C CA . GLN A 1 405 ? -18.443 10.237 34.448 1.00 82.81 405 GLN A CA 1
ATOM 3268 C C . GLN A 1 405 ? -17.802 11.437 35.163 1.00 82.81 405 GLN A C 1
ATOM 3270 O O . GLN A 1 405 ? -18.491 12.420 35.440 1.00 82.81 405 GLN A O 1
ATOM 3275 N N . ILE A 1 406 ? -16.482 11.397 35.376 1.00 78.38 406 ILE A N 1
ATOM 3276 C CA . ILE A 1 406 ? -15.712 12.447 36.067 1.00 78.38 406 ILE A CA 1
ATOM 3277 C C . ILE A 1 406 ? -15.615 13.745 35.241 1.00 78.38 406 ILE A C 1
ATOM 3279 O O . ILE A 1 406 ? -15.339 14.809 35.796 1.00 78.38 406 ILE A O 1
ATOM 3283 N N . ARG A 1 407 ? -15.957 13.718 33.941 1.00 78.38 407 ARG A N 1
ATOM 3284 C CA . ARG A 1 407 ? -16.053 14.936 33.108 1.00 78.38 407 ARG A CA 1
ATOM 3285 C C . ARG A 1 407 ? -16.987 15.999 33.696 1.00 78.38 407 ARG A C 1
ATOM 3287 O O . ARG A 1 407 ? -16.837 17.185 33.422 1.00 78.38 407 ARG A O 1
ATOM 3294 N N . LYS A 1 408 ? -17.986 15.579 34.478 1.00 79.94 408 LYS A N 1
ATOM 3295 C CA . LYS A 1 408 ? -18.770 16.469 35.338 1.00 79.94 408 LYS A CA 1
ATOM 3296 C C . LYS A 1 408 ? -18.143 16.415 36.723 1.00 79.94 408 LYS A C 1
ATOM 3298 O O . LYS A 1 408 ? -17.921 15.312 37.217 1.00 79.94 408 LYS A O 1
ATOM 3303 N N . LYS A 1 409 ? -17.904 17.576 37.351 1.00 75.12 409 LYS A N 1
ATOM 3304 C CA . LYS A 1 409 ? -17.345 17.681 38.712 1.00 75.12 409 LYS A CA 1
ATOM 3305 C C . LYS A 1 409 ? -18.015 16.662 39.634 1.00 75.12 409 LYS A C 1
ATOM 3307 O O . LYS A 1 409 ? -19.172 16.826 40.008 1.00 75.12 409 LYS A O 1
ATOM 3312 N N . SER A 1 410 ? -17.275 15.608 39.946 1.00 70.69 410 SER A N 1
ATOM 3313 C CA . SER A 1 410 ? -17.729 14.474 40.739 1.00 70.69 410 SER A CA 1
ATOM 3314 C C . SER A 1 410 ? -16.717 14.252 41.840 1.00 70.69 410 SER A C 1
ATOM 3316 O O . SER A 1 410 ? -15.514 14.422 41.637 1.00 70.69 410 SER A O 1
ATOM 3318 N N . LEU A 1 411 ? -17.211 13.909 43.020 1.00 76.50 411 LEU A N 1
ATOM 3319 C CA . LEU A 1 411 ? -16.362 13.692 44.170 1.00 76.50 411 LEU A CA 1
ATOM 3320 C C . LEU A 1 411 ? -15.824 12.257 44.103 1.00 76.50 411 LEU A C 1
ATOM 3322 O O . LEU A 1 411 ? -16.587 11.294 44.159 1.00 76.50 411 LEU A O 1
ATOM 3326 N N . VAL A 1 412 ? -14.514 12.125 43.910 1.00 69.56 412 VAL A N 1
ATOM 3327 C CA . VAL A 1 412 ? -13.824 10.833 43.842 1.00 69.56 412 VAL A CA 1
ATOM 3328 C C . VAL A 1 412 ? -13.175 10.587 45.196 1.00 69.56 412 VAL A C 1
ATOM 3330 O O . VAL A 1 412 ? -12.350 11.390 45.627 1.00 69.56 412 VAL A O 1
ATOM 3333 N N . CYS A 1 413 ? -13.541 9.500 45.872 1.00 68.88 413 CYS A N 1
ATOM 3334 C CA . CYS A 1 413 ? -12.857 9.087 47.092 1.00 68.88 413 CYS A CA 1
ATOM 3335 C C . CYS A 1 413 ? -11.864 7.966 46.727 1.00 68.88 413 CYS A C 1
ATOM 3337 O O . CYS A 1 413 ? -12.181 7.044 45.971 1.00 68.88 413 CYS A O 1
ATOM 3339 N N . PHE A 1 414 ? -10.628 8.096 47.204 1.00 58.25 414 PHE A N 1
ATOM 3340 C CA . PHE A 1 414 ? -9.560 7.125 46.987 1.00 58.25 414 PHE A CA 1
ATOM 3341 C C . PHE A 1 414 ? -9.548 6.142 48.157 1.00 58.25 414 PHE A C 1
ATOM 3343 O O . PHE A 1 414 ? -9.502 6.574 49.307 1.00 58.25 414 PHE A O 1
ATOM 3350 N N . ASN A 1 415 ? -9.613 4.843 47.865 1.00 61.31 415 ASN A N 1
ATOM 3351 C CA . ASN A 1 415 ? -9.478 3.796 48.869 1.00 61.31 415 ASN A CA 1
ATOM 3352 C C . ASN A 1 415 ? -8.165 3.063 48.601 1.00 61.31 415 ASN A C 1
ATOM 3354 O O . ASN A 1 415 ? -7.994 2.466 47.545 1.00 61.31 415 ASN A O 1
ATOM 3358 N N . GLU A 1 416 ? -7.242 3.150 49.551 1.00 55.38 416 GLU A N 1
ATOM 3359 C CA . GLU A 1 416 ? -5.857 2.677 49.431 1.00 55.38 416 GLU A CA 1
ATOM 3360 C C . GLU A 1 416 ? -5.746 1.140 49.514 1.00 55.38 416 GLU A C 1
ATOM 3362 O O . GLU A 1 416 ? -4.711 0.564 49.198 1.00 55.38 416 GLU A O 1
ATOM 3367 N N . SER A 1 417 ? -6.825 0.464 49.928 1.00 52.12 417 SER A N 1
ATOM 3368 C CA . SER A 1 417 ? -6.867 -0.985 50.151 1.00 52.12 417 SER A CA 1
ATOM 3369 C C . SER A 1 417 ? -7.174 -1.817 48.905 1.00 52.12 417 SER A C 1
ATOM 3371 O O . SER A 1 417 ? -6.925 -3.019 48.922 1.00 52.12 417 SER A O 1
ATOM 3373 N N . ASP A 1 418 ? -7.709 -1.206 47.846 1.00 46.44 418 ASP A N 1
ATOM 3374 C CA . ASP A 1 418 ? -7.864 -1.852 46.546 1.00 46.44 418 ASP A CA 1
ATOM 3375 C C . ASP A 1 418 ? -6.739 -1.347 45.643 1.00 46.44 418 ASP A C 1
ATOM 3377 O O . ASP A 1 418 ? -6.721 -0.189 45.232 1.00 46.44 418 ASP A O 1
ATOM 3381 N N . ASN A 1 419 ? -5.831 -2.242 45.250 1.00 47.09 419 ASN A N 1
ATOM 3382 C CA . ASN A 1 419 ? -4.925 -2.008 44.116 1.00 47.09 419 ASN A CA 1
ATOM 3383 C C . ASN A 1 419 ? -5.686 -1.836 42.776 1.00 47.09 419 ASN A C 1
ATOM 3385 O O . ASN A 1 419 ? -5.066 -1.747 41.719 1.00 47.09 419 ASN A O 1
ATOM 3389 N N . ASP A 1 420 ? -7.021 -1.791 42.821 1.00 44.94 420 ASP A N 1
ATOM 3390 C CA . ASP A 1 420 ? -7.926 -1.491 41.727 1.00 44.94 420 ASP A CA 1
ATOM 3391 C C . ASP A 1 420 ? -8.515 -0.083 41.914 1.00 44.94 420 ASP A C 1
ATOM 3393 O O . ASP A 1 420 ? -9.193 0.250 42.887 1.00 44.94 420 ASP A O 1
ATOM 3397 N N . TYR A 1 421 ? -8.203 0.797 40.970 1.00 43.22 421 TYR A N 1
ATOM 3398 C CA . TYR A 1 421 ? -8.429 2.231 41.089 1.00 43.22 421 TYR A CA 1
ATOM 3399 C C . TYR A 1 421 ? -9.919 2.604 41.267 1.00 43.22 421 TYR A C 1
ATOM 3401 O O . TYR A 1 421 ? -10.714 2.434 40.347 1.00 43.22 421 TYR A O 1
ATOM 3409 N N . SER A 1 422 ? -10.225 3.240 42.411 1.00 47.91 422 SER A N 1
ATOM 3410 C CA . SER A 1 422 ? -11.351 4.121 42.833 1.00 47.91 422 SER A CA 1
ATOM 3411 C C . SER A 1 422 ? -12.828 3.715 42.595 1.00 47.91 422 SER A C 1
ATOM 3413 O O . SER A 1 422 ? -13.265 3.386 41.496 1.00 47.91 422 SER A O 1
ATOM 3415 N N . GLN A 1 423 ? -13.665 3.900 43.619 1.00 46.44 423 GLN A N 1
ATOM 3416 C CA . GLN A 1 423 ? -15.130 3.875 43.515 1.00 46.44 423 GLN A CA 1
ATOM 3417 C C . GLN A 1 423 ? -15.681 5.310 43.442 1.00 46.44 423 GLN A C 1
ATOM 3419 O O . GLN A 1 423 ? -15.141 6.228 44.061 1.00 46.44 423 GLN A O 1
ATOM 3424 N N . VAL A 1 424 ? -16.750 5.524 42.671 1.00 46.31 424 VAL A N 1
ATOM 3425 C CA . VAL A 1 424 ? -17.490 6.798 42.667 1.00 46.31 424 VAL A CA 1
ATOM 3426 C C . VAL A 1 424 ? -18.469 6.758 43.840 1.00 46.31 424 VAL A C 1
ATOM 3428 O O . VAL A 1 424 ? -19.415 5.974 43.829 1.00 46.31 424 VAL A O 1
ATOM 3431 N N . CYS A 1 425 ? -18.221 7.563 44.873 1.00 42.41 425 CYS A N 1
ATOM 3432 C CA . CYS A 1 425 ? -19.045 7.578 46.080 1.00 42.41 425 CYS A CA 1
ATOM 3433 C C . CYS A 1 425 ? -20.345 8.365 45.864 1.00 42.41 425 CYS A C 1
ATOM 3435 O O . CYS A 1 425 ? -20.326 9.516 45.434 1.00 42.41 425 CYS A O 1
ATOM 3437 N N . SER A 1 426 ? -21.476 7.767 46.235 1.00 37.62 426 SER A N 1
ATOM 3438 C CA . SER A 1 426 ? -22.819 8.365 46.167 1.00 37.62 426 SER A CA 1
ATOM 3439 C C . SER A 1 426 ? -23.274 9.044 47.473 1.00 37.62 426 SER A C 1
ATOM 3441 O O . SER A 1 426 ? -24.456 9.351 47.613 1.00 37.62 426 SER A O 1
ATOM 3443 N N . ALA A 1 427 ? -22.375 9.311 48.431 1.00 35.78 427 ALA A N 1
ATOM 3444 C CA . ALA A 1 427 ? -22.730 9.902 49.728 1.00 35.78 427 ALA A CA 1
ATOM 3445 C C . ALA A 1 427 ? -21.826 11.091 50.132 1.00 35.78 427 ALA A C 1
ATOM 3447 O O . ALA A 1 427 ? -20.631 11.090 49.826 1.00 35.78 427 ALA A O 1
ATOM 3448 N N . PRO A 1 428 ? -22.372 12.113 50.826 1.00 36.28 428 PRO A N 1
ATOM 3449 C CA . PRO A 1 428 ? -21.713 13.392 51.053 1.00 36.28 428 PRO A CA 1
ATOM 3450 C C . PRO A 1 428 ? -20.834 13.330 52.302 1.00 36.28 428 PRO A C 1
ATOM 3452 O O . PRO A 1 428 ? -21.198 13.823 53.368 1.00 36.28 428 PRO A O 1
ATOM 3455 N N . THR A 1 429 ? -19.669 12.698 52.215 1.00 38.62 429 THR A N 1
ATOM 3456 C CA . THR A 1 429 ? -18.636 12.880 53.245 1.00 38.62 429 THR A CA 1
ATOM 3457 C C . THR A 1 429 ? -17.260 12.642 52.648 1.00 38.62 429 THR A C 1
ATOM 3459 O O . THR A 1 429 ? -16.658 11.601 52.854 1.00 38.62 429 THR A O 1
ATOM 3462 N N . CYS A 1 430 ? -16.751 13.598 51.874 1.00 32.81 430 CYS A N 1
ATOM 3463 C CA . CYS A 1 430 ? -15.344 13.590 51.481 1.00 32.81 430 CYS A CA 1
ATOM 3464 C C . CYS A 1 430 ? -14.826 15.036 51.379 1.00 32.81 430 CYS A C 1
ATOM 3466 O O . CYS A 1 430 ? -15.543 15.971 51.014 1.00 32.81 430 CYS A O 1
ATOM 3468 N N . VAL A 1 431 ? -13.571 15.185 51.796 1.00 35.78 431 VAL A N 1
ATOM 3469 C CA . VAL A 1 431 ? -12.824 16.430 51.986 1.00 35.78 431 VAL A CA 1
ATOM 3470 C C . VAL A 1 431 ? -12.356 16.979 50.635 1.00 35.78 431 VAL A C 1
ATOM 3472 O O . VAL A 1 431 ? -11.891 16.230 49.780 1.00 35.78 431 VAL A O 1
ATOM 3475 N N . LEU A 1 432 ? -12.467 18.296 50.451 1.00 29.98 432 LEU A N 1
ATOM 3476 C CA . LEU A 1 432 ? -11.899 19.026 49.316 1.00 29.98 432 LEU A CA 1
ATOM 3477 C C . LEU A 1 432 ? -10.372 19.079 49.448 1.00 29.98 432 LEU A C 1
ATOM 3479 O O . LEU A 1 432 ? -9.862 19.754 50.339 1.00 29.98 432 LEU A O 1
ATOM 3483 N N . PHE A 1 433 ? -9.650 18.426 48.538 1.00 29.28 433 PHE A N 1
ATOM 3484 C CA . PHE A 1 433 ? -8.232 18.711 48.315 1.00 29.28 433 PHE A CA 1
ATOM 3485 C C . PHE A 1 433 ? -8.066 19.613 47.085 1.00 29.28 433 PHE A C 1
ATOM 3487 O O . PHE A 1 433 ? -8.698 19.361 46.055 1.00 29.28 433 PHE A O 1
ATOM 3494 N N . PRO A 1 434 ? -7.221 20.657 47.155 1.00 30.97 434 PRO A N 1
ATOM 3495 C CA . PRO A 1 434 ? -6.816 21.399 45.974 1.00 30.97 434 PRO A CA 1
ATOM 3496 C C . PRO A 1 434 ? -5.954 20.489 45.091 1.00 30.97 434 PRO A C 1
ATOM 3498 O O . PRO A 1 434 ? -4.958 19.918 45.536 1.00 30.97 434 PRO A O 1
ATOM 3501 N N . ILE A 1 435 ? -6.364 20.347 43.832 1.00 37.94 435 ILE A N 1
ATOM 3502 C CA . ILE A 1 435 ? -5.623 19.656 42.773 1.00 37.94 435 ILE A CA 1
ATOM 3503 C C . ILE A 1 435 ? -4.325 20.443 42.549 1.00 37.94 435 ILE A C 1
ATOM 3505 O O . ILE A 1 435 ? -4.323 21.457 41.860 1.00 37.94 435 ILE A O 1
ATOM 3509 N N . GLY A 1 436 ? -3.242 20.037 43.212 1.00 28.66 436 GLY A N 1
ATOM 3510 C CA . GLY A 1 436 ? -1.946 20.717 43.109 1.00 28.66 436 GLY A CA 1
ATOM 3511 C C . GLY A 1 436 ? -0.721 19.808 43.180 1.00 28.66 436 GLY A C 1
ATOM 3512 O O . GLY A 1 436 ? 0.370 20.268 42.874 1.00 28.66 436 GLY A O 1
ATOM 3513 N N . LEU A 1 437 ? -0.863 18.532 43.549 1.00 27.33 437 LEU A N 1
ATOM 3514 C CA . LEU A 1 437 ? 0.274 17.620 43.752 1.00 27.33 437 LEU A CA 1
ATOM 3515 C C . LEU A 1 437 ? -0.060 16.168 43.365 1.00 27.33 437 LEU A C 1
ATOM 3517 O O . LEU A 1 437 ? 0.285 15.223 44.066 1.00 27.33 437 LEU A O 1
ATOM 3521 N N . LEU A 1 438 ? -0.728 15.982 42.229 1.00 30.08 438 LEU A N 1
ATOM 3522 C CA . LEU A 1 438 ? -0.714 14.705 41.520 1.00 30.08 438 LEU A CA 1
ATOM 3523 C C . LEU A 1 438 ? -0.045 14.964 40.177 1.00 30.08 438 LEU A C 1
ATOM 3525 O O . LEU A 1 438 ? -0.585 15.672 39.331 1.00 30.08 438 LEU A O 1
ATOM 3529 N N . SER A 1 439 ? 1.176 14.455 40.039 1.00 26.38 439 SER A N 1
ATOM 3530 C CA . SER A 1 439 ? 1.919 14.478 38.784 1.00 26.38 439 SER A CA 1
ATOM 3531 C C . SER A 1 439 ? 1.042 13.872 37.676 1.00 26.38 439 SER A C 1
ATOM 3533 O O . SER A 1 439 ? 0.472 12.798 37.898 1.00 26.38 439 SER A O 1
ATOM 3535 N N . PRO A 1 440 ? 0.889 14.525 36.513 1.00 31.89 440 PRO A N 1
ATOM 3536 C CA . PRO A 1 440 ? 0.056 14.016 35.440 1.00 31.89 440 PRO A CA 1
ATOM 3537 C C . PRO A 1 440 ? 0.805 12.860 34.778 1.00 31.89 440 PRO A C 1
ATOM 3539 O O . PRO A 1 440 ? 1.751 13.060 34.024 1.00 31.89 440 PRO A O 1
ATOM 3542 N N . ILE A 1 441 ? 0.407 11.632 35.088 1.00 31.75 441 ILE A N 1
ATOM 3543 C CA . ILE A 1 441 ? 0.757 10.467 34.276 1.00 31.75 441 ILE A CA 1
ATOM 3544 C C . ILE A 1 441 ? -0.516 10.127 33.511 1.00 31.75 441 ILE A C 1
ATOM 3546 O O . ILE A 1 441 ? -1.307 9.281 33.927 1.00 31.75 441 ILE A O 1
ATOM 3550 N N . VAL A 1 442 ? -0.743 10.905 32.452 1.00 41.59 442 VAL A N 1
ATOM 3551 C CA . VAL A 1 442 ? -1.832 10.730 31.489 1.00 41.59 442 VAL A CA 1
ATOM 3552 C C . VAL A 1 442 ? -1.308 9.950 30.340 1.00 41.59 442 VAL A C 1
ATOM 3554 O O . VAL A 1 442 ? -0.301 10.433 29.767 1.00 41.59 442 VAL A O 1
#

Sequence (442 aa):
MPSEIDESPSMDVPLAEKLAEELLGKLNNLPRLKPGDSVPSRVTDSLIWTISQLQAENEMLKKELAEAKAVIHQESSPSETNANDTHLSEELHYESFHVIESTDLDSHGNAIQSYYRDAPRMFKGDRKRSLPRGTIEVEGIATYLRSHENVPFAVLDVYQLDEDTVEDIFDDVGYTSGMLNKDCPFLEATSRDIYIGPTAKNAIDSIITAHADRFPGFDTIYPWHEPPYTLFYLHNKLFMELQSISGLNELARQHLRMLLKWMEDNVRAEWDEADELFAQGKVNLKHYAKLFRPGELIYWPNWNRGGAPRAAKITEFPHMSKTSSLSPIPSKLGLVKSDVWEFDGEFRKQREEVRLFIPRSNKNRGNEHLDDDLVDIIDLSAYPLRYAEEGVYMKLVARGSKLWQIRKKSLVCFNESDNDYSQVCSAPTCVLFPIGLLSPIV

Secondary structure (DSSP, 8-state):
-PPPP------SSHHHHHHHHHHHHHHHTS--PPTTPPPPHHHHHHHHHHHHHHHHHHHHHHHHHHHHHHHHHHHTS------------PPP--EEEEEEEEEEE-TTSPEEEEEESS--B--TT-BTTPPPB-SSEES-HHHHHHH-TT--EEEEEEEE--HHHHHHHHHHH-EETTEESSPPPPPPPSEEEEEE-HHHHHHHHHHHHHTGGGSTT--TTS-TTSTT-HHHHHHHHHHHHHTTTS---HHHHHHHHHHHHHHHHHHHHHHHHHHHHHHTTEE-TTTHHHH--TTPEEEETTTTTTPPPEEEEE-SPPEEE---TTSSS---EEEEEEEEEEESSSEEEEEEEEEEE-PPPGGGTT-S-GGG--EEGGGSSSEEGGGSPTTHHHHHHHHHHHHHHHTS---EEP-TT-SS--EE--SS------S-S-----

pLDDT: mean 79.19, std 19.06, range [26.38, 98.12]

Radius of gyration: 31.39 Å; chains: 1; bounding box: 89×53×97 Å

Foldseek 3Di:
DDDDDDDDDDDPPPPVVVVVVVVVVVVVPQDDDDPPDDDPPVSVVVVVVVVVVVVVVVVVVVVVVVVVVVVVVVVPDDDDDDDDDPPPPPAQDAAEKEKEWAPDADPV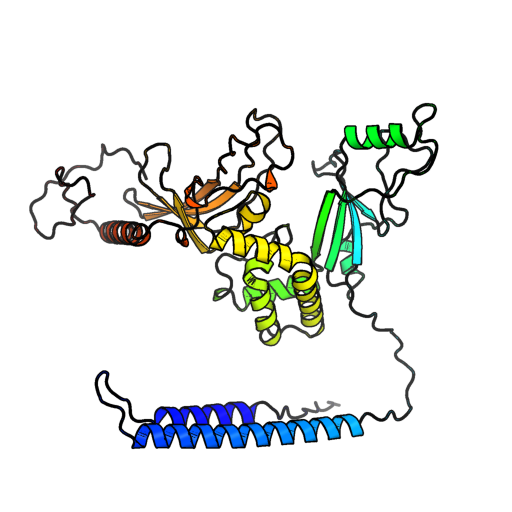RHTDIWIASDFWWDFFFDALPDTTDDPGTDPDPQVVLVVCLSHQKYKYQYADDDSVNSVVQCVVQDDDPRTGHGITPGDHGPDIFMGGRPLLLVLVQLLCVVPVVVQALDHSPDPCRGPPNLCCLVCLVVSVVRLVPSPRDPSSSVSNVVVSVCCCVPVVVVSVVLVVQVVVQKDFQRCVQNQDGQQFKKKAPQPPNNAHIAIWGFNDTWDFDPPPPPDPDPFRWTWTWTWGWDCPPATDIDIDIDTKTDDQDPPCPDDPCRRPDMDRQVPISMGTPVSDDPCPVVLVVVVVVVSVVVNPPFDWDADPPDPDGTDRDPDPDDDDDPPDPDDDPD